Protein AF-A0A8J4CVU5-F1 (afdb_monomer)

Secondary structure (DSSP, 8-state):
-GGGSS-----------PPP----------------------------SSHHHHHHHHHHHHHS-----PPP-------TT---S-------------------------PPPP----------------------------SSS---EEEEEEE-SSTTEEEEEEEEEEEETTTTEEEEEEEEEEEE--TT----HHHHHHHHHHHHHHHHHHHHHHHHHH-SS-HHHHHHHHHHHHHHHHPEEEEEEEEE-TT--EEEEEEEE-TTT--EEEEEEEE--GGGGGGTT-THHHHHHHHHHHHTT---SPPEEEE-SEEETTEEETT-EEEEE--TT-EEGGGS-GGG-SS-HHHHHHHHHHHHHHTT-TT--GGGEEEEEEEEEEEEEEPP--TT-----EEEEEEEEEEE---TTTT-SS----TTSPPTT---S---EEHHHHHHHHH--HHHHHHHHBTTB-HHHHHHHHHHHHHHHHHHHHHHHHH-HHHHEEP-

Structure (mmCIF, N/CA/C/O backbone):
data_AF-A0A8J4CVU5-F1
#
_entry.id   AF-A0A8J4CVU5-F1
#
loop_
_atom_site.group_PDB
_atom_site.id
_atom_site.type_symbol
_atom_site.label_atom_id
_atom_site.label_alt_id
_atom_site.label_comp_id
_atom_site.label_asym_id
_atom_site.label_entity_id
_atom_site.label_seq_id
_atom_site.pdbx_PDB_ins_code
_atom_site.Cartn_x
_atom_site.Cartn_y
_atom_site.Cartn_z
_atom_site.occupancy
_atom_site.B_iso_or_equiv
_atom_site.auth_seq_id
_atom_site.auth_comp_id
_atom_site.auth_asym_id
_atom_site.auth_atom_id
_atom_site.pdbx_PDB_model_num
ATOM 1 N N . MET A 1 1 ? 15.134 6.607 -35.613 1.00 31.20 1 MET A N 1
ATOM 2 C CA . MET A 1 1 ? 14.284 7.370 -34.670 1.00 31.20 1 MET A CA 1
ATOM 3 C C . MET A 1 1 ? 13.427 6.469 -33.778 1.00 31.20 1 MET A C 1
ATOM 5 O O . MET A 1 1 ? 13.229 6.852 -32.638 1.00 31.20 1 MET A O 1
ATOM 9 N N . LEU A 1 2 ? 13.034 5.258 -34.202 1.00 26.48 2 LEU A N 1
ATOM 10 C CA . LEU A 1 2 ? 12.314 4.294 -33.347 1.00 26.48 2 LEU A CA 1
ATOM 11 C C . LEU A 1 2 ? 13.163 3.685 -32.201 1.00 26.48 2 LEU A C 1
ATOM 13 O O . LEU A 1 2 ? 12.667 3.496 -31.099 1.00 26.48 2 LEU A O 1
ATOM 17 N N . ALA A 1 3 ? 14.472 3.487 -32.397 1.00 28.47 3 ALA A N 1
ATOM 18 C CA . ALA A 1 3 ? 15.357 2.897 -31.378 1.00 28.47 3 ALA A CA 1
ATOM 19 C C . ALA A 1 3 ? 15.624 3.784 -30.137 1.00 28.47 3 ALA A C 1
ATOM 21 O O . ALA A 1 3 ? 16.087 3.288 -29.116 1.00 28.47 3 ALA A O 1
ATOM 22 N N . LYS A 1 4 ? 15.319 5.092 -30.187 1.00 28.70 4 LYS A N 1
ATOM 23 C CA . LYS A 1 4 ? 15.451 5.998 -29.026 1.00 28.70 4 LYS A CA 1
ATOM 24 C C . LYS A 1 4 ? 14.226 5.986 -28.101 1.00 28.70 4 LYS A C 1
ATOM 26 O O . LYS A 1 4 ? 14.330 6.488 -26.990 1.00 28.70 4 LYS A O 1
ATOM 31 N N . ALA A 1 5 ? 13.103 5.407 -28.532 1.00 32.38 5 ALA A N 1
ATOM 32 C CA . ALA A 1 5 ? 11.868 5.353 -27.747 1.00 32.38 5 ALA A CA 1
ATOM 33 C C . ALA A 1 5 ? 11.759 4.103 -26.848 1.00 32.38 5 ALA A C 1
ATOM 35 O O . ALA A 1 5 ? 10.860 4.039 -26.020 1.00 32.38 5 ALA A O 1
ATOM 36 N N . LEU A 1 6 ? 12.666 3.125 -26.988 1.00 32.75 6 LEU A N 1
ATOM 37 C CA . LEU A 1 6 ? 12.570 1.818 -26.316 1.00 32.75 6 LEU A CA 1
ATOM 38 C C . LEU A 1 6 ? 13.665 1.542 -25.271 1.00 32.75 6 LEU A C 1
ATOM 40 O O . LEU A 1 6 ? 13.790 0.417 -24.810 1.00 32.75 6 LEU A O 1
ATOM 44 N N . GLY A 1 7 ? 14.458 2.538 -24.867 1.00 30.98 7 GLY A N 1
ATOM 45 C CA . GLY A 1 7 ? 15.295 2.425 -23.660 1.00 30.98 7 GLY A CA 1
ATOM 46 C C . GLY A 1 7 ? 16.423 1.377 -23.668 1.00 30.98 7 GLY A C 1
ATOM 47 O O . GLY A 1 7 ? 17.031 1.151 -22.626 1.00 30.98 7 GLY A O 1
ATOM 48 N N . PHE A 1 8 ? 16.771 0.768 -24.803 1.00 33.44 8 PHE A N 1
ATOM 49 C CA . PHE A 1 8 ? 17.897 -0.168 -24.878 1.00 33.44 8 PHE A CA 1
ATOM 50 C C . PHE A 1 8 ? 19.240 0.571 -25.004 1.00 33.44 8 PHE A C 1
ATOM 52 O O . PHE A 1 8 ? 19.511 1.234 -26.007 1.00 33.44 8 PHE A O 1
ATOM 59 N N . ARG A 1 9 ? 20.124 0.428 -24.006 1.00 32.56 9 ARG A N 1
ATOM 60 C CA . ARG A 1 9 ? 21.562 0.709 -24.159 1.00 32.56 9 ARG A CA 1
ATOM 61 C C . ARG A 1 9 ? 22.265 -0.567 -24.620 1.00 32.56 9 ARG A C 1
ATOM 63 O O . ARG A 1 9 ? 22.541 -1.434 -23.802 1.00 32.56 9 ARG A O 1
ATOM 70 N N . HIS A 1 10 ? 22.614 -0.653 -25.901 1.00 30.38 10 HIS A N 1
ATOM 71 C CA . HIS A 1 10 ? 23.639 -1.593 -26.357 1.00 30.38 10 HIS A CA 1
ATOM 72 C C . HIS A 1 10 ? 24.972 -0.866 -26.547 1.00 30.38 10 HIS A C 1
ATOM 74 O O . HIS A 1 10 ? 25.065 0.107 -27.296 1.00 30.38 10 HIS A O 1
ATOM 80 N N . TYR A 1 11 ? 26.009 -1.372 -25.878 1.00 32.06 11 TYR A N 1
ATOM 81 C CA . TYR A 1 11 ? 27.397 -1.152 -26.266 1.00 32.06 11 TYR A CA 1
ATOM 82 C C . TYR A 1 11 ? 27.660 -1.951 -27.545 1.00 32.06 11 TYR A C 1
ATOM 84 O O . TYR A 1 11 ? 27.683 -3.178 -27.520 1.00 32.06 11 TYR A O 1
ATOM 92 N N . LEU A 1 12 ? 27.861 -1.253 -28.658 1.00 27.09 12 LEU A N 1
ATOM 93 C CA . LEU A 1 12 ? 28.465 -1.813 -29.862 1.00 27.09 12 LEU A CA 1
ATOM 94 C C . LEU A 1 12 ? 29.728 -1.009 -30.157 1.00 27.09 12 LEU A C 1
ATOM 96 O O . LEU A 1 12 ? 29.670 0.152 -30.558 1.00 27.09 12 LEU A O 1
ATOM 100 N N . THR A 1 13 ? 30.878 -1.630 -29.922 1.00 31.72 13 THR A N 1
ATOM 101 C CA . THR A 1 13 ? 32.170 -1.184 -30.436 1.00 31.72 13 THR A CA 1
ATOM 102 C C . THR A 1 13 ? 32.238 -1.518 -31.923 1.00 31.72 13 THR A C 1
ATOM 104 O O . THR A 1 13 ? 32.060 -2.670 -32.309 1.00 31.72 13 THR A O 1
ATOM 107 N N . TRP A 1 14 ? 32.505 -0.521 -32.766 1.00 26.59 14 TRP A N 1
ATOM 108 C CA . TRP A 1 14 ? 32.884 -0.734 -34.164 1.00 26.59 14 TRP A CA 1
ATOM 109 C C . TRP A 1 14 ? 34.157 0.038 -34.485 1.00 26.59 14 TRP A C 1
ATOM 111 O O . TRP A 1 14 ? 34.308 1.214 -34.151 1.00 26.59 14 TRP A O 1
ATOM 121 N N . SER A 1 15 ? 35.082 -0.677 -35.114 1.00 29.05 15 SER A N 1
ATOM 122 C CA . SER A 1 15 ? 36.390 -0.227 -35.551 1.00 29.05 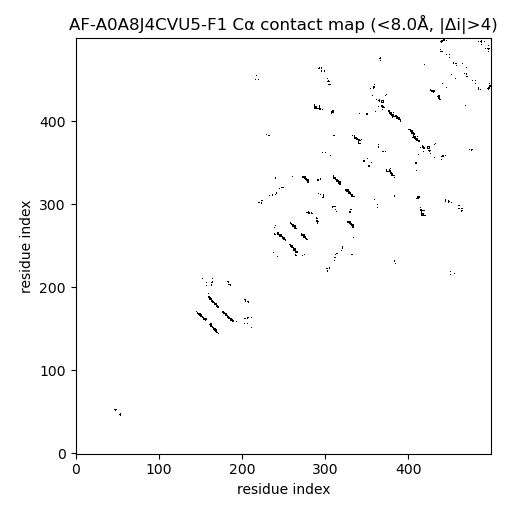15 SER A CA 1
ATOM 123 C C . SER A 1 15 ? 36.359 0.332 -36.982 1.00 29.05 15 SER A C 1
ATOM 125 O O . SER A 1 15 ? 35.700 -0.196 -37.868 1.00 29.05 15 SER A O 1
ATOM 127 N N . ASN A 1 16 ? 37.159 1.388 -37.153 1.00 31.47 16 ASN A N 1
ATOM 128 C CA . ASN A 1 16 ? 37.948 1.832 -38.308 1.00 31.47 16 ASN A CA 1
ATOM 129 C C . ASN A 1 16 ? 37.347 2.197 -39.690 1.00 31.47 16 ASN A C 1
ATOM 131 O O . ASN A 1 16 ? 36.760 1.397 -40.406 1.00 31.47 16 ASN A O 1
ATOM 135 N N . HIS A 1 17 ? 37.809 3.392 -40.103 1.00 30.73 17 HIS A N 1
ATOM 136 C CA . HIS A 1 17 ? 38.037 3.966 -41.441 1.00 30.73 17 HIS A CA 1
ATOM 137 C C . HIS A 1 17 ? 36.858 4.490 -42.285 1.00 30.73 17 HIS A C 1
ATOM 139 O O . HIS A 1 17 ? 35.937 3.748 -42.607 1.00 30.73 17 HIS A O 1
ATOM 145 N N . PRO A 1 18 ? 36.962 5.736 -42.806 1.00 34.53 18 PRO A N 1
ATOM 146 C CA . PRO A 1 18 ? 36.185 6.183 -43.957 1.00 34.53 18 PRO A CA 1
ATOM 147 C C . PRO A 1 18 ? 37.009 6.141 -45.262 1.00 34.53 18 PRO A C 1
ATOM 149 O O . PRO A 1 18 ? 38.184 6.530 -45.261 1.00 34.53 18 PRO A O 1
ATOM 152 N N . PRO A 1 19 ? 36.406 5.785 -46.412 1.00 43.16 19 PRO A N 1
ATOM 153 C CA . PRO A 1 19 ? 36.922 6.168 -47.712 1.00 43.16 19 PRO A CA 1
ATOM 154 C C . PRO A 1 19 ? 36.348 7.520 -48.168 1.00 43.16 19 PRO A C 1
ATOM 156 O O . PRO A 1 19 ? 35.259 7.953 -47.794 1.00 43.16 19 PRO A O 1
ATOM 159 N N . LYS A 1 20 ? 37.142 8.185 -49.007 1.00 39.69 20 LYS A N 1
ATOM 160 C CA . LYS A 1 20 ? 36.861 9.444 -49.703 1.00 39.69 20 LYS A CA 1
ATOM 161 C C . LYS A 1 20 ? 35.759 9.268 -50.756 1.00 39.69 20 LYS A C 1
ATOM 163 O O . LYS A 1 20 ? 35.758 8.274 -51.471 1.00 39.69 20 LYS A O 1
ATOM 168 N N . GLY A 1 21 ? 34.949 10.307 -50.972 1.00 34.09 21 GLY A N 1
ATOM 169 C CA . GLY A 1 21 ? 34.128 10.419 -52.183 1.00 34.09 21 GLY A CA 1
ATOM 170 C C . GLY A 1 21 ? 33.164 11.603 -52.178 1.00 34.09 21 GLY A C 1
ATOM 171 O O . GLY A 1 21 ? 32.121 11.553 -51.543 1.00 34.09 21 GLY A O 1
ATOM 172 N N . ARG A 1 22 ? 33.520 12.670 -52.905 1.00 36.81 22 ARG A N 1
ATOM 173 C CA . ARG A 1 22 ? 32.645 13.802 -53.262 1.00 36.81 22 ARG A CA 1
ATOM 174 C C . ARG A 1 22 ? 31.490 13.335 -54.153 1.00 36.81 22 ARG A C 1
ATOM 176 O O . ARG A 1 22 ? 31.756 12.613 -55.105 1.00 36.81 22 ARG A O 1
ATOM 183 N N . GLN A 1 23 ? 30.311 13.940 -53.993 1.00 33.25 23 GLN A N 1
ATOM 184 C CA . GLN A 1 23 ? 29.549 14.493 -55.121 1.00 33.25 23 GLN A CA 1
ATOM 185 C C . GLN A 1 23 ? 28.542 15.555 -54.652 1.00 33.25 23 GLN A C 1
ATOM 187 O O . GLN A 1 23 ? 27.802 15.380 -53.691 1.00 33.25 23 GLN A O 1
ATOM 192 N N . SER A 1 24 ? 28.582 16.692 -55.341 1.00 35.00 24 SER A N 1
ATOM 193 C CA . SER A 1 24 ? 27.628 17.799 -55.293 1.00 35.00 24 SER A CA 1
ATOM 194 C C . SER A 1 24 ? 26.355 17.450 -56.062 1.00 35.00 24 SER A C 1
ATOM 196 O O . SER A 1 24 ? 26.494 16.827 -57.111 1.00 35.00 24 SER A O 1
ATOM 198 N N . LEU A 1 25 ? 25.187 17.982 -55.670 1.00 31.86 25 LEU A N 1
ATOM 199 C CA . LEU A 1 25 ? 24.275 18.682 -56.593 1.00 31.86 25 LEU A CA 1
ATOM 200 C C . LEU A 1 25 ? 23.029 19.290 -55.913 1.00 31.86 25 LEU A C 1
ATOM 202 O O . LEU A 1 25 ? 22.355 18.677 -55.097 1.00 31.86 25 LEU A O 1
ATOM 206 N N . SER A 1 26 ? 22.764 20.521 -56.360 1.00 31.69 26 SER A N 1
ATOM 207 C CA . SER A 1 26 ? 21.493 21.233 -56.560 1.00 31.69 26 SER A CA 1
ATOM 208 C C . SER A 1 26 ? 20.478 21.418 -55.423 1.00 31.69 26 SER A C 1
ATOM 210 O O . SER A 1 26 ? 19.672 20.550 -55.101 1.00 31.69 26 SER A O 1
ATOM 212 N N . ARG A 1 27 ? 20.393 22.689 -55.008 1.00 36.81 27 ARG A N 1
ATOM 213 C CA . ARG A 1 27 ? 19.189 23.381 -54.531 1.00 36.81 27 ARG A CA 1
ATOM 214 C C . ARG A 1 27 ? 18.014 23.219 -55.507 1.00 36.81 27 ARG A C 1
ATOM 216 O O . ARG A 1 27 ? 18.147 23.591 -56.672 1.00 36.81 27 ARG A O 1
ATOM 223 N N . ARG A 1 28 ? 16.840 22.853 -54.990 1.00 33.72 28 ARG A N 1
ATOM 224 C CA . ARG A 1 28 ? 15.538 23.375 -55.442 1.00 33.72 28 ARG A CA 1
ATOM 225 C C . ARG A 1 28 ? 14.633 23.551 -54.230 1.00 33.72 28 ARG A C 1
ATOM 227 O O . ARG A 1 28 ? 14.482 22.635 -53.431 1.00 33.72 28 ARG A O 1
ATOM 234 N N . GLY A 1 29 ? 14.102 24.761 -54.091 1.00 33.28 29 GLY A N 1
ATOM 235 C CA . GLY A 1 29 ? 13.125 25.111 -53.074 1.00 33.28 29 GLY A CA 1
ATOM 236 C C . GLY A 1 29 ? 11.721 24.690 -53.486 1.00 33.28 29 GLY A C 1
ATOM 237 O O . GLY A 1 29 ? 11.390 24.705 -54.669 1.00 33.28 29 GLY A O 1
ATOM 238 N N . LEU A 1 30 ? 10.907 24.373 -52.485 1.00 33.03 30 LEU A N 1
ATOM 239 C CA . LEU A 1 30 ? 9.457 24.420 -52.567 1.00 33.03 30 LEU A CA 1
ATOM 240 C C . LEU A 1 30 ? 8.942 25.056 -51.276 1.00 33.03 30 LEU A C 1
ATOM 242 O O . LEU A 1 30 ? 9.238 24.617 -50.168 1.00 33.03 30 LEU A O 1
ATOM 246 N N . SER A 1 31 ? 8.236 26.159 -51.476 1.00 33.47 31 SER A N 1
ATOM 247 C CA . SER A 1 31 ? 7.502 26.954 -50.505 1.00 33.47 31 SER A CA 1
ATOM 248 C C . SER A 1 31 ? 6.211 26.247 -50.096 1.00 33.47 31 SER A C 1
ATOM 250 O O . SER A 1 31 ? 5.419 25.889 -50.968 1.00 33.47 31 SER A O 1
ATOM 252 N N . HIS A 1 32 ? 5.957 26.143 -48.792 1.00 34.47 32 HIS A N 1
ATOM 253 C CA . HIS A 1 32 ? 4.624 25.894 -48.240 1.00 34.47 32 HIS A CA 1
ATOM 254 C C . HIS A 1 32 ? 4.193 27.055 -47.325 1.00 34.47 32 HIS A C 1
ATOM 256 O O . HIS A 1 32 ? 5.060 27.745 -46.782 1.00 34.47 32 HIS A O 1
ATOM 262 N N . PRO A 1 33 ? 2.876 27.316 -47.196 1.00 36.81 33 PRO A N 1
ATOM 263 C CA . PRO A 1 33 ? 2.347 28.506 -46.543 1.00 36.81 33 PRO A CA 1
ATOM 264 C C . PRO A 1 33 ? 2.340 28.397 -45.014 1.00 36.81 33 PRO A C 1
ATOM 266 O O . PRO A 1 33 ? 2.272 27.311 -44.442 1.00 36.81 33 PRO A O 1
ATOM 269 N N . ALA A 1 34 ? 2.379 29.565 -44.373 1.00 30.06 34 ALA A N 1
ATOM 270 C CA . ALA A 1 34 ? 2.343 29.747 -42.931 1.00 30.06 34 ALA A CA 1
ATOM 271 C C . ALA A 1 34 ? 0.967 29.401 -42.336 1.00 30.06 34 ALA A C 1
ATOM 273 O O . ALA A 1 34 ? -0.051 29.951 -42.753 1.00 30.06 34 ALA A O 1
ATOM 274 N N . LEU A 1 35 ? 0.960 28.556 -41.304 1.00 28.75 35 LEU A N 1
ATOM 275 C CA . LEU A 1 35 ? -0.117 28.476 -40.319 1.00 28.75 35 LEU A CA 1
ATOM 276 C C . LEU A 1 35 ? 0.404 29.095 -39.022 1.00 28.75 35 LEU A C 1
ATOM 278 O O . LEU A 1 35 ? 1.221 28.512 -38.314 1.00 28.75 35 LEU A O 1
ATOM 282 N N . VAL A 1 36 ? -0.044 30.321 -38.759 1.00 29.95 36 VAL A N 1
ATOM 283 C CA . VAL A 1 36 ? 0.172 31.034 -37.501 1.00 29.95 36 VAL A CA 1
ATOM 284 C C . VAL A 1 36 ? -0.897 30.564 -36.517 1.00 29.95 36 VAL A C 1
ATOM 286 O O . VAL A 1 36 ? -2.073 30.878 -36.672 1.00 29.95 36 VAL A O 1
ATOM 289 N N . SER A 1 37 ? -0.482 29.827 -35.493 1.00 29.52 37 SER A N 1
ATOM 290 C CA . SER A 1 37 ? -1.182 29.749 -34.213 1.00 29.52 37 SER A CA 1
ATOM 291 C C . SER A 1 37 ? -0.113 29.897 -33.138 1.00 29.52 37 SER A C 1
ATOM 293 O O . SER A 1 37 ? 0.702 29.003 -32.918 1.00 29.52 37 SER A O 1
ATOM 295 N N . ALA A 1 38 ? -0.030 31.099 -32.572 1.00 28.98 38 ALA A N 1
ATOM 296 C CA . ALA A 1 38 ? 0.902 31.424 -31.509 1.00 28.98 38 ALA A CA 1
ATOM 297 C C . ALA A 1 38 ? 0.349 30.886 -30.183 1.00 28.98 38 ALA A C 1
ATOM 299 O O . ALA A 1 38 ? -0.630 31.412 -29.657 1.00 28.98 38 ALA A O 1
ATOM 300 N N . ALA A 1 39 ? 0.986 29.848 -29.645 1.00 27.59 39 ALA A N 1
ATOM 301 C CA . ALA A 1 39 ? 0.987 29.607 -28.208 1.00 27.59 39 ALA A CA 1
ATOM 302 C C . ALA A 1 39 ? 1.980 30.592 -27.556 1.00 27.59 39 ALA A C 1
ATOM 304 O O . ALA A 1 39 ? 3.006 30.900 -28.172 1.00 27.59 39 ALA A O 1
ATOM 305 N N . PRO A 1 40 ? 1.708 31.114 -26.347 1.00 27.27 40 PRO A N 1
ATOM 306 C CA . PRO A 1 40 ? 2.633 32.015 -25.677 1.00 27.27 40 PRO A CA 1
ATOM 307 C C . PRO A 1 40 ? 3.945 31.281 -25.378 1.00 27.27 40 PRO A C 1
ATOM 309 O O . PRO A 1 40 ? 3.968 30.263 -24.688 1.00 27.27 40 PRO A O 1
ATOM 312 N N . VAL A 1 41 ? 5.043 31.816 -25.913 1.00 25.23 41 VAL A N 1
ATOM 313 C CA . VAL A 1 41 ? 6.399 31.475 -25.485 1.00 25.23 41 VAL A CA 1
ATOM 314 C C . VAL A 1 41 ? 6.539 31.994 -24.059 1.00 25.23 41 VAL A C 1
ATOM 316 O O . VAL A 1 41 ? 6.628 33.199 -23.838 1.00 25.23 41 VAL A O 1
ATOM 319 N N . VAL A 1 42 ? 6.496 31.086 -23.086 1.00 25.75 42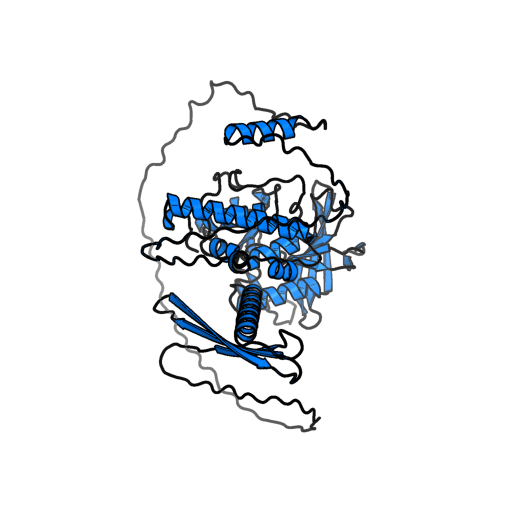 VAL A N 1
ATOM 320 C CA . VAL A 1 42 ? 6.951 31.379 -21.728 1.00 25.75 42 VAL A CA 1
ATOM 321 C C . VAL A 1 42 ? 8.466 31.485 -21.806 1.00 25.75 42 VAL A C 1
ATOM 323 O O . VAL A 1 42 ? 9.149 30.508 -22.111 1.00 25.75 42 VAL A O 1
ATOM 326 N N . ASP A 1 43 ? 8.970 32.694 -21.588 1.00 27.28 43 ASP A N 1
ATOM 327 C CA . ASP A 1 43 ? 10.389 32.973 -21.427 1.00 27.28 43 ASP A CA 1
ATOM 328 C C . ASP A 1 43 ? 10.874 32.237 -20.171 1.00 27.28 43 ASP A C 1
ATOM 330 O O . ASP A 1 43 ? 10.547 32.606 -19.039 1.00 27.28 43 ASP A O 1
ATOM 334 N N . ILE A 1 44 ? 11.577 31.119 -20.366 1.00 31.08 44 ILE A N 1
ATOM 335 C CA . ILE A 1 44 ? 12.226 30.393 -19.276 1.00 31.08 44 ILE A CA 1
ATOM 336 C C . ILE A 1 44 ? 13.495 31.176 -18.959 1.00 31.08 44 ILE A C 1
ATOM 338 O O . ILE A 1 44 ? 14.584 30.864 -19.446 1.00 31.08 44 ILE A O 1
ATOM 342 N N . GLY A 1 45 ? 13.324 32.226 -18.157 1.00 33.03 45 GLY A N 1
ATOM 343 C CA . GLY A 1 45 ? 14.424 32.931 -17.524 1.00 33.03 45 GLY A CA 1
ATOM 344 C C . GLY A 1 45 ? 15.361 31.928 -16.847 1.00 33.03 45 GLY A C 1
ATOM 345 O O . GLY A 1 45 ? 14.921 31.000 -16.170 1.00 33.03 45 GLY A O 1
ATOM 346 N N . SER A 1 46 ? 16.653 32.111 -17.105 1.00 44.41 46 SER A N 1
ATOM 347 C CA . SER A 1 46 ? 17.804 31.348 -16.617 1.00 44.41 46 SER A CA 1
ATOM 348 C C . SER A 1 46 ? 17.591 30.621 -15.282 1.00 44.41 46 SER A C 1
ATOM 350 O O . SER A 1 46 ? 17.570 31.245 -14.221 1.00 44.41 46 SER A O 1
ATOM 352 N N . VAL A 1 47 ? 17.519 29.288 -15.338 1.00 40.62 47 VAL A N 1
ATOM 353 C CA . VAL A 1 47 ? 17.618 28.421 -14.157 1.00 40.62 47 VAL A CA 1
ATOM 354 C C . VAL A 1 47 ? 19.064 28.468 -13.642 1.00 40.62 47 VAL A C 1
ATOM 356 O O . VAL A 1 47 ? 19.984 28.246 -14.438 1.00 40.62 47 VAL A O 1
ATOM 359 N N . PRO A 1 48 ? 19.306 28.746 -12.348 1.00 53.06 48 PRO A N 1
ATOM 360 C CA . PRO A 1 48 ? 20.654 28.728 -11.792 1.00 53.06 48 PRO A CA 1
ATOM 361 C C . PRO A 1 48 ? 21.252 27.320 -11.874 1.00 53.06 48 PRO A C 1
ATOM 363 O O . PRO A 1 48 ? 20.621 26.342 -11.483 1.00 53.06 48 PRO A O 1
ATOM 366 N N . THR A 1 49 ? 22.481 27.210 -12.376 1.00 50.25 49 THR A N 1
ATOM 367 C CA . THR A 1 49 ? 23.192 25.929 -12.539 1.00 50.25 49 THR A CA 1
ATOM 368 C C . THR A 1 49 ? 23.939 25.480 -11.282 1.00 50.25 49 THR A C 1
ATOM 370 O O . THR A 1 49 ? 24.573 24.427 -11.289 1.00 50.25 49 THR A O 1
ATOM 373 N N . THR A 1 50 ? 23.881 26.261 -10.202 1.00 63.25 50 THR A N 1
ATOM 374 C CA . THR A 1 50 ? 24.524 25.951 -8.923 1.00 63.25 50 THR A CA 1
ATOM 375 C C . THR A 1 50 ? 23.480 25.596 -7.867 1.00 63.25 50 THR A C 1
ATOM 377 O O . THR A 1 50 ? 22.383 26.157 -7.849 1.00 63.25 50 THR A O 1
ATOM 380 N N . ALA A 1 51 ? 23.830 24.668 -6.971 1.00 49.75 51 ALA A N 1
ATOM 381 C CA . ALA A 1 51 ? 22.956 24.227 -5.882 1.00 49.75 51 ALA A CA 1
ATOM 382 C C . ALA A 1 51 ? 22.512 25.401 -4.988 1.00 49.75 51 ALA A C 1
ATOM 384 O O . ALA A 1 51 ? 21.338 25.498 -4.638 1.00 49.75 51 ALA A O 1
ATOM 385 N N . ASP A 1 52 ? 23.416 26.347 -4.724 1.00 58.31 52 ASP A N 1
ATOM 386 C CA . ASP A 1 52 ? 23.117 27.553 -3.945 1.00 58.31 52 ASP A CA 1
ATOM 387 C C . ASP A 1 52 ? 22.118 28.472 -4.666 1.00 58.31 52 ASP A C 1
ATOM 389 O O . ASP A 1 52 ? 21.204 29.013 -4.046 1.00 58.31 52 ASP A O 1
ATOM 393 N N . GLY A 1 53 ? 22.230 28.591 -5.994 1.00 65.81 53 GLY A N 1
ATOM 394 C CA . GLY A 1 53 ? 21.301 29.380 -6.802 1.00 65.81 53 GLY A CA 1
ATOM 395 C C . GLY A 1 53 ? 19.903 28.763 -6.863 1.00 65.81 53 GLY A C 1
ATOM 396 O O . GLY A 1 53 ? 18.910 29.488 -6.829 1.00 65.81 53 GLY A O 1
ATOM 397 N N . LEU A 1 54 ? 19.807 27.430 -6.892 1.00 53.78 54 LEU A N 1
ATOM 398 C CA . LEU A 1 54 ? 18.527 26.724 -6.831 1.00 53.78 54 LEU A CA 1
ATOM 399 C C . LEU A 1 54 ? 17.854 26.905 -5.462 1.00 53.78 54 LEU A C 1
ATOM 401 O O . LEU A 1 54 ? 16.658 27.187 -5.401 1.00 53.78 54 LEU A O 1
ATOM 405 N N . MET A 1 55 ? 18.621 26.807 -4.373 1.00 56.81 55 MET A N 1
ATOM 406 C CA . MET A 1 55 ? 18.113 27.015 -3.013 1.00 56.81 55 MET A CA 1
ATOM 407 C C . MET A 1 55 ? 17.648 28.455 -2.785 1.00 56.81 55 MET A C 1
ATOM 409 O O . MET A 1 55 ? 16.592 28.672 -2.190 1.00 56.81 55 MET A O 1
ATOM 413 N N . GLN A 1 56 ? 18.377 29.439 -3.315 1.00 57.84 56 GLN A N 1
ATOM 414 C CA . GLN A 1 56 ? 17.984 30.843 -3.239 1.00 57.84 56 GLN A CA 1
ATOM 415 C C . GLN A 1 56 ? 16.732 31.140 -4.083 1.00 57.84 56 GLN A C 1
ATOM 417 O O . GLN A 1 56 ? 15.816 31.803 -3.600 1.00 57.84 56 GLN A O 1
ATOM 422 N N . HIS A 1 57 ? 16.623 30.567 -5.287 1.00 56.72 57 HIS A N 1
ATOM 423 C CA . HIS A 1 57 ? 15.435 30.706 -6.137 1.00 56.72 57 HIS A CA 1
ATOM 424 C C . HIS A 1 57 ? 14.173 30.095 -5.501 1.00 56.72 57 HIS A C 1
ATOM 426 O O . HIS A 1 57 ? 13.077 30.650 -5.612 1.00 56.72 57 HIS A O 1
ATOM 432 N N . LEU A 1 58 ? 14.316 28.962 -4.805 1.00 53.78 58 LEU A N 1
ATOM 433 C CA . LEU A 1 58 ? 13.224 28.339 -4.053 1.00 53.78 58 LEU A CA 1
ATOM 434 C C . LEU A 1 58 ? 12.840 29.171 -2.821 1.00 53.78 58 LEU A C 1
ATOM 436 O O . LEU A 1 58 ? 11.653 29.352 -2.555 1.00 53.78 58 LEU A O 1
ATOM 440 N N . HIS A 1 59 ? 13.819 29.738 -2.112 1.00 58.22 59 HIS A N 1
ATOM 441 C CA . HIS A 1 59 ? 13.576 30.614 -0.966 1.00 58.22 59 HIS A CA 1
ATOM 442 C C . HIS A 1 59 ? 12.828 31.903 -1.356 1.00 58.22 59 HIS A C 1
ATOM 444 O O . HIS A 1 59 ? 11.866 32.288 -0.690 1.00 58.22 59 HIS A O 1
ATOM 450 N N . GLU A 1 60 ? 13.206 32.538 -2.468 1.00 55.25 60 GLU A N 1
ATOM 451 C CA . GLU A 1 60 ? 12.548 33.741 -3.006 1.00 55.25 60 GLU A CA 1
ATOM 452 C C . GLU A 1 60 ? 11.108 33.467 -3.483 1.00 55.25 60 GLU A C 1
ATOM 454 O O . GLU A 1 60 ? 10.216 34.305 -3.327 1.00 55.25 60 GLU A O 1
ATOM 459 N N . ARG A 1 61 ? 10.827 32.264 -4.002 1.00 50.91 61 ARG A N 1
ATOM 460 C CA . ARG A 1 61 ? 9.456 31.848 -4.352 1.00 50.91 61 ARG A CA 1
ATOM 461 C C . ARG A 1 61 ? 8.584 31.538 -3.137 1.00 50.91 61 ARG A C 1
ATOM 463 O O . ARG A 1 61 ? 7.393 31.822 -3.171 1.00 50.91 61 ARG A O 1
ATOM 470 N N . CYS A 1 62 ? 9.162 31.008 -2.062 1.00 40.72 62 CYS A N 1
ATOM 471 C CA . CYS A 1 62 ? 8.432 30.755 -0.817 1.00 40.72 62 CYS A CA 1
ATOM 472 C C . CYS A 1 62 ? 8.133 32.037 -0.023 1.00 40.72 62 CYS A C 1
ATOM 474 O O . CYS A 1 62 ? 7.195 32.056 0.766 1.00 40.72 62 CYS A O 1
ATOM 476 N N . THR A 1 63 ? 8.911 33.105 -0.220 1.00 48.22 63 THR A N 1
ATOM 477 C CA . THR A 1 63 ? 8.773 34.373 0.523 1.00 48.22 63 THR A CA 1
ATOM 478 C C . THR A 1 63 ? 7.965 35.445 -0.210 1.00 48.22 63 THR A C 1
ATOM 480 O O . THR A 1 63 ? 7.548 36.414 0.415 1.00 48.22 63 THR A O 1
ATOM 483 N N . SER A 1 64 ? 7.700 35.274 -1.509 1.00 39.72 64 SER A N 1
ATOM 484 C CA . SER A 1 64 ? 6.921 36.216 -2.333 1.00 39.72 64 SER A CA 1
ATOM 485 C C . SER A 1 64 ? 5.411 35.938 -2.362 1.00 39.72 64 SER A C 1
ATOM 487 O O . SER A 1 64 ? 4.659 36.696 -2.975 1.00 39.72 64 SER A O 1
ATOM 489 N N . ALA A 1 65 ? 4.944 34.883 -1.689 1.00 36.25 65 ALA A N 1
ATOM 490 C CA . ALA A 1 65 ? 3.522 34.612 -1.520 1.00 36.25 65 ALA A CA 1
ATOM 491 C C . ALA A 1 65 ? 2.978 35.359 -0.287 1.00 36.25 65 ALA A C 1
ATOM 493 O O . ALA A 1 65 ? 3.124 34.904 0.845 1.00 36.25 65 ALA A O 1
ATOM 494 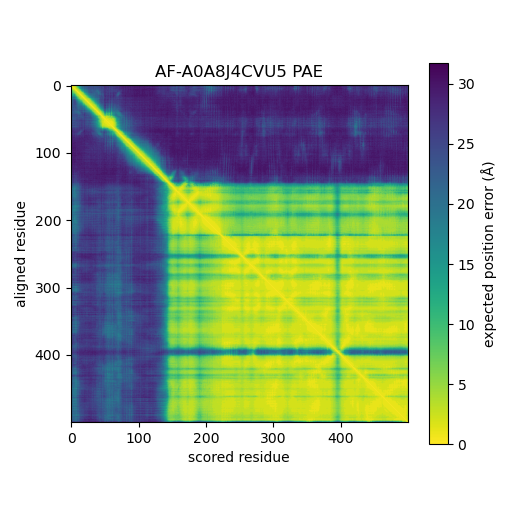N N . ASP A 1 66 ? 2.332 36.505 -0.515 1.00 34.81 66 ASP A N 1
ATOM 495 C CA . ASP A 1 66 ? 1.547 37.230 0.492 1.00 34.81 66 ASP A CA 1
ATOM 496 C C . ASP A 1 66 ? 0.348 36.378 0.971 1.00 34.81 66 ASP A C 1
ATOM 498 O O . ASP A 1 66 ? -0.753 36.440 0.417 1.00 34.81 66 ASP A O 1
ATOM 502 N N . GLN A 1 67 ? 0.552 35.577 2.021 1.00 34.03 67 GLN A N 1
ATOM 503 C CA . GLN A 1 67 ? -0.496 35.010 2.881 1.00 34.03 67 GLN A CA 1
ATOM 504 C C . GLN A 1 67 ? -0.013 35.031 4.347 1.00 34.03 67 GLN A C 1
ATOM 506 O O . GLN A 1 67 ? 1.095 34.574 4.641 1.00 34.03 67 GLN A O 1
ATOM 511 N N . PRO A 1 68 ? -0.801 35.564 5.300 1.00 34.19 68 PRO A N 1
ATOM 512 C CA . PRO A 1 68 ? -0.300 35.898 6.624 1.00 34.19 68 PRO A CA 1
ATOM 513 C C . PRO A 1 68 ? -0.551 34.763 7.619 1.00 34.19 68 PRO A C 1
ATOM 515 O O . PRO A 1 68 ? -1.506 34.841 8.369 1.00 34.19 68 PRO A O 1
ATOM 518 N N . PHE A 1 69 ? 0.302 33.741 7.692 1.00 30.77 69 PHE A N 1
ATOM 519 C CA . PHE A 1 69 ? 0.417 32.900 8.897 1.00 30.77 69 PHE A CA 1
ATOM 520 C C . PHE A 1 69 ? 1.794 32.228 8.941 1.00 30.77 69 PHE A C 1
ATOM 522 O O . PHE A 1 69 ? 1.983 31.089 8.528 1.00 30.77 69 PHE A O 1
ATOM 529 N N . CYS A 1 70 ? 2.777 32.966 9.457 1.00 26.23 70 CYS A N 1
ATOM 530 C CA . CYS A 1 70 ? 4.096 32.435 9.779 1.00 26.23 70 CYS A CA 1
ATOM 531 C C . CYS A 1 70 ? 4.153 32.164 11.287 1.00 26.23 70 CYS A C 1
ATOM 533 O O . CYS A 1 70 ? 3.952 33.071 12.101 1.00 26.23 70 CYS A O 1
ATOM 535 N N . TRP A 1 71 ? 4.401 30.911 11.667 1.00 28.00 71 TRP A N 1
ATOM 536 C CA . TRP A 1 71 ? 4.581 30.519 13.060 1.00 28.00 71 TRP A CA 1
ATOM 537 C C . TRP A 1 71 ? 5.818 31.202 13.655 1.00 28.00 71 TRP A C 1
ATOM 539 O O . TRP A 1 71 ? 6.933 31.055 13.156 1.00 28.00 71 TRP A O 1
ATOM 549 N N . ARG A 1 72 ? 5.625 31.923 14.768 1.00 25.41 72 ARG A N 1
ATOM 550 C CA . ARG A 1 72 ? 6.707 32.284 15.691 1.00 25.41 72 ARG A CA 1
ATOM 551 C C . ARG A 1 72 ? 7.209 31.009 16.360 1.00 25.41 72 ARG A C 1
ATOM 553 O O . ARG A 1 72 ? 6.473 30.382 17.116 1.00 25.41 72 ARG A O 1
ATOM 560 N N . THR A 1 73 ? 8.480 30.689 16.174 1.00 28.72 73 THR A N 1
ATOM 561 C CA . THR A 1 73 ? 9.209 29.805 17.083 1.00 28.72 73 THR A CA 1
ATOM 562 C C . THR A 1 73 ? 9.348 30.506 18.435 1.00 28.72 73 THR A C 1
ATOM 564 O O . THR A 1 73 ? 10.127 31.450 18.580 1.00 28.72 73 THR A O 1
ATOM 567 N N . THR A 1 74 ? 8.590 30.078 19.442 1.00 29.84 74 THR A N 1
ATOM 568 C CA . THR A 1 74 ? 8.899 30.397 20.840 1.00 29.84 74 THR A CA 1
ATOM 569 C C . THR A 1 74 ? 10.126 29.586 21.246 1.00 29.84 74 THR A C 1
ATOM 571 O O . THR A 1 74 ? 10.013 28.410 21.583 1.00 29.84 74 THR A O 1
ATOM 574 N N . GLY A 1 75 ? 11.307 30.197 21.172 1.00 28.48 75 GLY A N 1
ATOM 575 C CA . GLY A 1 75 ? 12.500 29.657 21.820 1.00 28.48 75 GLY A CA 1
ATOM 576 C C . GLY A 1 75 ? 12.371 29.782 23.344 1.00 28.48 75 GLY A C 1
ATOM 577 O O . GLY A 1 75 ? 11.864 30.803 23.818 1.00 28.48 75 GLY A O 1
ATOM 578 N N . PRO A 1 76 ? 12.812 28.791 24.136 1.00 33.50 76 PRO A N 1
ATOM 579 C CA . PRO A 1 76 ? 12.952 28.975 25.567 1.00 33.50 76 PRO A CA 1
ATOM 580 C C . PRO A 1 76 ? 14.245 29.751 25.831 1.00 33.50 76 PRO A C 1
ATOM 582 O O . PRO A 1 76 ? 15.349 29.281 25.563 1.00 33.50 76 PRO A O 1
ATOM 585 N N . GLY A 1 77 ? 14.101 30.968 26.351 1.00 35.41 77 GLY A N 1
ATOM 586 C CA . GLY A 1 77 ? 15.196 31.664 27.007 1.00 35.41 77 GLY A CA 1
ATOM 587 C C . GLY A 1 77 ? 15.447 31.025 28.368 1.00 35.41 77 GLY A C 1
ATOM 588 O O . GLY A 1 77 ? 14.652 31.211 29.283 1.00 35.41 77 GLY A O 1
ATOM 589 N N . THR A 1 78 ? 16.556 30.308 28.504 1.00 32.34 78 THR A N 1
ATOM 590 C CA . THR A 1 78 ? 17.165 29.984 29.799 1.00 32.34 78 THR A CA 1
ATOM 591 C C . THR A 1 78 ? 18.674 30.145 29.678 1.00 32.34 78 THR A C 1
ATOM 593 O O . THR A 1 78 ? 19.301 29.612 28.765 1.00 32.34 78 THR A O 1
ATOM 596 N N . SER A 1 79 ? 19.215 30.967 30.572 1.00 33.91 79 SER A N 1
ATOM 597 C CA . SER A 1 79 ? 20.600 31.422 30.663 1.00 33.91 79 SER A CA 1
ATOM 598 C C . SER A 1 79 ? 21.599 30.295 30.933 1.00 33.91 79 SER A C 1
ATOM 600 O O . SER A 1 79 ? 21.292 29.310 31.597 1.00 33.91 79 SER A O 1
ATOM 602 N N . ALA A 1 80 ? 22.820 30.499 30.446 1.00 34.28 80 ALA A N 1
ATOM 603 C CA . ALA A 1 80 ? 23.919 29.542 30.352 1.00 34.28 80 ALA A CA 1
ATOM 604 C C . ALA A 1 80 ? 24.649 29.183 31.672 1.00 34.28 80 ALA A C 1
ATOM 606 O O . ALA A 1 80 ? 25.817 28.821 31.610 1.00 34.28 80 ALA A O 1
ATOM 607 N N . ASP A 1 81 ? 23.991 29.219 32.836 1.00 36.66 81 ASP A N 1
ATOM 608 C CA . ASP A 1 81 ? 24.658 29.001 34.141 1.00 36.66 81 ASP A CA 1
ATOM 609 C C . ASP A 1 81 ? 24.166 27.780 34.951 1.00 36.66 81 ASP A C 1
ATOM 611 O O . ASP A 1 81 ? 24.572 27.596 36.095 1.00 36.66 81 ASP A O 1
ATOM 615 N N . GLU A 1 82 ? 23.358 26.879 34.380 1.00 34.97 82 GLU A N 1
ATOM 616 C CA . GLU A 1 82 ? 22.788 25.738 35.132 1.00 34.97 82 GLU A CA 1
ATOM 617 C C . GLU A 1 82 ? 22.970 24.357 34.468 1.00 34.97 82 GLU A C 1
ATOM 619 O O . GLU A 1 82 ? 22.094 23.496 34.492 1.00 34.97 82 GLU A O 1
ATOM 624 N N . LEU A 1 83 ? 24.153 24.093 33.903 1.00 30.92 83 LEU A N 1
ATOM 625 C CA . LEU A 1 83 ? 24.544 22.751 33.442 1.00 30.92 83 LEU A CA 1
ATOM 626 C C . LEU A 1 83 ? 25.949 22.377 33.930 1.00 30.92 83 LEU A C 1
ATOM 628 O O . LEU A 1 83 ? 26.881 22.141 33.168 1.00 30.92 83 LEU A O 1
ATOM 632 N N . GLN A 1 84 ? 26.081 22.290 35.254 1.00 33.41 84 GLN A N 1
ATOM 633 C CA . GLN A 1 84 ? 27.224 21.670 35.927 1.00 33.41 84 GLN A CA 1
ATOM 634 C C . GLN A 1 84 ? 26.767 20.797 37.105 1.00 33.41 84 GLN A C 1
ATOM 636 O O . GLN A 1 84 ? 27.210 20.958 38.232 1.00 33.41 84 GLN A O 1
ATOM 641 N N . ALA A 1 85 ? 25.860 19.850 36.858 1.00 37.06 85 ALA A N 1
ATOM 642 C CA . ALA A 1 85 ? 25.647 18.704 37.746 1.00 37.06 85 ALA A CA 1
ATOM 643 C C . ALA A 1 85 ? 24.734 17.671 37.077 1.00 37.06 85 ALA A C 1
ATOM 645 O O . ALA A 1 85 ? 23.520 17.737 37.241 1.00 37.06 85 ALA A O 1
ATOM 646 N N . ARG A 1 86 ? 25.320 16.720 36.334 1.00 32.88 86 ARG A N 1
ATOM 647 C CA . ARG A 1 86 ? 24.895 15.304 36.221 1.00 32.88 86 ARG A CA 1
ATOM 648 C C . ARG A 1 86 ? 25.591 14.643 35.033 1.00 32.88 86 ARG A C 1
ATOM 650 O O . ARG A 1 86 ? 24.997 14.388 33.994 1.00 32.88 86 ARG A O 1
ATOM 657 N N . THR A 1 87 ? 26.854 14.303 35.248 1.00 30.16 87 THR A N 1
ATOM 658 C CA . THR A 1 87 ? 27.544 13.277 34.466 1.00 30.16 87 THR A CA 1
ATOM 659 C C . THR A 1 87 ? 27.875 12.164 35.448 1.00 30.16 87 THR A C 1
ATOM 661 O O . THR A 1 87 ? 28.829 12.277 36.213 1.00 30.16 87 THR A O 1
ATOM 664 N N . VAL A 1 88 ? 27.044 11.121 35.498 1.00 31.31 88 VAL A N 1
ATOM 665 C CA . VAL A 1 88 ? 27.393 9.875 36.189 1.00 31.31 88 VAL A CA 1
ATOM 666 C C . VAL A 1 88 ? 27.573 8.799 35.131 1.00 31.31 88 VAL A C 1
ATOM 668 O O . VAL A 1 88 ? 26.650 8.437 34.409 1.00 31.31 88 VAL A O 1
ATOM 671 N N . SER A 1 89 ? 28.828 8.373 35.066 1.00 29.22 89 SER A N 1
ATOM 672 C CA . SER A 1 89 ? 29.403 7.241 34.357 1.00 29.22 89 SER A CA 1
ATOM 673 C C . SER A 1 89 ? 28.572 5.959 34.488 1.00 29.22 89 SER A C 1
ATOM 675 O O . SER A 1 89 ? 28.248 5.538 35.598 1.00 29.22 89 SER A O 1
ATOM 677 N N . LEU A 1 90 ? 28.293 5.312 33.356 1.00 28.09 90 LEU A N 1
ATOM 678 C CA . LEU A 1 90 ? 27.951 3.894 33.281 1.00 28.09 90 LEU A CA 1
ATOM 679 C C . LEU A 1 90 ? 29.165 3.174 32.687 1.00 28.09 90 LEU A C 1
ATOM 681 O O . LEU A 1 90 ? 29.322 3.124 31.473 1.00 28.09 90 LEU A O 1
ATOM 685 N N . ASN A 1 91 ? 30.017 2.643 33.565 1.00 29.31 91 ASN A N 1
ATOM 686 C CA . ASN A 1 91 ? 30.996 1.619 33.222 1.00 29.31 91 ASN A CA 1
ATOM 687 C C . ASN A 1 91 ? 30.642 0.326 33.964 1.00 29.31 91 ASN A C 1
ATOM 689 O O . ASN A 1 91 ? 30.489 0.310 35.185 1.00 29.31 91 ASN A O 1
ATOM 693 N N . GLU A 1 92 ? 30.493 -0.716 33.152 1.00 35.62 92 GLU A N 1
ATOM 694 C CA . GLU A 1 92 ? 30.667 -2.150 33.379 1.00 35.62 92 GLU A CA 1
ATOM 695 C C . GLU A 1 92 ? 30.914 -2.630 34.819 1.00 35.62 92 GLU A C 1
ATOM 697 O O . GLU A 1 92 ? 31.978 -2.422 35.402 1.00 35.62 92 GLU A O 1
ATOM 702 N N . ARG A 1 93 ? 29.972 -3.435 35.327 1.00 27.91 93 ARG A N 1
ATOM 703 C CA . ARG A 1 93 ? 30.277 -4.562 36.216 1.00 27.91 93 ARG A CA 1
ATOM 704 C C . ARG A 1 93 ? 29.422 -5.767 35.847 1.00 27.91 93 ARG A C 1
ATOM 706 O O . ARG A 1 93 ? 28.219 -5.805 36.084 1.00 27.91 93 ARG A O 1
ATOM 713 N N . THR A 1 94 ? 30.099 -6.742 35.257 1.00 35.75 94 THR A N 1
ATOM 714 C CA . THR A 1 94 ? 29.772 -8.163 35.302 1.00 35.75 94 THR A CA 1
ATOM 715 C C . THR A 1 94 ? 29.704 -8.624 36.751 1.00 35.75 94 THR A C 1
ATOM 717 O O . THR A 1 94 ? 30.685 -8.442 37.460 1.00 35.75 94 THR A O 1
ATOM 720 N N . ASP A 1 95 ? 28.597 -9.241 37.156 1.00 29.42 95 ASP A N 1
ATOM 721 C CA . ASP A 1 95 ? 28.577 -10.299 38.170 1.00 29.42 95 ASP A CA 1
ATOM 722 C C . ASP A 1 95 ? 27.261 -11.080 38.048 1.00 29.42 95 ASP A C 1
ATOM 724 O O . ASP A 1 95 ? 26.163 -10.541 38.182 1.00 29.42 95 ASP A O 1
ATOM 728 N N . SER A 1 96 ? 27.389 -12.371 37.742 1.00 33.81 96 SER A N 1
ATOM 729 C CA . SER A 1 96 ? 26.305 -13.354 37.808 1.00 33.81 96 SER A CA 1
ATOM 730 C C . SER A 1 96 ? 26.179 -13.887 39.234 1.00 33.81 96 SER A C 1
ATOM 732 O O . SER A 1 96 ? 27.192 -14.038 39.918 1.00 33.81 96 SER A O 1
ATOM 734 N N . PRO A 1 97 ? 24.984 -14.350 39.625 1.00 37.47 97 PRO A N 1
ATOM 735 C CA . PRO A 1 97 ? 24.947 -15.613 40.343 1.00 37.47 97 PRO A CA 1
ATOM 736 C C . PRO A 1 97 ? 23.961 -16.603 39.726 1.00 37.47 97 PRO A C 1
ATOM 738 O O . PRO A 1 97 ? 22.838 -16.283 39.338 1.00 37.47 97 PRO A O 1
ATOM 741 N N . ALA A 1 98 ? 24.444 -17.839 39.670 1.00 31.36 98 ALA A N 1
ATOM 742 C CA . ALA A 1 98 ? 23.722 -19.039 39.312 1.00 31.36 98 ALA A CA 1
ATOM 743 C C . ALA A 1 98 ? 22.511 -19.269 40.224 1.00 31.36 98 ALA A C 1
ATOM 745 O O . ALA A 1 98 ? 22.626 -19.188 41.445 1.00 31.36 98 ALA A O 1
ATOM 746 N N . LEU A 1 99 ? 21.388 -19.667 39.625 1.00 31.92 99 LEU A N 1
ATOM 747 C CA . LEU A 1 99 ? 20.324 -20.385 40.314 1.00 31.92 99 LEU A CA 1
ATOM 748 C C . LEU A 1 99 ? 19.822 -21.515 39.418 1.00 31.92 99 LEU A C 1
ATOM 750 O O . LEU A 1 99 ? 19.200 -21.310 38.378 1.00 31.92 99 LEU A O 1
ATOM 754 N N . SER A 1 100 ? 20.158 -22.720 39.863 1.00 28.75 100 SER A N 1
ATOM 755 C CA . SER A 1 100 ? 19.626 -24.000 39.430 1.00 28.75 100 SER A CA 1
ATOM 756 C C . SER A 1 100 ? 18.137 -24.088 39.744 1.00 28.75 100 SER A C 1
ATOM 758 O O . SER A 1 100 ? 17.744 -23.799 40.872 1.00 28.75 100 SER A O 1
ATOM 760 N N . THR A 1 101 ? 17.331 -24.595 38.816 1.00 31.34 101 THR A N 1
ATOM 761 C CA . THR A 1 101 ? 16.154 -25.392 39.182 1.00 31.34 101 THR A CA 1
ATOM 762 C C . THR A 1 101 ? 15.967 -26.528 38.188 1.00 31.34 101 THR A C 1
ATOM 764 O O . THR A 1 101 ? 16.032 -26.350 36.973 1.00 31.34 101 THR A O 1
ATOM 767 N N . ASP A 1 102 ? 15.800 -27.706 38.772 1.00 29.92 102 ASP A N 1
ATOM 768 C CA . ASP A 1 102 ? 15.628 -29.003 38.148 1.00 29.92 102 ASP A CA 1
ATOM 769 C C . ASP A 1 102 ? 14.380 -29.074 37.261 1.00 29.92 102 ASP A C 1
ATOM 771 O O . ASP A 1 102 ? 13.286 -28.676 37.661 1.00 29.92 102 ASP A O 1
ATOM 775 N N . PHE A 1 103 ? 14.529 -29.686 36.087 1.00 28.61 103 PHE A N 1
ATOM 776 C CA . PHE A 1 103 ? 13.417 -30.193 35.288 1.00 28.61 103 PHE A CA 1
ATOM 777 C C . PHE A 1 103 ? 13.630 -31.690 35.057 1.00 28.61 103 PHE A C 1
ATOM 779 O O . PHE A 1 103 ? 14.538 -32.095 34.332 1.00 28.61 103 PHE A O 1
ATOM 786 N N . GLN A 1 104 ? 12.781 -32.517 35.672 1.00 32.88 104 GLN A N 1
ATOM 787 C CA . GLN A 1 104 ? 12.598 -33.916 35.286 1.00 32.88 104 GLN A CA 1
ATOM 788 C C . GLN A 1 104 ? 11.336 -34.088 34.422 1.00 32.88 104 GLN A C 1
ATOM 790 O O . GLN A 1 104 ? 10.385 -33.314 34.558 1.00 32.88 104 GLN A O 1
ATOM 795 N N . PRO A 1 105 ? 11.314 -35.094 33.525 1.00 33.94 105 PRO A N 1
ATOM 796 C CA . PRO A 1 105 ? 10.348 -35.188 32.441 1.00 33.94 105 PRO A CA 1
ATOM 797 C C . PRO A 1 105 ? 9.152 -36.076 32.810 1.00 33.94 105 PRO A C 1
ATOM 799 O O . PRO A 1 105 ? 9.311 -37.146 33.394 1.00 33.94 105 PRO A O 1
ATOM 802 N N . ALA A 1 106 ? 7.951 -35.679 32.391 1.00 31.38 106 ALA A N 1
ATOM 803 C CA . ALA A 1 106 ? 6.777 -36.545 32.411 1.00 31.38 106 ALA A CA 1
ATOM 804 C C . ALA A 1 106 ? 6.398 -36.940 30.980 1.00 31.38 106 ALA A C 1
ATOM 806 O O . ALA A 1 106 ? 5.813 -36.171 30.219 1.00 31.38 106 ALA A O 1
ATOM 807 N N . SER A 1 107 ? 6.745 -38.174 30.637 1.00 31.94 107 SER A N 1
ATOM 808 C CA . SER A 1 107 ? 6.233 -38.933 29.507 1.00 31.94 107 SER A CA 1
ATOM 809 C C . SER A 1 107 ? 4.781 -39.344 29.763 1.00 31.94 107 SER A C 1
ATOM 811 O O . SER A 1 107 ? 4.500 -39.965 30.783 1.00 31.94 107 SER A O 1
ATOM 813 N N . LYS A 1 108 ? 3.865 -39.084 28.821 1.00 32.50 108 LYS A N 1
ATOM 814 C CA . LYS A 1 108 ? 2.696 -39.950 28.583 1.00 32.50 108 LYS A CA 1
ATOM 815 C C . LYS A 1 108 ? 2.327 -39.959 27.105 1.00 32.50 108 LYS A C 1
ATOM 817 O O . LYS A 1 108 ? 1.851 -38.983 26.539 1.00 32.50 108 LYS A O 1
ATOM 822 N N . THR A 1 109 ? 2.576 -41.119 26.523 1.00 33.69 109 THR A N 1
ATOM 823 C CA . THR A 1 109 ? 2.077 -41.622 25.253 1.00 33.69 109 THR A CA 1
ATOM 824 C C . THR A 1 109 ? 0.556 -41.794 25.314 1.00 33.69 109 THR A C 1
ATOM 826 O O . THR A 1 109 ? 0.020 -42.353 26.270 1.00 33.69 109 THR A O 1
ATOM 829 N N . GLY A 1 110 ? -0.145 -41.320 24.285 1.00 31.12 110 GLY A N 1
ATOM 830 C CA . GLY A 1 110 ? -1.581 -41.523 24.103 1.00 31.12 110 GLY A CA 1
ATOM 831 C C . GLY A 1 110 ? -1.886 -41.749 22.628 1.00 31.12 110 GLY A C 1
ATOM 832 O O . GLY A 1 110 ? -1.870 -40.815 21.835 1.00 31.12 110 GLY A O 1
ATOM 833 N N . SER A 1 111 ? -2.105 -43.010 22.267 1.00 33.34 111 SER A N 1
ATOM 834 C CA . SER A 1 111 ? -2.502 -43.477 20.937 1.00 33.34 111 SER A CA 1
ATOM 835 C C . SER A 1 111 ? -3.908 -42.981 20.561 1.00 33.34 111 SER A C 1
ATOM 837 O O . SER A 1 111 ? -4.798 -43.045 21.410 1.00 33.34 111 SER A O 1
ATOM 839 N N . PRO A 1 112 ? -4.178 -42.583 19.304 1.00 36.41 112 PRO A N 1
ATOM 840 C CA . PRO A 1 112 ? -5.543 -42.405 18.833 1.00 36.41 112 PRO A CA 1
ATOM 841 C C . PRO A 1 112 ? -6.108 -43.725 18.293 1.00 36.41 112 PRO A C 1
ATOM 843 O O . PRO A 1 112 ? -5.548 -44.352 17.393 1.00 36.41 112 PRO A O 1
ATOM 846 N N . GLN A 1 113 ? -7.241 -44.136 18.863 1.00 33.47 113 GLN A N 1
ATOM 847 C CA . GLN A 1 113 ? -8.064 -45.234 18.370 1.00 33.47 113 GLN A CA 1
ATOM 848 C C . GLN A 1 113 ? -8.748 -44.847 17.054 1.00 33.47 113 GLN A C 1
ATOM 850 O O . GLN A 1 113 ? -9.446 -43.838 16.962 1.00 33.47 113 GLN A O 1
ATOM 855 N N . TYR A 1 114 ? -8.566 -45.715 16.063 1.00 30.45 114 TYR A N 1
ATOM 856 C CA . TYR A 1 114 ? -9.345 -45.815 14.836 1.00 30.45 114 TYR A CA 1
ATOM 857 C C . TYR A 1 114 ? -10.836 -46.032 15.154 1.00 30.45 114 TYR A C 1
ATOM 859 O O . TYR A 1 114 ? -11.184 -46.952 15.898 1.00 30.45 114 TYR A O 1
ATOM 867 N N . ARG A 1 115 ? -11.723 -45.246 14.534 1.00 31.42 115 ARG A N 1
ATOM 868 C CA . ARG A 1 115 ? -13.134 -45.612 14.345 1.00 31.42 115 ARG A CA 1
ATOM 869 C C . ARG A 1 115 ? -13.521 -45.444 12.882 1.00 31.42 115 ARG A C 1
ATOM 871 O O . ARG A 1 115 ? -13.533 -44.340 12.350 1.00 31.42 115 ARG A O 1
ATOM 878 N N . SER A 1 116 ? -13.813 -46.584 12.275 1.00 32.25 116 SER A N 1
ATOM 879 C CA . SER A 1 116 ? -14.485 -46.794 10.999 1.00 32.25 116 SER A CA 1
ATOM 880 C C . SER A 1 116 ? -16.013 -46.719 11.157 1.00 32.25 116 SER A C 1
ATOM 882 O O . SER A 1 116 ? -16.544 -47.003 12.231 1.00 32.25 116 SER A O 1
ATOM 884 N N . GLY A 1 117 ? -16.701 -46.367 10.067 1.00 31.27 117 GLY A N 1
ATOM 885 C CA . GLY A 1 117 ? -18.162 -46.411 9.885 1.00 31.27 117 GLY A CA 1
ATOM 886 C C . GLY A 1 117 ? -18.567 -45.461 8.748 1.00 31.27 117 GLY A C 1
ATOM 887 O O . GLY A 1 117 ? -18.534 -44.252 8.941 1.00 31.27 117 GLY A O 1
ATOM 888 N N . GLU A 1 118 ? -18.597 -45.928 7.493 1.00 32.44 118 GLU A N 1
ATOM 889 C CA . GLU A 1 118 ? -19.803 -46.377 6.746 1.00 32.44 118 GLU A CA 1
ATOM 890 C C . GLU A 1 118 ? -20.831 -45.240 6.535 1.00 32.44 118 GLU A C 1
ATOM 892 O O . GLU A 1 118 ? -21.406 -44.735 7.489 1.00 32.44 118 GLU A O 1
ATOM 897 N N . ALA A 1 119 ? -20.941 -44.622 5.350 1.00 32.53 119 ALA A N 1
ATOM 898 C CA . ALA A 1 119 ? -21.481 -45.092 4.058 1.00 32.53 119 ALA A CA 1
ATOM 899 C C . ALA A 1 119 ? -23.023 -45.134 3.988 1.00 32.53 119 ALA A C 1
ATOM 901 O O . ALA A 1 119 ? -23.618 -46.103 4.422 1.00 32.53 119 ALA A O 1
ATOM 902 N N . PHE A 1 120 ? -23.627 -44.106 3.373 1.00 32.62 120 PHE A N 1
ATOM 903 C CA . PHE A 1 120 ? -24.902 -44.057 2.615 1.00 32.62 120 PHE A CA 1
ATOM 904 C C . PHE A 1 120 ? -24.885 -42.675 1.911 1.00 32.62 120 PHE A C 1
ATOM 906 O O . PHE A 1 120 ? -24.587 -41.683 2.563 1.00 32.62 120 PHE A O 1
ATOM 913 N N . GLY A 1 121 ? -25.064 -42.460 0.606 1.00 29.59 121 GLY A N 1
ATOM 914 C CA . GLY A 1 121 ? -25.804 -43.183 -0.420 1.00 29.59 121 GLY A CA 1
ATOM 915 C C . GLY A 1 121 ? -27.000 -42.322 -0.851 1.00 29.59 121 GLY A C 1
ATOM 916 O O . GLY A 1 121 ? -28.041 -42.431 -0.223 1.00 29.59 121 GLY A O 1
ATOM 917 N N . SER A 1 122 ? -26.858 -41.461 -1.871 1.00 31.70 122 SER A N 1
ATOM 918 C CA . SER A 1 122 ? -27.987 -40.960 -2.682 1.00 31.70 122 SER A CA 1
ATOM 919 C C . SER A 1 122 ? -27.506 -40.164 -3.900 1.00 31.70 122 SER A C 1
ATOM 921 O O . SER A 1 122 ? -26.872 -39.119 -3.781 1.00 31.70 122 SER A O 1
ATOM 923 N N . SER A 1 123 ? -27.852 -40.697 -5.062 1.00 31.77 123 SER A N 1
ATOM 924 C CA . SER A 1 123 ? -27.766 -40.187 -6.432 1.00 31.77 123 SER A CA 1
ATOM 925 C C . SER A 1 123 ? -28.724 -39.025 -6.721 1.00 31.77 123 SER A C 1
ATOM 927 O O . SER A 1 123 ? -29.818 -39.040 -6.165 1.00 31.77 123 SER A O 1
ATOM 929 N N . ASP A 1 124 ? -28.346 -38.092 -7.615 1.00 32.12 124 ASP A N 1
ATOM 930 C CA . ASP A 1 124 ? -29.163 -37.626 -8.767 1.00 32.12 124 ASP A CA 1
ATOM 931 C C . ASP A 1 124 ? -28.480 -36.509 -9.612 1.00 32.12 124 ASP A C 1
ATOM 933 O O . ASP A 1 124 ? -27.451 -35.979 -9.191 1.00 32.12 124 ASP A O 1
ATOM 937 N N . PRO A 1 125 ? -28.927 -36.224 -10.862 1.00 38.59 125 PRO A N 1
ATOM 938 C CA . PRO A 1 125 ? -28.050 -36.373 -12.026 1.00 38.59 125 PRO A CA 1
ATOM 939 C C . PRO A 1 125 ? -27.596 -35.085 -12.743 1.00 38.59 125 PRO A C 1
ATOM 941 O O . PRO A 1 125 ? -28.246 -34.043 -12.743 1.00 38.59 125 PRO A O 1
ATOM 944 N N . LEU A 1 126 ? -26.463 -35.259 -13.435 1.00 27.98 126 LEU A N 1
ATOM 945 C CA . LEU A 1 126 ? -26.032 -34.708 -14.731 1.00 27.98 126 LEU A CA 1
ATOM 946 C C . LEU A 1 126 ? -26.816 -33.520 -15.323 1.00 27.98 126 LEU A C 1
ATOM 948 O O . LEU A 1 126 ? -27.883 -33.676 -15.918 1.00 27.98 126 LEU A O 1
ATOM 952 N N . ARG A 1 127 ? -26.150 -32.357 -15.349 1.00 28.56 127 ARG A N 1
ATOM 953 C CA . ARG A 1 127 ? -26.409 -31.271 -16.303 1.00 28.56 127 ARG A CA 1
ATOM 954 C C . ARG A 1 127 ? -25.165 -31.074 -17.173 1.00 28.56 127 ARG A C 1
ATOM 956 O O . ARG A 1 127 ? -24.145 -30.573 -16.713 1.00 28.56 127 ARG A O 1
ATOM 963 N N . LEU A 1 128 ? -25.259 -31.519 -18.425 1.00 28.12 128 LEU A N 1
ATOM 964 C CA . LEU A 1 128 ? -24.262 -31.324 -19.477 1.00 28.12 128 LEU A CA 1
ATOM 965 C C . LEU A 1 128 ? -24.127 -29.829 -19.806 1.00 28.12 128 LEU A C 1
ATOM 967 O O . LEU A 1 128 ? -25.058 -29.221 -20.331 1.00 28.12 128 LEU A O 1
ATOM 971 N N . GLN A 1 129 ? -22.955 -29.254 -19.539 1.00 28.97 129 GLN A N 1
ATOM 972 C CA . GLN A 1 129 ? -22.463 -28.062 -20.228 1.00 28.97 129 GLN A CA 1
ATOM 973 C C . GLN A 1 129 ? -21.081 -28.374 -20.797 1.00 28.97 129 GLN A C 1
ATOM 975 O O . GLN A 1 129 ? -20.121 -28.628 -20.078 1.00 28.97 129 GLN A O 1
ATOM 980 N N . THR A 1 130 ? -21.020 -28.387 -22.122 1.00 28.00 130 THR A N 1
ATOM 981 C CA . THR A 1 130 ? -19.819 -28.519 -22.939 1.00 28.00 130 THR A CA 1
ATOM 982 C C . THR A 1 130 ? -18.952 -27.270 -22.800 1.00 28.00 130 THR A C 1
ATOM 984 O O . THR A 1 130 ? -19.319 -26.212 -23.310 1.00 28.00 130 THR A O 1
ATOM 987 N N . SER A 1 131 ? -17.790 -27.394 -22.156 1.00 30.28 131 SER A N 1
ATOM 988 C CA . SER A 1 131 ? -16.666 -26.476 -22.351 1.00 30.28 131 SER A CA 1
ATOM 989 C C . SER A 1 131 ? -15.477 -27.264 -22.901 1.00 30.28 131 SER A C 1
ATOM 991 O O . SER A 1 131 ? -15.048 -28.274 -22.345 1.00 30.28 131 SER A O 1
ATOM 993 N N . LEU A 1 132 ? -14.995 -26.826 -24.062 1.00 30.91 132 LEU A N 1
ATOM 994 C CA . LEU A 1 132 ? -13.760 -27.294 -24.677 1.00 30.91 132 LEU A CA 1
ATOM 995 C C . LEU A 1 132 ? -12.590 -26.813 -23.810 1.00 30.91 132 LEU A C 1
ATOM 997 O O . LEU A 1 132 ? -12.139 -25.679 -23.936 1.00 30.91 132 LEU A O 1
ATOM 1001 N N . ARG A 1 133 ? -12.128 -27.676 -22.904 1.00 32.88 133 ARG A N 1
ATOM 1002 C CA . ARG A 1 133 ? -10.789 -27.616 -22.313 1.00 32.88 133 ARG A CA 1
ATOM 1003 C C . ARG A 1 133 ? -9.963 -28.731 -22.943 1.00 32.88 133 ARG A C 1
ATOM 1005 O O . ARG A 1 133 ? -10.259 -29.904 -22.739 1.00 32.88 133 ARG A O 1
ATOM 1012 N N . SER A 1 134 ? -8.942 -28.361 -23.704 1.00 33.38 134 SER A N 1
ATOM 1013 C CA . SER A 1 134 ? -7.889 -29.271 -24.152 1.00 33.38 134 SER A CA 1
ATOM 1014 C C . SER A 1 134 ? -6.543 -28.635 -23.841 1.00 33.38 134 SER A C 1
ATOM 1016 O O . SER A 1 134 ? -6.245 -27.556 -24.345 1.00 33.38 134 SER A O 1
ATOM 1018 N N . GLY A 1 135 ? -5.768 -29.316 -23.008 1.00 30.89 135 GLY A N 1
ATOM 1019 C CA . GLY A 1 135 ? -4.430 -28.931 -22.581 1.00 30.89 135 GLY A CA 1
ATOM 1020 C C . GLY A 1 135 ? -4.111 -29.686 -21.302 1.00 30.89 135 GLY A C 1
ATOM 1021 O O . GLY A 1 135 ? -4.365 -29.186 -20.214 1.00 30.89 135 GLY A O 1
ATOM 1022 N N . ALA A 1 136 ? -3.699 -30.944 -21.449 1.00 33.25 136 ALA A N 1
ATOM 1023 C CA . ALA A 1 136 ? -3.252 -31.774 -20.345 1.00 33.25 136 ALA A CA 1
ATOM 1024 C C . ALA A 1 136 ? -1.930 -31.207 -19.807 1.00 33.25 136 ALA A C 1
ATOM 1026 O O . ALA A 1 136 ? -0.959 -31.105 -20.552 1.00 33.25 136 ALA A O 1
ATOM 1027 N N . GLU A 1 137 ? -1.913 -30.829 -18.530 1.00 38.91 137 GLU A N 1
ATOM 1028 C CA . GLU A 1 137 ? -0.686 -30.582 -17.776 1.00 38.91 137 GLU A CA 1
ATOM 1029 C C . GLU A 1 137 ? 0.038 -31.921 -17.595 1.00 38.91 137 GLU A C 1
ATOM 1031 O O . GLU A 1 137 ? -0.332 -32.744 -16.757 1.00 38.91 137 GLU A O 1
ATOM 1036 N N . GLU A 1 138 ? 1.056 -32.168 -18.412 1.00 36.50 138 GLU A N 1
ATOM 1037 C CA . GLU A 1 138 ? 1.989 -33.269 -18.202 1.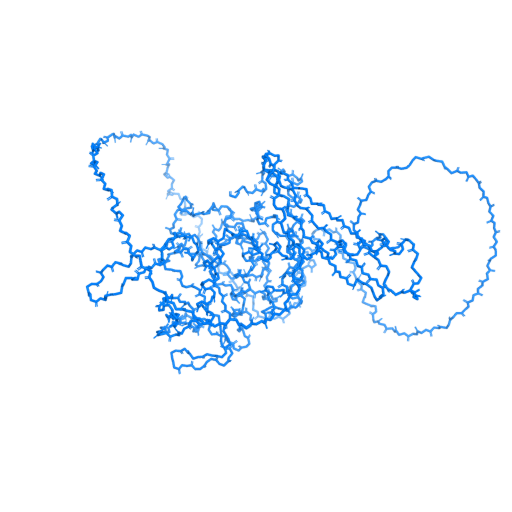00 36.50 138 GLU A CA 1
ATOM 1038 C C . GLU A 1 138 ? 3.107 -32.767 -17.275 1.00 36.50 138 GLU A C 1
ATOM 1040 O O . GLU A 1 138 ? 4.090 -32.168 -17.707 1.00 36.50 138 GLU A O 1
ATOM 1045 N N . GLN A 1 139 ? 2.920 -32.953 -15.965 1.00 39.34 139 GLN A N 1
ATOM 1046 C CA . GLN A 1 139 ? 3.951 -32.695 -14.957 1.00 39.34 139 GLN A CA 1
ATOM 1047 C C . GLN A 1 139 ? 5.036 -33.778 -15.047 1.00 39.34 139 GLN A C 1
ATOM 1049 O O . GLN A 1 139 ? 4.922 -34.856 -14.464 1.00 39.34 139 GLN A O 1
ATOM 1054 N N . LEU A 1 140 ? 6.103 -33.486 -15.789 1.00 38.09 140 LEU A N 1
ATOM 1055 C CA . LEU A 1 140 ? 7.329 -34.282 -15.809 1.00 38.09 140 LEU A CA 1
ATOM 1056 C C . LEU A 1 140 ? 8.147 -34.003 -14.539 1.00 38.09 140 LEU A C 1
ATOM 1058 O O . LEU A 1 140 ? 8.826 -32.986 -14.422 1.00 38.09 140 LEU A O 1
ATOM 1062 N N . LEU A 1 141 ? 8.080 -34.932 -13.583 1.00 38.50 141 LEU A N 1
ATOM 1063 C CA . LEU A 1 141 ? 8.979 -34.997 -12.431 1.00 38.50 141 LEU A CA 1
ATOM 1064 C C . LEU A 1 141 ? 10.349 -35.515 -12.895 1.00 38.50 141 LEU A C 1
ATOM 1066 O O . LEU A 1 141 ? 10.548 -36.722 -13.022 1.00 38.50 141 LEU A O 1
ATOM 1070 N N . LEU A 1 142 ? 11.279 -34.598 -13.160 1.00 41.66 142 LEU A N 1
ATOM 1071 C CA . LEU A 1 142 ? 12.708 -34.892 -13.276 1.00 41.66 142 LEU A CA 1
ATOM 1072 C C . LEU A 1 142 ? 13.429 -34.433 -12.004 1.00 41.66 142 LEU A C 1
ATOM 1074 O O . LEU A 1 142 ? 13.115 -33.392 -11.427 1.00 41.66 142 LEU A O 1
ATOM 1078 N N . ASP A 1 143 ? 14.372 -35.262 -11.566 1.00 42.72 143 ASP A N 1
ATOM 1079 C CA . ASP A 1 143 ? 15.125 -35.133 -10.323 1.00 42.72 143 ASP A CA 1
ATOM 1080 C C . ASP A 1 143 ? 15.782 -33.747 -10.156 1.00 42.72 143 ASP A C 1
ATOM 1082 O O . ASP A 1 143 ? 16.620 -33.339 -10.957 1.00 42.72 143 ASP A O 1
ATOM 1086 N N . GLY A 1 144 ? 15.449 -33.055 -9.058 1.00 47.28 144 GLY A N 1
ATOM 1087 C CA . GLY A 1 144 ? 16.238 -31.942 -8.512 1.00 47.28 144 GLY A CA 1
ATOM 1088 C C . GLY A 1 144 ? 15.875 -30.522 -8.973 1.00 47.28 144 GLY A C 1
ATOM 1089 O O . GLY A 1 144 ? 16.665 -29.864 -9.635 1.00 47.28 144 GLY A O 1
ATOM 1090 N N . ASN A 1 145 ? 14.740 -30.006 -8.485 1.00 51.41 145 ASN A N 1
ATOM 1091 C CA . ASN A 1 145 ? 14.433 -28.577 -8.267 1.00 51.41 145 ASN A CA 1
ATOM 1092 C C . ASN A 1 145 ? 14.273 -27.604 -9.458 1.00 51.41 145 ASN A C 1
ATOM 1094 O O . ASN A 1 145 ? 14.258 -26.397 -9.227 1.00 51.41 145 ASN A O 1
ATOM 1098 N N . LEU A 1 146 ? 14.027 -28.062 -10.686 1.00 54.75 146 LEU A N 1
ATOM 1099 C CA . LEU A 1 146 ? 13.573 -27.181 -11.777 1.00 54.75 146 LEU A CA 1
ATOM 1100 C C . LEU A 1 146 ? 12.061 -27.332 -11.998 1.00 54.75 146 LEU A C 1
ATOM 1102 O O . LEU A 1 146 ? 11.606 -28.190 -12.748 1.00 54.75 146 LEU A O 1
ATOM 1106 N N . LEU A 1 147 ? 11.265 -26.500 -11.318 1.00 60.34 147 LEU A N 1
ATOM 1107 C CA . LEU A 1 147 ? 9.846 -26.328 -11.648 1.00 60.34 147 LEU A CA 1
ATOM 1108 C C . LEU A 1 147 ? 9.746 -25.421 -12.876 1.00 60.34 147 LEU A C 1
ATOM 1110 O O . LEU A 1 147 ? 9.976 -24.219 -12.765 1.00 60.34 147 LEU A O 1
ATOM 1114 N N . LEU A 1 148 ? 9.423 -26.009 -14.027 1.00 70.06 148 LEU A N 1
ATOM 1115 C CA . LEU A 1 148 ? 9.135 -25.286 -15.261 1.00 70.06 148 LEU A CA 1
ATOM 1116 C C . LEU A 1 148 ? 7.628 -25.011 -15.333 1.00 70.06 148 LEU A C 1
ATOM 1118 O O . LEU A 1 148 ? 6.839 -25.910 -15.617 1.00 70.06 148 LEU A O 1
ATOM 1122 N N . GLU A 1 149 ? 7.218 -23.774 -15.078 1.00 74.94 149 GLU A N 1
ATOM 1123 C CA . GLU A 1 149 ? 5.845 -23.337 -15.354 1.00 74.94 149 GLU A CA 1
ATOM 1124 C C . GLU A 1 149 ? 5.779 -22.838 -16.796 1.00 74.94 149 GLU A C 1
ATOM 1126 O O . GLU A 1 149 ? 6.453 -21.863 -17.126 1.00 74.94 149 GLU A O 1
ATOM 1131 N N . VAL A 1 150 ? 5.004 -23.516 -17.650 1.00 80.38 150 VAL A N 1
ATOM 1132 C CA . VAL A 1 150 ? 4.780 -23.109 -19.044 1.00 80.38 150 VAL A CA 1
ATOM 1133 C C . VAL A 1 150 ? 3.347 -22.621 -19.202 1.00 80.38 150 VAL A C 1
ATOM 1135 O O . VAL A 1 150 ? 2.415 -23.409 -19.072 1.00 80.38 150 VAL A O 1
ATOM 1138 N N . ASP A 1 151 ? 3.179 -21.340 -19.517 1.00 86.12 151 ASP A N 1
ATOM 1139 C CA . ASP A 1 151 ? 1.882 -20.742 -19.856 1.00 86.12 151 ASP A CA 1
ATOM 1140 C C . ASP A 1 151 ? 1.931 -20.193 -21.287 1.00 86.12 151 ASP A C 1
ATOM 1142 O O . ASP A 1 151 ? 2.902 -19.528 -21.655 1.00 86.12 151 ASP A O 1
ATOM 1146 N N . GLU A 1 152 ? 0.919 -20.485 -22.107 1.00 91.12 152 GLU A N 1
ATOM 1147 C CA . GLU A 1 152 ? 0.818 -20.013 -23.494 1.00 91.12 152 GLU A CA 1
ATOM 1148 C C . GLU A 1 152 ? -0.374 -19.067 -23.650 1.00 91.12 152 GLU A C 1
ATOM 1150 O O . GLU A 1 152 ? -1.534 -19.444 -23.482 1.00 91.12 152 GLU A O 1
ATOM 1155 N N . HIS A 1 153 ? -0.084 -17.828 -24.044 1.00 92.25 153 HIS A N 1
ATOM 1156 C CA . HIS A 1 153 ? -1.084 -16.797 -24.266 1.00 92.25 153 HIS A CA 1
ATOM 1157 C C . HIS A 1 153 ? -1.107 -16.363 -25.732 1.00 92.25 153 HIS A C 1
ATOM 1159 O O . HIS A 1 153 ? -0.123 -15.832 -26.249 1.00 92.25 153 HIS A O 1
ATOM 1165 N N . CYS A 1 154 ? -2.247 -16.552 -26.400 1.00 94.62 154 CYS A N 1
ATOM 1166 C CA . CYS A 1 154 ? -2.481 -16.056 -27.753 1.00 94.62 154 CYS A CA 1
ATOM 1167 C C . CYS A 1 154 ? -3.377 -14.816 -27.732 1.00 94.62 154 CYS A C 1
ATOM 1169 O O . CYS A 1 154 ? -4.501 -14.867 -27.233 1.00 94.62 154 CYS A O 1
ATOM 1171 N N . ALA A 1 155 ? -2.915 -13.730 -28.346 1.00 93.56 155 ALA A N 1
ATOM 1172 C CA . ALA A 1 155 ? -3.659 -12.486 -28.476 1.00 93.56 155 ALA A CA 1
ATOM 1173 C C . ALA A 1 155 ? -3.569 -11.926 -29.899 1.00 93.56 155 ALA A C 1
ATOM 1175 O O . ALA A 1 155 ? -2.588 -12.107 -30.622 1.00 93.56 155 ALA A O 1
ATOM 1176 N N . GLN A 1 156 ? -4.611 -11.208 -30.303 1.00 93.19 156 GLN A N 1
ATOM 1177 C CA . GLN A 1 156 ? -4.613 -10.444 -31.543 1.00 93.19 156 GLN A CA 1
ATOM 1178 C C . GLN A 1 156 ? -3.963 -9.078 -31.291 1.00 93.19 156 GLN A C 1
ATOM 1180 O O . GLN A 1 156 ? -4.639 -8.121 -30.920 1.00 93.19 156 GLN A O 1
ATOM 1185 N N . THR A 1 157 ? -2.645 -8.988 -31.478 1.00 87.44 157 THR A N 1
ATOM 1186 C CA . THR A 1 157 ? -1.885 -7.738 -31.280 1.00 87.44 157 THR A CA 1
ATOM 1187 C C . THR A 1 157 ? -2.146 -6.716 -32.395 1.00 87.44 157 THR A C 1
ATOM 1189 O O . THR A 1 157 ? -2.071 -5.512 -32.164 1.00 87.44 157 THR A O 1
ATOM 1192 N N . HIS A 1 158 ? -2.498 -7.176 -33.602 1.00 91.38 158 HIS A N 1
ATOM 1193 C CA . HIS A 1 158 ? -2.897 -6.331 -34.729 1.00 91.38 158 HIS A CA 1
ATOM 1194 C C . HIS A 1 158 ? -4.065 -6.977 -35.501 1.00 91.38 158 HIS A C 1
ATOM 1196 O O . HIS A 1 158 ? -4.133 -8.203 -35.606 1.00 91.38 158 HIS A O 1
ATOM 1202 N N . PRO A 1 159 ? -5.004 -6.196 -36.071 1.00 93.31 159 PRO A N 1
ATOM 1203 C CA . PRO A 1 159 ? -6.020 -6.716 -36.986 1.00 93.31 159 PRO A CA 1
ATOM 1204 C C . PRO A 1 159 ? -5.447 -7.623 -38.086 1.00 93.31 159 PRO A C 1
ATOM 1206 O O . PRO A 1 159 ? -4.624 -7.196 -38.888 1.00 93.31 159 PRO A O 1
ATOM 1209 N N . GLY A 1 160 ? -5.880 -8.886 -38.129 1.00 93.75 160 GLY A N 1
ATOM 1210 C CA . GLY A 1 160 ? -5.406 -9.854 -39.125 1.00 93.75 160 GLY A CA 1
ATOM 1211 C C . GLY A 1 160 ? -4.095 -10.569 -38.778 1.00 93.75 160 GLY A C 1
ATOM 1212 O O . GLY A 1 160 ? -3.542 -11.247 -39.644 1.00 93.75 160 GLY A O 1
ATOM 1213 N N . SER A 1 161 ? -3.603 -10.468 -37.539 1.00 94.62 161 SER A N 1
ATOM 1214 C CA . SER A 1 161 ? -2.528 -11.318 -37.016 1.00 94.62 161 SER A CA 1
ATOM 1215 C C . SER A 1 161 ? -2.853 -11.859 -35.622 1.00 94.62 161 SER A C 1
ATOM 1217 O O . SER A 1 161 ? -3.645 -11.289 -34.878 1.00 94.62 161 SER A O 1
ATOM 1219 N N . VAL A 1 162 ? -2.251 -12.988 -35.264 1.00 96.75 162 VAL A N 1
ATOM 1220 C CA . VAL A 1 162 ? -2.306 -13.568 -33.920 1.00 96.75 162 VAL A CA 1
ATOM 1221 C C . VAL A 1 162 ? -0.881 -13.814 -33.453 1.00 96.75 162 VAL A C 1
ATOM 1223 O O . VAL A 1 162 ? -0.094 -14.443 -34.165 1.00 96.75 162 VAL A O 1
ATOM 1226 N N . CYS A 1 163 ? -0.568 -13.324 -32.260 1.00 96.94 163 CYS A N 1
ATOM 1227 C CA . CYS A 1 163 ? 0.694 -13.551 -31.576 1.00 96.94 163 CYS A CA 1
ATOM 1228 C C . CYS A 1 163 ? 0.451 -14.526 -30.422 1.00 96.94 163 CYS A C 1
ATOM 1230 O O . CYS A 1 163 ? -0.405 -14.262 -29.584 1.00 96.94 163 CYS A O 1
ATOM 1232 N N . CYS A 1 164 ? 1.188 -15.633 -30.373 1.00 97.19 164 CYS A N 1
ATOM 1233 C CA . CYS A 1 164 ? 1.151 -16.592 -29.268 1.00 97.19 164 CYS A CA 1
ATOM 1234 C C . CYS A 1 164 ? 2.494 -16.577 -28.547 1.00 97.19 164 CYS A C 1
ATOM 1236 O O . CYS A 1 164 ? 3.509 -16.905 -29.166 1.00 97.19 164 CYS A O 1
ATOM 1238 N N . THR A 1 165 ? 2.499 -16.181 -27.275 1.00 97.00 165 THR A N 1
ATOM 1239 C CA . THR A 1 165 ? 3.686 -16.130 -26.418 1.00 97.00 165 THR A CA 1
ATOM 1240 C C . THR A 1 165 ? 3.602 -17.219 -25.360 1.00 97.00 165 THR A C 1
ATOM 1242 O O . THR A 1 165 ? 2.680 -17.216 -24.550 1.00 97.00 165 THR A O 1
ATOM 1245 N N . SER A 1 166 ? 4.580 -18.122 -25.342 1.00 95.94 166 SER A N 1
ATOM 1246 C CA . SER A 1 166 ? 4.795 -19.053 -24.238 1.00 95.94 166 SER A CA 1
ATOM 1247 C C . SER A 1 166 ? 5.832 -18.491 -23.268 1.00 95.94 166 SER A C 1
ATOM 1249 O O . SER A 1 166 ? 6.917 -18.087 -23.700 1.00 95.94 166 SER A O 1
ATOM 1251 N N . THR A 1 167 ? 5.519 -18.507 -21.978 1.00 95.12 167 THR A N 1
ATOM 1252 C CA . THR A 1 167 ? 6.419 -18.102 -20.893 1.00 95.12 167 THR A CA 1
ATOM 1253 C C . THR A 1 167 ? 6.890 -19.339 -20.153 1.00 95.12 167 THR A C 1
ATOM 1255 O O . THR A 1 167 ? 6.058 -20.151 -19.771 1.00 95.12 167 THR A O 1
ATOM 1258 N N . ALA A 1 168 ? 8.197 -19.465 -19.941 1.00 94.81 168 ALA A N 1
ATOM 1259 C CA . ALA A 1 168 ? 8.791 -20.471 -19.074 1.00 94.81 168 ALA A CA 1
ATOM 1260 C C . ALA A 1 168 ? 9.665 -19.795 -18.016 1.00 94.81 168 ALA A C 1
ATOM 1262 O O . ALA A 1 168 ? 10.490 -18.941 -18.350 1.00 94.81 168 ALA A O 1
ATOM 1263 N N . VAL A 1 169 ? 9.477 -20.158 -16.748 1.00 93.69 169 VAL A N 1
ATOM 1264 C CA . VAL A 1 169 ? 10.267 -19.630 -15.628 1.00 93.69 169 VAL A CA 1
ATOM 1265 C C . VAL A 1 169 ? 11.001 -20.775 -14.950 1.00 93.69 169 VAL A C 1
ATOM 1267 O O . VAL A 1 169 ? 10.373 -21.702 -14.453 1.00 93.69 169 VAL A O 1
ATOM 1270 N N . GLU A 1 170 ? 12.323 -20.676 -14.898 1.00 94.00 170 GLU A N 1
A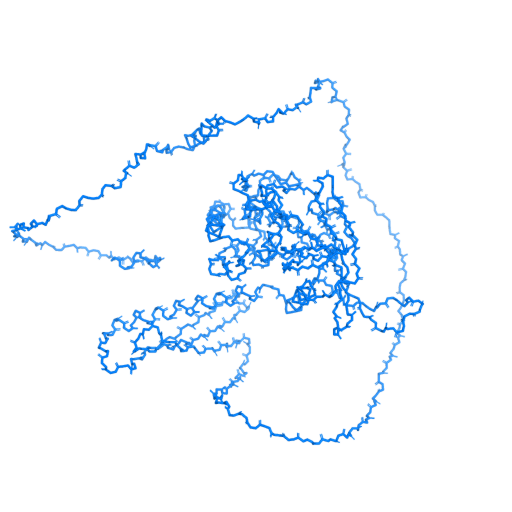TOM 1271 C CA . GLU A 1 170 ? 13.209 -21.617 -14.221 1.00 94.00 170 GLU A CA 1
ATOM 1272 C C . GLU A 1 170 ? 13.856 -20.911 -13.029 1.00 94.00 170 GLU A C 1
ATOM 1274 O O . GLU A 1 170 ? 14.450 -19.840 -13.170 1.00 94.00 170 GLU A O 1
ATOM 1279 N N . LYS A 1 171 ? 13.726 -21.489 -11.834 1.00 92.75 171 LYS A N 1
ATOM 1280 C CA . LYS A 1 171 ? 14.275 -20.922 -10.596 1.00 92.75 171 LYS A CA 1
ATOM 1281 C C . LYS A 1 171 ? 15.330 -21.862 -10.040 1.00 92.75 171 LYS A C 1
ATOM 1283 O O . LYS A 1 171 ? 15.038 -23.024 -9.784 1.00 92.75 171 LYS A O 1
ATOM 1288 N N . ASP A 1 172 ? 16.521 -21.334 -9.794 1.00 92.00 172 ASP A N 1
ATOM 1289 C CA . ASP A 1 172 ? 17.626 -22.064 -9.188 1.00 92.00 172 ASP A CA 1
ATOM 1290 C C . ASP A 1 172 ? 17.961 -21.438 -7.832 1.00 92.00 172 ASP A C 1
ATOM 1292 O O . ASP A 1 172 ? 18.629 -20.403 -7.734 1.00 92.00 172 ASP A O 1
ATOM 1296 N N . ALA A 1 173 ? 17.476 -22.080 -6.769 1.00 89.75 173 ALA A N 1
ATOM 1297 C CA . ALA A 1 173 ? 17.723 -21.650 -5.398 1.00 89.75 173 ALA A CA 1
ATOM 1298 C C . ALA A 1 173 ? 19.187 -21.840 -4.965 1.00 89.75 173 ALA A C 1
ATOM 1300 O O . ALA A 1 173 ? 19.642 -21.146 -4.060 1.00 89.75 173 ALA A O 1
ATOM 1301 N N . THR A 1 17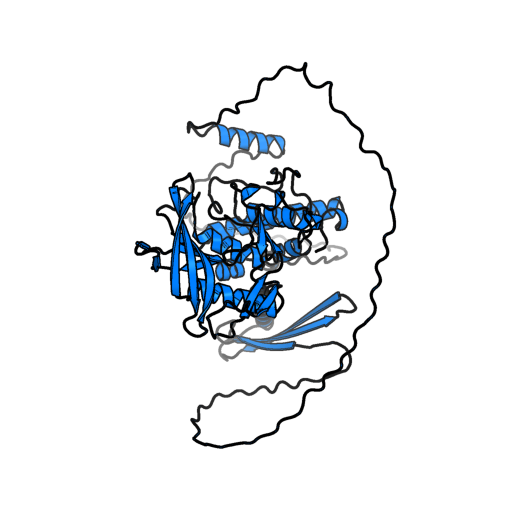4 ? 19.931 -22.751 -5.598 1.00 91.62 174 THR A N 1
ATOM 1302 C CA . THR A 1 174 ? 21.338 -23.017 -5.276 1.00 91.62 174 THR A CA 1
ATOM 1303 C C . THR A 1 174 ? 22.226 -21.866 -5.729 1.00 91.62 174 THR A C 1
ATOM 1305 O O . THR A 1 174 ? 23.115 -21.452 -4.988 1.00 91.62 174 THR A O 1
ATOM 1308 N N . HIS A 1 175 ? 21.951 -21.305 -6.907 1.00 92.50 175 HIS A N 1
ATOM 1309 C CA . HIS A 1 175 ? 22.684 -20.153 -7.442 1.00 92.50 175 HIS A CA 1
ATOM 1310 C C . HIS A 1 175 ? 21.970 -18.813 -7.217 1.00 92.50 175 HIS A C 1
ATOM 1312 O O . HIS A 1 175 ? 22.448 -17.784 -7.692 1.00 92.50 175 HIS A O 1
ATOM 1318 N N . ASN A 1 176 ? 20.833 -18.818 -6.510 1.00 89.50 176 ASN A N 1
ATOM 1319 C CA . ASN A 1 176 ? 19.958 -17.658 -6.324 1.00 89.50 176 ASN A CA 1
ATOM 1320 C C . ASN A 1 176 ? 19.662 -16.937 -7.655 1.00 89.50 176 ASN A C 1
ATOM 1322 O O . ASN A 1 176 ? 19.800 -15.719 -7.775 1.00 89.50 176 ASN A O 1
ATOM 1326 N N . SER A 1 177 ? 19.310 -17.715 -8.680 1.00 92.75 177 SER A N 1
ATOM 1327 C CA . SER A 1 177 ? 19.097 -17.219 -10.038 1.00 92.75 177 SER A CA 1
ATOM 1328 C C . SER A 1 177 ? 17.714 -17.590 -10.568 1.00 92.75 177 SER A C 1
ATOM 1330 O O . SER A 1 177 ? 17.059 -18.519 -10.092 1.00 92.75 177 SER A O 1
ATOM 1332 N N . CYS A 1 178 ? 17.244 -16.813 -11.538 1.00 93.44 178 CYS A N 1
ATOM 1333 C CA . CYS A 1 178 ? 15.960 -17.007 -12.195 1.00 93.44 178 CYS A CA 1
ATOM 1334 C C . CYS A 1 178 ? 16.149 -16.757 -13.691 1.00 93.44 178 CYS A C 1
ATOM 1336 O O . CYS A 1 178 ? 16.651 -15.699 -14.078 1.00 93.44 178 CYS A O 1
ATOM 1338 N N . VAL A 1 179 ? 15.754 -17.721 -14.518 1.00 94.38 179 VAL A N 1
ATOM 1339 C CA . VAL A 1 179 ? 15.757 -17.609 -15.977 1.00 94.38 179 VAL A CA 1
ATOM 1340 C C . VAL A 1 179 ? 14.312 -17.527 -16.445 1.00 94.38 179 VAL A C 1
ATOM 1342 O O . VAL A 1 179 ? 13.499 -18.401 -16.159 1.00 94.38 179 VAL A O 1
ATOM 1345 N N . VAL A 1 180 ? 13.990 -16.457 -17.169 1.00 94.50 180 VAL A N 1
ATOM 1346 C CA . VAL A 1 180 ? 12.676 -16.264 -17.785 1.00 94.50 180 VAL A CA 1
ATOM 1347 C C . VAL A 1 180 ? 12.845 -16.353 -19.294 1.00 94.50 180 VAL A C 1
ATOM 1349 O O . VAL A 1 180 ? 13.549 -15.539 -19.892 1.00 94.50 180 VAL A O 1
ATOM 1352 N N . THR A 1 181 ? 12.186 -17.331 -19.907 1.00 95.88 181 THR A N 1
ATOM 1353 C CA . THR A 1 181 ? 12.170 -17.528 -21.356 1.00 95.88 181 THR A CA 1
ATOM 1354 C C . THR A 1 181 ? 10.806 -17.137 -21.904 1.00 95.88 181 THR A C 1
ATOM 1356 O O . THR A 1 181 ? 9.787 -17.709 -21.526 1.00 95.88 181 THR A O 1
ATOM 1359 N N . LEU A 1 182 ? 10.789 -16.177 -22.828 1.00 94.81 182 LEU A N 1
ATOM 1360 C CA . LEU A 1 182 ? 9.602 -15.782 -23.584 1.00 94.81 182 LEU A CA 1
ATOM 1361 C C . LEU A 1 182 ? 9.799 -16.199 -25.037 1.00 94.81 182 LEU A C 1
ATOM 1363 O O . LEU A 1 182 ? 10.747 -15.765 -25.691 1.00 94.81 182 LEU A O 1
ATOM 1367 N N . LYS A 1 183 ? 8.906 -17.043 -25.548 1.00 96.56 183 LYS A N 1
ATOM 1368 C CA . LYS A 1 183 ? 8.920 -17.479 -26.944 1.00 96.56 183 LYS A CA 1
ATOM 1369 C C . LYS A 1 183 ? 7.620 -17.068 -27.606 1.00 96.56 183 LYS A C 1
ATOM 1371 O O . LYS A 1 183 ? 6.562 -17.573 -27.253 1.00 96.56 183 LYS A O 1
ATOM 1376 N N . THR A 1 184 ? 7.716 -16.199 -28.604 1.00 97.19 184 THR A N 1
ATOM 1377 C CA . THR A 1 184 ? 6.554 -15.685 -29.331 1.00 97.19 184 THR A CA 1
ATOM 1378 C C . THR A 1 184 ? 6.547 -16.173 -30.770 1.00 97.19 184 THR A C 1
ATOM 1380 O O . THR A 1 184 ? 7.574 -16.197 -31.444 1.00 97.19 184 THR A O 1
ATOM 1383 N N . THR A 1 185 ? 5.368 -16.549 -31.256 1.00 97.31 185 THR A N 1
ATOM 1384 C CA . THR A 1 185 ? 5.110 -16.828 -32.670 1.00 97.31 185 THR A CA 1
ATOM 1385 C C . THR A 1 185 ? 4.062 -15.859 -33.197 1.00 97.31 185 THR A C 1
ATOM 1387 O O . THR A 1 185 ? 3.091 -15.572 -32.504 1.00 97.31 185 THR A O 1
ATOM 1390 N N . VAL A 1 186 ? 4.249 -15.360 -34.419 1.00 97.44 186 VAL A N 1
ATOM 1391 C CA . VAL A 1 186 ? 3.297 -14.460 -35.085 1.00 97.44 186 VAL A CA 1
ATOM 1392 C C . VAL A 1 186 ? 2.757 -15.154 -36.325 1.00 97.44 186 VAL A C 1
ATOM 1394 O O . VAL A 1 186 ? 3.522 -15.644 -37.156 1.00 97.44 186 VAL A O 1
ATOM 1397 N N . LYS A 1 187 ? 1.432 -15.210 -36.450 1.00 95.81 187 LYS A N 1
ATOM 1398 C CA . LYS A 1 187 ? 0.735 -15.788 -37.601 1.00 95.81 187 LYS A CA 1
ATOM 1399 C C . LYS A 1 187 ? -0.200 -14.750 -38.200 1.00 95.81 187 LYS A C 1
ATOM 1401 O O . LYS A 1 187 ? -1.048 -14.205 -37.502 1.00 95.81 187 LYS A O 1
ATOM 1406 N N . VAL A 1 188 ? -0.072 -14.503 -39.500 1.00 96.12 188 VAL A N 1
ATOM 1407 C CA . VAL A 1 188 ? -1.047 -13.700 -40.248 1.00 96.12 188 VAL A CA 1
ATOM 1408 C C . VAL A 1 188 ? -2.307 -14.542 -40.440 1.00 96.12 188 VAL A C 1
ATOM 1410 O O . VAL A 1 188 ? -2.240 -15.654 -40.962 1.00 96.12 188 VAL A O 1
ATOM 1413 N N . THR A 1 189 ? -3.446 -14.032 -39.984 1.00 96.25 189 THR A N 1
ATOM 1414 C CA . THR A 1 189 ? -4.752 -14.700 -40.076 1.00 96.25 189 THR A CA 1
ATOM 1415 C C . THR A 1 189 ? -5.625 -14.131 -41.189 1.00 96.25 189 THR A C 1
ATOM 1417 O O . THR A 1 189 ? -6.511 -14.831 -41.676 1.00 96.25 189 THR A O 1
ATOM 1420 N N . ASP A 1 190 ? -5.363 -12.901 -41.642 1.00 94.50 190 ASP A N 1
ATOM 1421 C CA . ASP A 1 190 ? -6.029 -12.314 -42.805 1.00 94.50 190 ASP A CA 1
ATOM 1422 C C . ASP A 1 190 ? -5.125 -12.390 -44.038 1.00 94.50 190 ASP A C 1
ATOM 1424 O O . ASP A 1 190 ? -4.130 -11.682 -44.143 1.00 94.50 190 ASP A O 1
ATOM 1428 N N . SER A 1 191 ? -5.507 -13.219 -45.010 1.00 92.50 191 SER A N 1
ATOM 1429 C CA . SER A 1 191 ? -4.789 -13.368 -46.287 1.00 92.50 191 SER A CA 1
ATOM 1430 C C . SER A 1 191 ? -4.621 -12.069 -47.090 1.00 92.50 191 SER A C 1
ATOM 1432 O O . SER A 1 191 ? -3.769 -12.005 -47.975 1.00 92.50 191 SER A O 1
ATOM 1434 N N . ARG A 1 192 ? -5.422 -11.033 -46.806 1.00 94.00 192 ARG A N 1
ATOM 1435 C CA . ARG A 1 192 ? -5.311 -9.713 -47.447 1.00 94.00 192 ARG A CA 1
ATOM 1436 C C . ARG A 1 192 ? -4.185 -8.872 -46.849 1.00 94.00 192 ARG A C 1
ATOM 1438 O O . ARG A 1 192 ? -3.767 -7.897 -47.469 1.00 94.00 192 ARG A O 1
ATOM 1445 N N . LEU A 1 193 ? -3.719 -9.222 -45.652 1.00 92.06 193 LEU A N 1
ATOM 1446 C CA . LEU A 1 193 ? -2.666 -8.509 -44.954 1.00 92.06 193 LEU A CA 1
ATOM 1447 C C . LEU A 1 193 ? -1.306 -8.968 -45.496 1.00 92.06 193 LEU A C 1
ATOM 1449 O O . LEU A 1 193 ? -0.839 -10.069 -45.212 1.00 92.06 193 LEU A O 1
ATOM 1453 N N . GLN A 1 194 ? -0.670 -8.117 -46.296 1.00 92.75 194 GLN A N 1
ATOM 1454 C CA . GLN A 1 194 ? 0.705 -8.331 -46.739 1.00 92.75 194 GLN A CA 1
ATOM 1455 C C . GLN A 1 194 ? 1.648 -7.683 -45.729 1.00 92.75 194 GLN A C 1
ATOM 1457 O O . GLN A 1 194 ? 1.802 -6.467 -45.730 1.00 92.75 194 GLN A O 1
ATOM 1462 N N . VAL A 1 195 ? 2.237 -8.503 -44.860 1.00 93.69 195 VAL A N 1
ATOM 1463 C CA . VAL A 1 195 ? 3.166 -8.061 -43.812 1.00 93.69 195 VAL A CA 1
ATOM 1464 C C . VAL A 1 195 ? 4.573 -8.501 -44.184 1.00 93.69 195 VAL A C 1
ATOM 1466 O O . VAL A 1 195 ? 4.800 -9.679 -44.480 1.00 93.69 195 VAL A O 1
ATOM 1469 N N . ALA A 1 196 ? 5.525 -7.574 -44.179 1.00 96.12 196 ALA A N 1
ATOM 1470 C CA . ALA A 1 196 ? 6.925 -7.915 -44.382 1.00 96.12 196 ALA A CA 1
ATOM 1471 C C . ALA A 1 196 ? 7.468 -8.700 -43.168 1.00 96.12 196 ALA A C 1
ATOM 1473 O O . ALA A 1 196 ? 7.042 -8.459 -42.039 1.00 96.12 196 ALA A O 1
ATOM 1474 N N . PRO A 1 197 ? 8.463 -9.593 -43.339 1.00 95.31 197 PRO A N 1
ATOM 1475 C CA . PRO A 1 197 ? 9.052 -10.321 -42.211 1.00 95.31 197 PRO A CA 1
ATOM 1476 C C . PRO A 1 197 ? 9.550 -9.424 -41.063 1.00 95.31 197 PRO A C 1
ATOM 1478 O O . PRO A 1 197 ? 9.405 -9.794 -39.904 1.00 95.31 197 PRO A O 1
ATOM 1481 N N . ALA A 1 198 ? 10.073 -8.231 -41.372 1.00 96.00 198 ALA A N 1
ATOM 1482 C CA . ALA A 1 198 ? 10.509 -7.261 -40.363 1.00 96.00 198 ALA A CA 1
ATOM 1483 C C . ALA A 1 198 ? 9.345 -6.724 -39.508 1.00 96.00 198 ALA A C 1
ATOM 1485 O O . ALA A 1 198 ? 9.486 -6.552 -38.304 1.00 96.00 198 ALA A O 1
ATOM 1486 N N . GLU A 1 199 ? 8.169 -6.517 -40.100 1.00 96.12 199 GLU A N 1
ATOM 1487 C CA . GLU A 1 199 ? 6.976 -6.070 -39.369 1.00 96.12 199 GLU A CA 1
ATOM 1488 C C . GLU A 1 199 ? 6.407 -7.199 -38.489 1.00 96.12 199 GLU A C 1
ATOM 1490 O O . GLU A 1 199 ? 5.893 -6.946 -37.401 1.00 96.12 199 GLU A O 1
ATOM 1495 N N . LEU A 1 200 ? 6.544 -8.466 -38.911 1.00 96.00 200 LEU A N 1
ATOM 1496 C CA . LEU A 1 200 ? 6.215 -9.617 -38.059 1.00 96.00 200 LEU A CA 1
ATOM 1497 C C . LEU A 1 200 ? 7.139 -9.704 -36.838 1.00 96.00 200 LEU A C 1
ATOM 1499 O O . LEU A 1 200 ? 6.676 -10.053 -35.753 1.00 96.00 200 LEU A O 1
ATOM 1503 N N . GLU A 1 201 ? 8.423 -9.372 -36.994 1.00 96.69 201 GLU A N 1
ATOM 1504 C CA . GLU A 1 201 ? 9.367 -9.280 -35.876 1.00 96.69 201 GLU A CA 1
ATOM 1505 C C . GLU A 1 201 ? 8.978 -8.156 -34.902 1.00 96.69 201 GLU A C 1
ATOM 1507 O O . GLU A 1 201 ? 8.961 -8.372 -33.690 1.00 96.69 201 GLU A O 1
ATOM 1512 N N . GLU A 1 202 ? 8.592 -6.980 -35.405 1.00 96.44 202 GLU A N 1
ATOM 1513 C CA . GLU A 1 202 ? 8.098 -5.880 -34.564 1.00 96.44 202 GLU A CA 1
ATOM 1514 C C . GLU A 1 202 ? 6.851 -6.285 -33.760 1.00 96.44 202 GLU A C 1
ATOM 1516 O O . GLU A 1 202 ? 6.775 -6.023 -32.556 1.00 96.44 202 GLU A O 1
ATOM 1521 N N . LEU A 1 203 ? 5.901 -6.987 -34.390 1.00 95.69 203 LEU A N 1
ATOM 1522 C CA . LEU A 1 203 ? 4.728 -7.540 -33.704 1.00 95.69 203 LEU A CA 1
ATOM 1523 C C . LEU A 1 203 ? 5.104 -8.591 -32.651 1.00 95.69 203 LEU A C 1
ATOM 1525 O O . LEU A 1 203 ? 4.460 -8.654 -31.601 1.00 95.69 203 LEU A O 1
ATOM 1529 N N . ALA A 1 204 ? 6.143 -9.392 -32.901 1.00 96.25 204 ALA A N 1
ATOM 1530 C CA . ALA A 1 204 ? 6.642 -10.357 -31.930 1.00 96.25 204 ALA A CA 1
ATOM 1531 C C . ALA A 1 204 ? 7.203 -9.646 -30.691 1.00 96.25 204 ALA A C 1
ATOM 1533 O O . ALA A 1 204 ? 6.802 -9.968 -29.574 1.00 96.25 204 ALA A O 1
ATOM 1534 N N . TRP A 1 205 ? 8.058 -8.632 -30.869 1.00 96.81 205 TRP A N 1
ATOM 1535 C CA . TRP A 1 205 ? 8.597 -7.836 -29.758 1.00 96.81 205 TRP A CA 1
ATOM 1536 C C . TRP A 1 205 ? 7.510 -7.108 -28.969 1.00 96.81 205 TRP A C 1
ATOM 1538 O O . TRP A 1 205 ? 7.582 -7.033 -27.741 1.00 96.81 205 TRP A O 1
ATOM 1548 N N . LEU A 1 206 ? 6.487 -6.605 -29.660 1.00 95.19 206 LEU A N 1
ATOM 1549 C CA . LEU A 1 206 ? 5.327 -5.990 -29.029 1.00 95.19 206 LEU A CA 1
ATOM 1550 C C . LEU A 1 206 ? 4.582 -6.993 -28.134 1.00 95.19 206 LEU A C 1
ATOM 1552 O O . LEU A 1 206 ? 4.341 -6.709 -26.962 1.00 95.19 206 LEU A O 1
ATOM 1556 N N . ALA A 1 207 ? 4.301 -8.192 -28.646 1.00 94.69 207 ALA A N 1
ATOM 1557 C CA . ALA A 1 207 ? 3.651 -9.250 -27.878 1.00 94.69 207 ALA A CA 1
ATOM 1558 C C . ALA A 1 207 ? 4.512 -9.752 -26.702 1.00 94.69 207 ALA A C 1
ATOM 1560 O O . ALA A 1 207 ? 3.971 -10.006 -25.624 1.00 94.69 207 ALA A O 1
ATOM 1561 N N . VAL A 1 208 ? 5.840 -9.844 -26.861 1.00 95.81 208 VAL A N 1
ATOM 1562 C CA . VAL A 1 208 ? 6.778 -10.152 -25.762 1.00 95.81 208 VAL A CA 1
ATOM 1563 C C . VAL A 1 208 ? 6.687 -9.090 -24.666 1.00 95.81 208 VAL A C 1
ATOM 1565 O O . VAL A 1 208 ? 6.533 -9.435 -23.496 1.00 95.81 208 VAL A O 1
ATOM 1568 N N . ARG A 1 209 ? 6.747 -7.802 -25.028 1.00 94.00 209 ARG A N 1
ATOM 1569 C CA . ARG A 1 209 ? 6.655 -6.684 -24.076 1.00 94.00 209 ARG A CA 1
ATOM 1570 C C . ARG A 1 209 ? 5.344 -6.715 -23.296 1.00 94.00 209 ARG A C 1
ATOM 1572 O O . ARG A 1 209 ? 5.357 -6.546 -22.077 1.00 94.00 209 ARG A O 1
ATOM 1579 N N . ASP A 1 210 ? 4.229 -6.906 -23.992 1.00 91.19 210 ASP A N 1
ATOM 1580 C CA . ASP A 1 210 ? 2.902 -6.911 -23.378 1.00 91.19 210 ASP A CA 1
ATOM 1581 C C . ASP A 1 210 ? 2.740 -8.123 -22.445 1.00 91.19 210 ASP A C 1
ATOM 1583 O O . ASP A 1 210 ? 2.274 -7.967 -21.318 1.00 91.19 210 ASP A O 1
ATOM 1587 N N . THR A 1 211 ? 3.240 -9.298 -22.851 1.00 92.31 211 THR A N 1
ATOM 1588 C CA . THR A 1 211 ? 3.266 -10.504 -22.001 1.00 92.31 211 THR A CA 1
ATOM 1589 C C . THR A 1 211 ? 4.127 -10.290 -20.754 1.00 92.31 211 THR A C 1
ATOM 1591 O O . THR A 1 211 ? 3.696 -10.593 -19.644 1.00 92.31 211 THR A O 1
ATOM 1594 N N . ALA A 1 212 ? 5.326 -9.718 -20.907 1.00 91.44 212 ALA A N 1
ATOM 1595 C CA . ALA A 1 212 ? 6.209 -9.415 -19.782 1.00 91.44 212 ALA A CA 1
ATOM 1596 C C . ALA A 1 212 ? 5.580 -8.392 -18.824 1.00 91.44 212 ALA A C 1
ATOM 1598 O O . ALA A 1 212 ? 5.697 -8.527 -17.608 1.00 91.44 212 ALA A O 1
ATOM 1599 N N . THR A 1 213 ? 4.879 -7.393 -19.364 1.00 88.31 213 THR A N 1
ATOM 1600 C CA . THR A 1 213 ? 4.169 -6.389 -18.568 1.00 88.31 213 THR A CA 1
ATOM 1601 C C . THR A 1 213 ? 3.044 -7.040 -17.771 1.00 88.31 213 THR A C 1
ATOM 1603 O O . THR A 1 213 ? 2.995 -6.858 -16.558 1.00 88.31 213 THR A O 1
ATOM 1606 N N . GLU A 1 214 ? 2.192 -7.860 -18.392 1.00 88.19 214 GLU A N 1
ATOM 1607 C CA . GLU A 1 214 ? 1.132 -8.574 -17.666 1.00 88.19 214 GLU A CA 1
ATOM 1608 C C . GLU A 1 214 ? 1.708 -9.514 -16.596 1.00 88.19 214 GLU A C 1
ATOM 1610 O O . GLU A 1 214 ? 1.202 -9.542 -15.473 1.00 88.19 214 GLU A O 1
ATOM 1615 N N . ALA A 1 215 ? 2.809 -10.216 -16.883 1.00 88.62 215 ALA A N 1
ATOM 1616 C CA . ALA A 1 215 ? 3.493 -11.052 -15.897 1.00 88.62 215 ALA A CA 1
ATOM 1617 C C . ALA A 1 215 ? 3.962 -10.235 -14.679 1.00 88.62 215 ALA A C 1
ATOM 1619 O O . ALA A 1 215 ? 3.739 -10.639 -13.535 1.00 88.62 215 ALA A O 1
ATOM 1620 N N . VAL A 1 216 ? 4.541 -9.049 -14.897 1.00 86.50 216 VAL A N 1
ATOM 1621 C CA . VAL A 1 216 ? 4.913 -8.124 -13.813 1.00 86.50 216 VAL A CA 1
ATOM 1622 C C . VAL A 1 216 ? 3.680 -7.659 -13.031 1.00 86.50 216 VAL A C 1
ATOM 1624 O O . VAL A 1 216 ? 3.718 -7.649 -11.800 1.00 86.50 216 VAL A O 1
ATOM 1627 N N . LEU A 1 217 ? 2.564 -7.350 -13.700 1.00 84.62 217 LEU A N 1
ATOM 1628 C CA . LEU A 1 217 ? 1.309 -6.983 -13.031 1.00 84.62 217 LEU A CA 1
ATOM 1629 C C . LEU A 1 217 ? 0.756 -8.126 -12.174 1.00 84.62 217 LEU A C 1
ATOM 1631 O O . LEU A 1 217 ? 0.296 -7.895 -11.054 1.00 84.62 217 LEU A O 1
ATOM 1635 N N . VAL A 1 218 ? 0.810 -9.369 -12.657 1.00 84.81 218 VAL A N 1
ATOM 1636 C CA . VAL A 1 218 ? 0.422 -10.558 -11.881 1.00 84.81 218 VAL A CA 1
ATOM 1637 C C . VAL A 1 218 ? 1.306 -10.707 -10.644 1.00 84.81 218 VAL A C 1
ATOM 1639 O O . VAL A 1 218 ? 0.771 -10.822 -9.540 1.00 84.81 218 VAL A O 1
ATOM 1642 N N . LEU A 1 219 ? 2.630 -10.630 -10.795 1.00 84.56 219 LEU A N 1
ATOM 1643 C CA . LEU A 1 219 ? 3.570 -10.717 -9.672 1.00 84.56 219 LEU A CA 1
ATOM 1644 C C . LEU A 1 219 ? 3.342 -9.594 -8.652 1.00 84.56 219 LEU A C 1
ATOM 1646 O O . LEU A 1 219 ? 3.336 -9.828 -7.443 1.00 84.56 219 LEU A O 1
ATOM 1650 N N . ASN A 1 220 ? 3.068 -8.378 -9.124 1.00 81.94 220 ASN A N 1
ATOM 1651 C CA . ASN A 1 220 ? 2.730 -7.250 -8.263 1.00 81.94 220 ASN A CA 1
ATOM 1652 C C . ASN A 1 220 ? 1.418 -7.444 -7.500 1.00 81.94 220 ASN A C 1
ATOM 1654 O O . ASN A 1 220 ? 1.333 -7.018 -6.349 1.00 81.94 220 ASN A O 1
ATOM 1658 N N . ARG A 1 221 ? 0.420 -8.100 -8.106 1.00 78.75 221 ARG A N 1
ATOM 1659 C CA . ARG A 1 221 ? -0.861 -8.423 -7.457 1.00 78.75 221 ARG A CA 1
ATOM 1660 C C . ARG A 1 221 ? -0.744 -9.545 -6.431 1.00 78.75 221 ARG A C 1
ATOM 1662 O O . ARG A 1 221 ? -1.444 -9.505 -5.423 1.00 78.75 221 ARG A O 1
ATOM 1669 N N . GLN A 1 222 ? 0.100 -10.545 -6.682 1.00 77.75 222 GLN A N 1
ATOM 1670 C CA . GLN A 1 222 ? 0.310 -11.653 -5.745 1.00 77.75 222 GLN A CA 1
ATOM 1671 C C . GLN A 1 222 ? 0.998 -11.175 -4.456 1.00 77.75 222 GLN A C 1
ATOM 1673 O O . GLN A 1 222 ? 0.686 -11.669 -3.373 1.00 77.75 222 GLN A O 1
ATOM 1678 N N . GLY A 1 223 ? 1.862 -10.160 -4.554 1.00 75.56 223 GLY A N 1
ATOM 1679 C CA . GLY A 1 223 ? 2.598 -9.617 -3.415 1.00 75.56 223 GLY A CA 1
ATOM 1680 C C . GLY A 1 223 ? 3.609 -10.613 -2.834 1.00 75.56 223 GLY A C 1
ATOM 1681 O O . GLY A 1 223 ? 3.766 -11.733 -3.310 1.00 75.56 223 GLY A O 1
ATOM 1682 N N . ASN A 1 224 ? 4.305 -10.202 -1.773 1.00 83.25 224 ASN A N 1
ATOM 1683 C CA . ASN A 1 224 ? 5.389 -10.992 -1.163 1.00 83.25 224 ASN A CA 1
ATOM 1684 C C . ASN A 1 224 ? 4.962 -11.764 0.095 1.00 83.25 224 ASN A C 1
ATOM 1686 O O . ASN A 1 224 ? 5.802 -12.267 0.841 1.00 83.25 224 ASN A O 1
ATOM 1690 N N . LEU A 1 225 ? 3.664 -11.810 0.385 1.00 88.94 225 LEU A N 1
ATOM 1691 C CA . LEU A 1 225 ? 3.152 -12.464 1.584 1.00 88.94 225 LEU A CA 1
ATOM 1692 C C . LEU A 1 225 ? 3.061 -13.978 1.377 1.00 88.94 225 LEU A C 1
ATOM 1694 O O . LEU A 1 225 ? 2.720 -14.436 0.289 1.00 88.94 225 LEU A O 1
ATOM 1698 N N . SER A 1 226 ? 3.292 -14.758 2.436 1.00 91.56 226 SER A N 1
ATOM 1699 C CA . SER A 1 226 ? 3.017 -16.200 2.413 1.00 91.56 226 SER A CA 1
ATOM 1700 C C . SER A 1 226 ? 1.529 -16.468 2.165 1.00 91.56 226 SER A C 1
ATOM 1702 O O . SER A 1 226 ? 0.682 -15.644 2.513 1.00 91.56 226 SER A O 1
ATOM 1704 N N . ALA A 1 227 ? 1.185 -17.637 1.616 1.00 90.69 227 ALA A N 1
ATOM 1705 C CA . ALA A 1 227 ? -0.206 -17.988 1.308 1.00 90.69 227 ALA A CA 1
ATOM 1706 C C . ALA A 1 227 ? -1.148 -17.823 2.519 1.00 90.69 227 ALA A C 1
ATOM 1708 O O . ALA A 1 227 ? -2.225 -17.241 2.389 1.00 90.69 227 ALA A O 1
ATOM 1709 N N . GLY A 1 228 ? -0.710 -18.244 3.714 1.00 93.81 228 GLY A N 1
ATOM 1710 C CA . GLY A 1 228 ? -1.473 -18.073 4.955 1.00 93.81 228 GLY A CA 1
ATOM 1711 C C . GLY A 1 228 ? -1.672 -16.602 5.342 1.00 93.81 228 GLY A C 1
ATOM 1712 O O . GLY A 1 228 ? -2.784 -16.201 5.691 1.00 93.81 228 GLY A O 1
ATOM 1713 N N . ARG A 1 229 ? -0.634 -15.761 5.202 1.00 95.12 229 ARG A N 1
ATOM 1714 C CA . ARG A 1 229 ? -0.772 -14.310 5.409 1.00 95.12 229 ARG A CA 1
ATOM 1715 C C . ARG A 1 229 ? -1.737 -13.704 4.388 1.00 95.12 229 ARG A C 1
ATOM 1717 O O . ARG A 1 229 ? -2.663 -13.000 4.782 1.00 95.12 229 ARG A O 1
ATOM 1724 N N . GLN A 1 230 ? -1.599 -14.024 3.100 1.00 94.50 230 GLN A N 1
ATOM 1725 C CA . GLN A 1 230 ? -2.499 -13.534 2.044 1.00 94.50 230 GLN A CA 1
ATOM 1726 C C . GLN A 1 230 ? -3.964 -13.905 2.305 1.00 94.50 230 GLN A C 1
ATOM 1728 O O . GLN A 1 230 ? -4.857 -13.062 2.182 1.00 94.50 230 GLN A O 1
ATOM 1733 N N . GLU A 1 231 ? -4.228 -15.156 2.689 1.00 94.94 231 GLU A N 1
ATOM 1734 C CA . GLU A 1 231 ? -5.569 -15.609 3.057 1.00 94.94 231 GLU A CA 1
ATOM 1735 C C . GLU A 1 231 ? -6.121 -14.795 4.226 1.00 94.94 231 GLU A C 1
ATOM 1737 O O . GLU A 1 231 ? -7.281 -14.369 4.210 1.00 94.94 231 GLU A O 1
ATOM 1742 N N . ARG A 1 232 ? -5.275 -14.507 5.215 1.00 96.50 232 ARG A N 1
ATOM 1743 C CA . ARG A 1 232 ? -5.687 -13.739 6.376 1.00 96.50 232 ARG A CA 1
ATOM 1744 C C . ARG A 1 232 ? -5.987 -12.275 6.044 1.00 96.50 232 ARG A C 1
ATOM 1746 O O . ARG A 1 232 ? -7.018 -11.772 6.494 1.00 96.50 232 ARG A O 1
ATOM 1753 N N . HIS A 1 233 ? -5.189 -11.621 5.197 1.00 97.38 233 HIS A N 1
ATOM 1754 C CA . HIS A 1 233 ? -5.523 -10.301 4.643 1.00 97.38 233 HIS A CA 1
ATOM 1755 C C . HIS A 1 233 ? -6.867 -10.321 3.914 1.00 97.38 233 HIS A C 1
ATOM 1757 O O . HIS A 1 233 ? -7.725 -9.476 4.173 1.00 97.38 233 HIS A O 1
ATOM 1763 N N . ARG A 1 234 ? -7.089 -11.319 3.048 1.00 96.62 234 ARG A N 1
ATOM 1764 C CA . ARG A 1 234 ? -8.347 -11.476 2.306 1.00 96.62 234 ARG A CA 1
ATOM 1765 C C . ARG A 1 234 ? -9.537 -11.619 3.251 1.00 96.62 234 ARG A C 1
ATOM 1767 O O . ARG A 1 234 ? -10.541 -10.934 3.061 1.00 96.62 234 ARG A O 1
ATOM 1774 N N . PHE A 1 235 ? -9.413 -12.451 4.284 1.00 97.06 235 PHE A N 1
ATOM 1775 C CA . PHE A 1 235 ? -10.442 -12.610 5.309 1.00 97.06 235 PHE A CA 1
ATOM 1776 C C . PHE A 1 235 ? -10.738 -11.284 6.020 1.00 97.06 235 PHE A C 1
ATOM 1778 O O . PHE A 1 235 ? -11.901 -10.889 6.108 1.00 97.06 235 PHE A O 1
ATOM 1785 N N . VAL A 1 236 ? -9.709 -10.576 6.502 1.00 98.31 236 VAL A N 1
ATOM 1786 C CA . VAL A 1 236 ? -9.895 -9.314 7.233 1.00 98.31 236 VAL A CA 1
ATOM 1787 C C . VAL A 1 236 ? -10.507 -8.249 6.325 1.00 98.31 236 VAL A C 1
ATOM 1789 O O . VAL A 1 236 ? -11.509 -7.650 6.700 1.00 98.31 236 VAL A O 1
ATOM 1792 N N . CYS A 1 237 ? -10.002 -8.053 5.106 1.00 98.38 237 CYS A N 1
ATOM 1793 C CA . CYS A 1 237 ? -10.595 -7.114 4.153 1.00 98.38 237 CYS A CA 1
ATOM 1794 C C . CYS A 1 237 ? -12.043 -7.479 3.793 1.00 98.38 237 CYS A C 1
ATOM 1796 O O . CYS A 1 237 ? -12.877 -6.586 3.654 1.00 98.38 237 CYS A O 1
ATOM 1798 N N . ASN A 1 238 ? -12.372 -8.770 3.666 1.00 98.31 238 ASN A N 1
ATOM 1799 C CA . ASN A 1 238 ? -13.749 -9.210 3.443 1.00 98.31 238 ASN A CA 1
ATOM 1800 C C . ASN A 1 238 ? -14.649 -8.872 4.639 1.00 98.31 238 ASN A C 1
ATOM 1802 O O . ASN A 1 238 ? -15.727 -8.315 4.451 1.00 98.31 238 ASN A O 1
ATOM 1806 N N . MET A 1 239 ? -14.188 -9.126 5.866 1.00 98.38 239 MET A N 1
ATOM 1807 C CA . MET A 1 239 ? -14.890 -8.720 7.087 1.00 98.38 239 MET A CA 1
ATOM 1808 C C . MET A 1 239 ? -15.096 -7.206 7.146 1.00 98.38 239 MET A C 1
ATOM 1810 O O . MET A 1 239 ? -16.207 -6.737 7.391 1.00 98.38 239 MET A O 1
ATOM 1814 N N . LEU A 1 240 ? -14.048 -6.430 6.870 1.00 98.62 240 LEU A N 1
ATOM 1815 C CA . LEU A 1 240 ? -14.109 -4.974 6.859 1.00 98.62 240 LEU A CA 1
ATOM 1816 C C . LEU A 1 240 ? -15.030 -4.443 5.768 1.00 98.62 240 LEU A C 1
ATOM 1818 O O . LEU A 1 240 ? -15.620 -3.397 5.986 1.00 98.62 240 LEU A O 1
ATOM 1822 N N . ARG A 1 241 ? -15.221 -5.143 4.644 1.00 98.12 241 ARG A N 1
ATOM 1823 C CA . ARG A 1 241 ? -16.100 -4.708 3.544 1.00 98.12 241 ARG A CA 1
ATOM 1824 C C . ARG A 1 241 ? -17.554 -5.143 3.728 1.00 98.12 241 ARG A C 1
ATOM 1826 O O . ARG A 1 241 ? -18.458 -4.351 3.500 1.00 98.12 241 ARG A O 1
ATOM 1833 N N . ASN A 1 242 ? -17.762 -6.379 4.174 1.00 97.94 242 ASN A N 1
ATOM 1834 C CA . ASN A 1 242 ? -19.055 -7.067 4.105 1.00 97.94 242 ASN A CA 1
ATOM 1835 C C . ASN A 1 242 ? -19.624 -7.465 5.477 1.00 97.94 242 ASN A C 1
ATOM 1837 O O . ASN A 1 242 ? -20.784 -7.864 5.575 1.00 97.94 242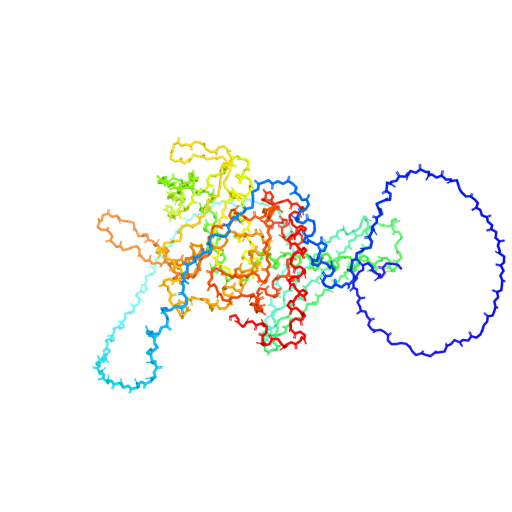 ASN A O 1
ATOM 1841 N N . GLY A 1 243 ? -18.833 -7.371 6.549 1.00 98.06 243 GLY A N 1
ATOM 1842 C CA . GLY A 1 243 ? -19.271 -7.714 7.900 1.00 98.06 243 GLY A CA 1
ATOM 1843 C C . GLY A 1 243 ? -20.410 -6.816 8.384 1.00 98.06 243 GLY A C 1
ATOM 1844 O O . GLY A 1 243 ? -20.406 -5.604 8.151 1.00 98.06 243 GLY A O 1
ATOM 1845 N N . THR A 1 244 ? -21.376 -7.408 9.082 1.00 98.06 244 THR A N 1
ATOM 1846 C CA . THR A 1 244 ? -22.511 -6.691 9.677 1.00 98.06 244 THR A CA 1
ATOM 1847 C C . THR A 1 244 ? -22.065 -6.000 10.955 1.00 98.06 244 THR A C 1
ATOM 1849 O O . THR A 1 244 ? -21.462 -6.642 11.813 1.00 98.06 244 THR A O 1
ATOM 1852 N N . ILE A 1 245 ? -22.369 -4.711 11.098 1.00 98.19 245 ILE A N 1
ATOM 1853 C CA . ILE A 1 245 ? -22.089 -3.967 12.328 1.00 98.19 245 ILE A CA 1
ATOM 1854 C C . ILE A 1 245 ? -23.044 -4.474 13.413 1.00 98.19 245 ILE A C 1
ATOM 1856 O O . ILE A 1 245 ? -24.261 -4.420 13.251 1.00 98.19 245 ILE A O 1
ATOM 1860 N N . ARG A 1 246 ? -22.487 -5.028 14.492 1.00 97.56 246 ARG A N 1
ATOM 1861 C CA . ARG A 1 246 ? -23.239 -5.538 15.651 1.00 97.56 246 ARG A CA 1
ATOM 1862 C C . ARG A 1 246 ? -23.236 -4.578 16.828 1.00 97.56 246 ARG A C 1
ATOM 1864 O O . ARG A 1 246 ? -24.184 -4.572 17.600 1.00 97.56 246 ARG A O 1
ATOM 1871 N N . ASP A 1 247 ? -22.158 -3.822 16.960 1.00 97.81 247 ASP A N 1
ATOM 1872 C CA . ASP A 1 247 ? -21.935 -2.860 18.030 1.00 97.81 247 ASP A CA 1
ATOM 1873 C C . ASP A 1 247 ? -21.075 -1.719 17.489 1.00 97.81 247 ASP A C 1
ATOM 1875 O O . ASP A 1 247 ? -20.248 -1.943 16.594 1.00 97.81 247 ASP A O 1
ATOM 1879 N N . ALA A 1 248 ? -21.275 -0.518 18.018 1.00 98.12 248 ALA A N 1
ATOM 1880 C CA . ALA A 1 248 ? -20.536 0.674 17.644 1.00 98.12 248 ALA A CA 1
ATOM 1881 C C . ALA A 1 248 ? -20.356 1.571 18.869 1.00 98.12 248 ALA A C 1
ATOM 1883 O O . ALA A 1 248 ? -21.308 1.887 19.573 1.00 98.12 248 ALA A O 1
ATOM 1884 N N . LYS A 1 249 ? -19.120 2.009 19.102 1.00 97.44 249 LYS A N 1
ATOM 1885 C CA . LYS A 1 249 ? -18.773 2.968 20.146 1.00 97.44 249 LYS A CA 1
ATOM 1886 C C . LYS A 1 249 ? -18.165 4.206 19.509 1.00 97.44 249 LYS A C 1
ATOM 1888 O O . LYS A 1 249 ? -17.051 4.130 18.986 1.00 97.44 249 LYS A O 1
ATOM 1893 N N . ARG A 1 250 ? -18.873 5.334 19.586 1.00 96.81 250 ARG A N 1
ATOM 1894 C CA . ARG A 1 250 ? -18.374 6.640 19.142 1.00 96.81 250 ARG A CA 1
ATOM 1895 C C . ARG A 1 250 ? -17.142 7.056 19.952 1.00 96.81 250 ARG A C 1
ATOM 1897 O O . ARG A 1 250 ? -17.084 6.881 21.170 1.00 96.81 250 ARG A O 1
ATOM 1904 N N . MET A 1 251 ? -16.163 7.606 19.255 1.00 94.75 251 MET A N 1
ATOM 1905 C CA . MET A 1 251 ? -14.955 8.226 19.776 1.00 94.75 251 MET A CA 1
ATOM 1906 C C . MET A 1 251 ? -14.798 9.587 19.109 1.00 94.75 251 MET A C 1
ATOM 1908 O O . MET A 1 251 ? -15.081 9.746 17.924 1.00 94.75 251 MET A O 1
ATOM 1912 N N . GLU A 1 252 ? -14.327 10.566 19.861 1.00 89.56 252 GLU A N 1
ATOM 1913 C CA . GLU A 1 252 ? -14.072 11.905 19.348 1.00 89.56 252 GLU A CA 1
ATOM 1914 C C . GLU A 1 252 ? -12.694 12.328 19.836 1.00 89.56 252 GLU A C 1
ATOM 1916 O O . GLU A 1 252 ? -12.366 12.136 21.011 1.00 89.56 252 GLU A O 1
ATOM 1921 N N . ASN A 1 253 ? -11.855 12.812 18.921 1.00 82.50 253 ASN A N 1
ATOM 1922 C CA . ASN A 1 253 ? -10.557 13.360 19.297 1.00 82.50 253 ASN A CA 1
ATOM 1923 C C . ASN A 1 253 ? -10.696 14.842 19.695 1.00 82.50 253 ASN A C 1
ATOM 1925 O O . ASN A 1 253 ? -11.740 15.462 19.502 1.00 82.50 253 ASN A O 1
ATOM 1929 N N . GLY A 1 254 ? -9.623 15.432 20.228 1.00 78.56 254 GLY A N 1
ATOM 1930 C CA . GLY A 1 254 ? -9.605 16.849 20.620 1.00 78.56 254 GLY A CA 1
ATOM 1931 C C . GLY A 1 254 ? -9.778 17.848 19.465 1.00 78.56 254 GLY A C 1
ATOM 1932 O O . GLY A 1 254 ? -9.906 19.039 19.723 1.00 78.56 254 GLY A O 1
ATOM 1933 N N . PHE A 1 255 ? -9.801 17.374 18.216 1.00 78.81 255 PHE A N 1
ATOM 1934 C CA . PHE A 1 255 ? -9.999 18.168 17.001 1.00 78.81 255 PHE A CA 1
ATOM 1935 C C . PHE A 1 255 ? -11.422 18.028 16.431 1.00 78.81 255 PHE A C 1
ATOM 1937 O O . PHE A 1 255 ? -11.700 18.513 15.339 1.00 78.81 255 PHE A O 1
ATOM 1944 N N . GLY A 1 256 ? -12.326 17.342 17.143 1.00 81.19 256 GLY A N 1
ATOM 1945 C CA . GLY A 1 256 ? -13.707 17.120 16.705 1.00 81.19 256 GLY A CA 1
ATOM 1946 C C . GLY A 1 256 ? -13.854 16.075 15.594 1.00 81.19 256 GLY A C 1
ATOM 1947 O O . GLY A 1 256 ? -14.948 15.893 15.059 1.00 81.19 256 GLY A O 1
ATOM 1948 N N . HIS A 1 257 ? -12.785 15.355 15.237 1.00 86.75 257 HIS A N 1
ATOM 1949 C CA . HIS A 1 257 ? -12.884 14.259 14.280 1.00 86.75 257 HIS A CA 1
ATOM 1950 C C . HIS A 1 257 ? -13.567 13.073 14.955 1.00 86.75 257 HIS A C 1
ATOM 1952 O O . HIS A 1 257 ? -13.065 12.481 15.920 1.00 86.75 257 HIS A O 1
ATOM 1958 N N . VAL A 1 258 ? -14.732 12.724 14.422 1.00 92.81 258 VAL A N 1
ATOM 1959 C CA . VAL A 1 258 ? -15.525 11.594 14.891 1.00 92.81 258 VAL A CA 1
ATOM 1960 C C . VAL A 1 258 ? -14.963 10.312 14.299 1.00 92.81 258 VAL A C 1
ATOM 1962 O O . VAL A 1 258 ? -14.714 10.218 13.103 1.00 92.81 258 VAL A O 1
ATOM 1965 N N . SER A 1 259 ? -14.806 9.293 15.130 1.00 96.25 259 SER A N 1
ATOM 1966 C CA . SER A 1 259 ? -14.519 7.927 14.703 1.00 96.25 259 SER A CA 1
ATOM 1967 C C . SER A 1 259 ? -15.330 6.948 15.542 1.00 96.25 259 SER A C 1
ATOM 1969 O O . SER A 1 259 ? -15.927 7.313 16.552 1.00 96.25 259 SER A O 1
ATOM 1971 N N . TYR A 1 260 ? -15.389 5.691 15.127 1.00 98.06 260 TYR A N 1
ATOM 1972 C CA . TYR A 1 260 ? -16.107 4.654 15.859 1.00 98.06 260 TYR A CA 1
ATOM 1973 C C . TYR A 1 260 ? -15.220 3.436 16.027 1.00 98.06 260 TYR A C 1
ATOM 1975 O O . TYR A 1 260 ? -14.483 3.084 15.113 1.00 98.06 260 TYR A O 1
ATOM 1983 N N . ILE A 1 261 ? -15.333 2.743 17.157 1.00 98.19 261 ILE A N 1
ATOM 1984 C CA . ILE A 1 261 ? -14.923 1.341 17.228 1.00 98.19 261 ILE A CA 1
ATOM 1985 C C . ILE A 1 261 ? -16.163 0.498 16.997 1.00 98.19 261 ILE A C 1
ATOM 1987 O O . ILE A 1 261 ? -17.102 0.556 17.785 1.00 98.19 261 ILE A O 1
ATOM 1991 N N . VAL A 1 262 ? -16.157 -0.296 15.937 1.00 98.44 262 VAL A N 1
ATOM 1992 C CA . VAL A 1 262 ? -17.262 -1.178 15.576 1.00 98.44 262 VAL A CA 1
ATOM 1993 C C . VAL A 1 262 ? -16.877 -2.639 15.766 1.00 98.44 262 VAL A C 1
ATOM 1995 O O . VAL A 1 262 ? -15.722 -3.027 15.567 1.00 98.44 262 VAL A O 1
ATOM 1998 N N . THR A 1 263 ? -17.856 -3.467 16.117 1.00 98.44 263 THR A N 1
ATOM 1999 C CA . THR A 1 263 ? -17.739 -4.927 16.048 1.00 98.44 263 THR A CA 1
ATOM 2000 C C . THR A 1 263 ? -18.440 -5.412 14.788 1.00 98.44 263 THR A C 1
ATOM 2002 O O . THR A 1 263 ? -19.646 -5.222 14.629 1.00 98.44 263 THR A O 1
ATOM 2005 N N . LEU A 1 264 ? -17.685 -6.045 13.895 1.00 98.38 264 LEU A N 1
ATOM 2006 C CA . LEU A 1 264 ? -18.174 -6.605 12.640 1.00 98.38 264 LEU A CA 1
ATOM 2007 C C . LEU A 1 264 ? -18.352 -8.112 12.783 1.00 98.38 264 LEU A C 1
ATOM 2009 O O . LEU A 1 264 ? -17.469 -8.783 13.312 1.00 98.38 264 LEU A O 1
ATOM 2013 N N . GLU A 1 265 ? -19.454 -8.645 12.268 1.00 97.62 265 GLU A N 1
ATOM 2014 C CA . GLU A 1 265 ? -19.747 -10.078 12.250 1.00 97.62 265 GLU A CA 1
ATOM 2015 C C . GLU A 1 265 ? -19.977 -10.582 10.822 1.00 97.62 265 GLU A C 1
ATOM 2017 O O . GLU A 1 265 ? -20.725 -9.981 10.045 1.00 97.62 265 GLU A O 1
ATOM 2022 N N . ASP A 1 266 ? -19.352 -11.706 10.486 1.00 96.25 266 ASP A N 1
ATOM 2023 C CA . ASP A 1 266 ? -19.685 -12.477 9.294 1.00 96.25 266 ASP A CA 1
ATOM 2024 C C . ASP A 1 266 ? -20.992 -13.231 9.534 1.00 96.25 266 ASP A C 1
ATOM 2026 O O . ASP A 1 266 ? -21.062 -14.093 10.410 1.00 96.25 266 ASP A O 1
ATOM 2030 N N . LYS A 1 267 ? -22.021 -12.951 8.730 1.00 93.62 267 LYS A N 1
ATOM 2031 C CA . LYS A 1 267 ? -23.320 -13.626 8.851 1.00 93.62 267 LYS A CA 1
ATOM 2032 C C . LYS A 1 267 ? -23.224 -15.138 8.637 1.00 93.62 267 LYS A C 1
ATOM 2034 O O . LYS A 1 267 ? -24.035 -15.867 9.195 1.00 93.62 267 LYS A O 1
ATOM 2039 N N . SER A 1 268 ? -22.281 -15.595 7.812 1.00 93.56 268 SER A N 1
ATOM 2040 C CA . SER A 1 268 ? -22.166 -17.005 7.431 1.00 93.56 268 SER A CA 1
ATOM 2041 C C . SER A 1 268 ? -21.432 -17.838 8.480 1.00 93.56 268 SER A C 1
ATOM 2043 O O . SER A 1 268 ? -21.852 -18.949 8.789 1.00 93.56 268 SER A O 1
ATOM 2045 N N . THR A 1 269 ? -20.360 -17.294 9.061 1.00 92.56 269 THR A N 1
ATOM 2046 C CA . THR A 1 269 ? -19.504 -18.026 10.007 1.00 92.56 269 THR A CA 1
ATOM 2047 C C . THR A 1 269 ? -19.714 -17.629 11.467 1.00 92.56 269 THR A C 1
ATOM 2049 O O . THR A 1 269 ? -19.194 -18.297 12.359 1.00 92.56 269 THR A O 1
ATOM 2052 N N . GLY A 1 270 ? -20.411 -16.522 11.738 1.00 92.81 270 GLY A N 1
ATOM 2053 C CA . GLY A 1 270 ? -20.543 -15.943 13.077 1.00 92.81 270 GLY A CA 1
ATOM 2054 C C . GLY A 1 270 ? -19.238 -15.365 13.640 1.00 92.81 270 GLY A C 1
ATOM 2055 O O . GLY A 1 270 ? -19.216 -14.887 14.776 1.00 92.81 270 GLY A O 1
ATOM 2056 N N . LYS A 1 271 ? -18.137 -15.393 12.875 1.00 93.31 271 LYS A N 1
ATOM 2057 C CA . LYS A 1 271 ? -16.850 -14.833 13.300 1.00 93.31 271 LYS A CA 1
ATOM 2058 C C . LYS A 1 271 ? -16.960 -13.323 13.446 1.00 93.31 271 LYS A C 1
ATOM 2060 O O . LYS A 1 271 ? -17.606 -12.653 12.641 1.00 93.31 271 LYS A O 1
ATOM 2065 N N . ARG A 1 272 ? -16.274 -12.785 14.456 1.00 95.69 272 ARG A N 1
ATOM 2066 C CA . ARG A 1 272 ? -16.267 -11.354 14.765 1.00 95.69 272 ARG A CA 1
ATOM 2067 C C . ARG A 1 272 ? -14.865 -10.770 14.701 1.00 95.69 272 ARG A C 1
ATOM 2069 O O . ARG A 1 272 ? -13.907 -11.421 15.110 1.00 95.69 272 ARG A O 1
ATOM 2076 N N . ILE A 1 273 ? -14.766 -9.529 14.236 1.00 97.44 273 ILE A N 1
ATOM 2077 C CA . ILE A 1 273 ? -13.568 -8.692 14.371 1.00 97.44 273 ILE A CA 1
ATOM 2078 C C . ILE A 1 273 ? -13.965 -7.305 14.875 1.00 97.44 273 ILE A C 1
ATOM 2080 O O . ILE A 1 273 ? -15.120 -6.899 14.747 1.00 97.44 273 ILE A O 1
ATOM 2084 N N . ARG A 1 274 ? -13.001 -6.564 15.420 1.00 98.19 274 ARG A N 1
ATOM 2085 C CA . ARG A 1 274 ? -13.166 -5.138 15.713 1.00 98.19 274 ARG A CA 1
ATOM 2086 C C . ARG A 1 274 ? -12.522 -4.309 14.607 1.00 98.19 274 ARG A C 1
ATOM 2088 O O . ARG A 1 274 ? -11.516 -4.721 14.030 1.00 98.19 274 ARG A O 1
ATOM 2095 N N . ALA A 1 275 ? -13.094 -3.147 14.334 1.00 98.62 275 ALA A N 1
ATOM 2096 C CA . ALA A 1 275 ? -12.561 -2.190 13.377 1.00 98.62 275 ALA A CA 1
ATOM 2097 C C . ALA A 1 275 ? -12.734 -0.760 13.896 1.00 98.62 275 ALA A C 1
ATOM 2099 O O . ALA A 1 275 ? -13.687 -0.478 14.621 1.00 98.62 275 ALA A O 1
ATOM 2100 N N . ALA A 1 276 ? -11.830 0.135 13.516 1.00 98.25 276 ALA A N 1
ATOM 2101 C CA . ALA A 1 276 ? -12.097 1.561 13.533 1.00 98.25 276 ALA A CA 1
ATOM 2102 C C . ALA A 1 276 ? -12.891 1.930 12.272 1.00 98.25 276 ALA A C 1
ATOM 2104 O O . ALA A 1 276 ? -12.556 1.481 11.179 1.00 98.25 276 ALA A O 1
ATOM 2105 N N . PHE A 1 277 ? -13.926 2.746 12.411 1.00 98.44 277 PHE A N 1
ATOM 2106 C CA . PHE A 1 277 ? -14.610 3.392 11.299 1.00 98.44 277 PHE A CA 1
ATOM 2107 C C . PHE A 1 277 ? -14.333 4.894 11.355 1.00 98.44 277 PHE A C 1
ATOM 2109 O O . PHE A 1 277 ? -14.671 5.551 12.343 1.00 98.44 277 PHE A O 1
ATOM 2116 N N . LYS A 1 278 ? -13.693 5.415 10.304 1.00 97.44 278 LYS A N 1
ATOM 2117 C CA . LYS A 1 278 ? -13.476 6.848 10.079 1.00 97.44 278 LYS A CA 1
ATOM 2118 C C . LYS A 1 278 ? -14.452 7.299 8.981 1.00 97.44 278 LYS A C 1
ATOM 2120 O O . LYS A 1 278 ? -14.265 6.891 7.831 1.00 97.44 278 LYS A O 1
ATOM 2125 N N . PRO A 1 279 ? -15.518 8.050 9.307 1.00 97.00 279 PRO A N 1
ATOM 2126 C CA . PRO A 1 279 ? -16.467 8.533 8.312 1.00 97.00 279 PRO A CA 1
ATOM 2127 C C . PRO A 1 279 ? -15.795 9.545 7.388 1.00 97.00 279 PRO A C 1
ATOM 2129 O O . PRO A 1 279 ? -14.956 10.327 7.829 1.00 97.00 279 PRO A O 1
ATOM 2132 N N . ARG A 1 280 ? -16.177 9.556 6.110 1.00 95.56 280 ARG A N 1
ATOM 2133 C CA . ARG A 1 280 ? -15.709 10.595 5.193 1.00 95.56 280 ARG A CA 1
ATOM 2134 C C . ARG A 1 280 ? -16.277 11.950 5.615 1.00 95.56 280 ARG A C 1
ATOM 2136 O O . ARG A 1 280 ? -17.463 12.053 5.927 1.00 95.56 280 ARG A O 1
ATOM 2143 N N . VAL A 1 281 ? -15.433 12.974 5.587 1.00 91.50 281 VAL A N 1
ATOM 2144 C CA . VAL A 1 281 ? -15.818 14.359 5.864 1.00 91.50 281 VAL A CA 1
ATOM 2145 C C . VAL A 1 281 ? -15.863 15.127 4.546 1.00 91.50 281 VAL A C 1
ATOM 2147 O O . VAL A 1 281 ? -15.043 14.903 3.656 1.00 91.50 281 VAL A O 1
ATOM 2150 N N . GLU A 1 282 ? -16.850 16.005 4.396 1.00 89.25 282 GLU A N 1
ATOM 2151 C CA . GLU A 1 282 ? -16.959 16.861 3.217 1.00 89.25 282 GLU A CA 1
ATOM 2152 C C . GLU A 1 282 ? -15.731 17.776 3.089 1.00 89.25 282 GLU A C 1
ATOM 2154 O O . GLU A 1 282 ? -15.224 18.299 4.080 1.00 89.25 282 GLU A O 1
ATOM 2159 N N . GLY A 1 283 ? -15.214 17.923 1.865 1.00 88.81 283 GLY A N 1
ATOM 2160 C CA . GLY A 1 283 ? -14.001 18.704 1.596 1.00 88.81 283 GLY A CA 1
ATOM 2161 C C . GLY A 1 283 ? -12.705 18.101 2.155 1.00 88.81 283 GLY A C 1
ATOM 2162 O O . GLY A 1 283 ? -11.671 18.763 2.107 1.00 88.81 283 GLY A O 1
ATOM 2163 N N . ASP A 1 284 ? -12.756 16.877 2.698 1.00 90.56 284 ASP A N 1
ATOM 2164 C CA . ASP A 1 284 ? -11.623 16.133 3.260 1.00 90.56 284 ASP A CA 1
ATOM 2165 C C . ASP A 1 284 ? -10.751 16.952 4.252 1.00 90.56 284 ASP A C 1
ATOM 2167 O O . ASP A 1 284 ? -9.541 16.730 4.374 1.00 90.56 284 ASP A O 1
ATOM 2171 N N . CYS A 1 285 ? -11.363 17.915 4.957 1.00 88.44 285 CYS A N 1
ATOM 2172 C CA . CYS A 1 285 ? -10.712 18.836 5.899 1.00 88.44 285 CYS A CA 1
ATOM 2173 C C . CYS A 1 285 ? -9.457 19.519 5.324 1.00 88.44 285 CYS A C 1
ATOM 2175 O O . CYS A 1 285 ? -8.389 19.448 5.929 1.00 88.44 285 CYS A O 1
ATOM 2177 N N . GLU A 1 286 ? -9.558 20.120 4.133 1.00 87.69 286 GLU A N 1
ATOM 2178 C CA . GLU A 1 286 ? -8.424 20.779 3.448 1.00 87.69 286 GLU A CA 1
ATOM 2179 C C . GLU A 1 286 ? -7.240 19.829 3.187 1.00 87.69 286 GLU A C 1
ATOM 2181 O O . GLU A 1 286 ? -6.086 20.233 3.067 1.00 87.69 286 GLU A O 1
ATOM 2186 N N . GLY A 1 287 ? -7.522 18.529 3.112 1.00 89.06 287 GLY A N 1
ATOM 2187 C CA . GLY A 1 287 ? -6.518 17.495 2.916 1.00 89.06 287 GLY A CA 1
ATOM 2188 C C . GLY A 1 287 ? -5.966 16.884 4.209 1.00 89.06 287 GLY A C 1
ATOM 2189 O O . GLY A 1 287 ? -5.293 15.861 4.134 1.00 89.06 287 GLY A O 1
ATOM 2190 N N . TRP A 1 288 ? -6.263 17.439 5.389 1.00 89.62 288 TRP A N 1
ATOM 2191 C CA . TRP A 1 288 ? -5.820 16.881 6.677 1.00 89.62 288 TRP A CA 1
ATOM 2192 C C . TRP A 1 288 ? -6.549 15.592 7.065 1.00 89.62 288 TRP A C 1
ATOM 2194 O O . TRP A 1 288 ? -6.072 14.838 7.913 1.00 89.62 288 TRP A O 1
ATOM 2204 N N . HIS A 1 289 ? -7.712 15.328 6.464 1.00 92.19 289 HIS A N 1
ATOM 2205 C CA . HIS A 1 289 ? -8.525 14.162 6.789 1.00 92.19 289 HIS A CA 1
ATOM 2206 C C . HIS A 1 289 ? -9.102 13.484 5.541 1.00 92.19 289 HIS A C 1
ATOM 2208 O O . HIS A 1 289 ? -10.301 13.208 5.445 1.00 92.19 289 HIS A O 1
ATOM 2214 N N . ARG A 1 290 ? -8.235 13.159 4.577 1.00 95.62 290 ARG A N 1
ATOM 2215 C CA . ARG A 1 290 ? -8.589 12.374 3.386 1.00 95.62 290 ARG A CA 1
ATOM 2216 C C . ARG A 1 290 ? -8.691 10.897 3.743 1.00 95.62 290 ARG A C 1
ATOM 2218 O O . ARG A 1 290 ? -7.792 10.102 3.487 1.00 95.62 290 ARG A O 1
ATOM 2225 N N . VAL A 1 291 ? -9.828 10.512 4.314 1.00 96.25 291 VAL A N 1
ATOM 2226 C CA . VAL A 1 291 ? -10.132 9.134 4.741 1.00 96.25 291 VAL A CA 1
ATOM 2227 C C . VAL A 1 291 ? -9.768 8.047 3.711 1.00 96.25 291 VAL A C 1
ATOM 2229 O O . VAL A 1 291 ? -9.212 7.027 4.126 1.00 96.25 291 VAL A O 1
ATOM 2232 N N . PRO A 1 292 ? -9.998 8.219 2.389 1.00 97.56 292 PRO A N 1
ATOM 2233 C CA . PRO A 1 292 ? -9.591 7.217 1.402 1.00 97.56 292 PRO A CA 1
ATOM 2234 C C . PRO A 1 292 ? -8.085 6.896 1.410 1.00 97.56 292 PRO A C 1
ATOM 2236 O O . PRO A 1 292 ? -7.699 5.777 1.072 1.00 97.56 292 PRO A O 1
ATOM 2239 N N . ILE A 1 293 ? -7.228 7.823 1.851 1.00 98.25 293 ILE A N 1
ATOM 2240 C CA . ILE A 1 293 ? -5.773 7.629 1.888 1.00 98.25 293 ILE A CA 1
ATOM 2241 C C . ILE A 1 293 ? -5.347 6.577 2.920 1.00 98.25 293 ILE A C 1
ATOM 2243 O O . ILE A 1 293 ? -4.325 5.926 2.722 1.00 98.25 293 ILE A O 1
ATOM 2247 N N . GLU A 1 294 ? -6.160 6.285 3.939 1.00 98.56 294 GLU A N 1
ATOM 2248 C CA . GLU A 1 294 ? -5.923 5.130 4.824 1.00 98.56 294 GLU A CA 1
ATOM 2249 C C . GLU A 1 294 ? -5.901 3.815 4.032 1.00 98.56 294 GLU A C 1
ATOM 2251 O O . GLU A 1 294 ? -5.076 2.931 4.270 1.00 98.56 294 GLU A O 1
ATOM 2256 N N . VAL A 1 295 ? -6.779 3.701 3.030 1.00 98.56 295 VAL A N 1
ATOM 2257 C CA . VAL A 1 295 ? -6.826 2.544 2.132 1.00 98.56 295 VAL A CA 1
ATOM 2258 C C . VAL A 1 295 ? -5.656 2.573 1.155 1.00 98.56 295 VAL A C 1
ATOM 2260 O O . VAL A 1 295 ? -5.057 1.526 0.917 1.00 98.56 295 VAL A O 1
ATOM 2263 N N . ALA A 1 296 ? -5.280 3.747 0.636 1.00 98.44 296 ALA A N 1
ATOM 2264 C CA . ALA A 1 296 ? -4.108 3.867 -0.232 1.00 98.44 296 ALA A CA 1
ATOM 2265 C C . ALA A 1 296 ? -2.814 3.454 0.479 1.00 98.44 296 ALA A C 1
ATOM 2267 O O . ALA A 1 296 ? -2.038 2.677 -0.074 1.00 98.44 296 ALA A O 1
ATOM 2268 N N . ALA A 1 297 ? -2.605 3.912 1.715 1.00 98.69 297 ALA A N 1
ATOM 2269 C CA . ALA A 1 297 ? -1.453 3.541 2.525 1.00 98.69 297 ALA A CA 1
ATOM 2270 C C . ALA A 1 297 ? -1.422 2.033 2.798 1.00 98.69 297 ALA A C 1
ATOM 2272 O O . ALA A 1 297 ? -0.378 1.402 2.636 1.00 98.69 297 ALA A O 1
ATOM 2273 N N . TYR A 1 298 ? -2.572 1.427 3.115 1.00 98.56 298 TYR A N 1
ATOM 2274 C CA . TYR A 1 298 ? -2.668 -0.024 3.241 1.00 98.56 298 TYR A CA 1
ATOM 2275 C C . TYR A 1 298 ? -2.314 -0.751 1.931 1.00 98.56 298 TYR A C 1
ATOM 2277 O O . TYR A 1 298 ? -1.557 -1.713 1.955 1.00 98.56 298 TYR A O 1
ATOM 2285 N N . GLN A 1 299 ? -2.774 -0.312 0.763 1.00 97.62 299 GLN A N 1
ATOM 2286 C CA . GLN A 1 299 ? -2.383 -0.987 -0.484 1.00 97.62 299 GLN A CA 1
ATOM 2287 C C . GLN A 1 299 ? -0.889 -0.797 -0.795 1.00 97.62 299 GLN A C 1
ATOM 2289 O O . GLN A 1 299 ? -0.184 -1.766 -1.082 1.00 97.62 299 GLN A O 1
ATOM 2294 N N . LEU A 1 300 ? -0.375 0.428 -0.662 1.00 97.69 300 LEU A N 1
ATOM 2295 C CA . LEU A 1 300 ? 1.027 0.751 -0.934 1.00 97.69 300 LEU A CA 1
ATOM 2296 C C . LEU A 1 300 ? 1.992 -0.009 -0.022 1.00 97.69 300 LEU A C 1
ATOM 2298 O O . LEU A 1 300 ? 2.989 -0.536 -0.513 1.00 97.69 300 LEU A O 1
ATOM 2302 N N . ASN A 1 301 ? 1.693 -0.139 1.275 1.00 98.00 301 ASN A N 1
ATOM 2303 C CA . ASN A 1 301 ? 2.567 -0.873 2.196 1.00 98.00 301 ASN A CA 1
ATOM 2304 C C . ASN A 1 301 ? 2.722 -2.354 1.800 1.00 98.00 301 ASN A C 1
ATOM 2306 O O . ASN A 1 301 ? 3.806 -2.920 1.940 1.00 98.00 301 ASN A O 1
ATOM 2310 N N . LEU A 1 302 ? 1.670 -2.971 1.245 1.00 96.62 302 LEU A N 1
ATOM 2311 C CA . LEU A 1 302 ? 1.727 -4.340 0.731 1.00 96.62 302 LEU A CA 1
ATOM 2312 C C . LEU A 1 302 ? 2.511 -4.421 -0.576 1.00 96.62 302 LEU A C 1
ATOM 2314 O O . LEU A 1 302 ? 3.348 -5.310 -0.734 1.00 96.62 302 LEU A O 1
ATOM 2318 N N . MET A 1 303 ? 2.291 -3.471 -1.488 1.00 95.75 303 MET A N 1
ATOM 2319 C CA . MET A 1 303 ? 3.042 -3.396 -2.744 1.00 95.75 303 MET A CA 1
ATOM 2320 C C . MET A 1 303 ? 4.544 -3.204 -2.498 1.00 95.75 303 MET A C 1
ATOM 2322 O O . MET A 1 303 ? 5.348 -3.743 -3.259 1.00 95.75 303 MET A O 1
ATOM 2326 N N . LEU A 1 304 ? 4.918 -2.497 -1.429 1.00 96.50 304 LEU A N 1
ATOM 2327 C CA . LEU A 1 304 ? 6.300 -2.283 -0.991 1.00 96.50 304 LEU A CA 1
ATOM 2328 C C . LEU A 1 304 ? 6.867 -3.441 -0.149 1.00 96.50 304 LEU A C 1
ATOM 2330 O O . LEU A 1 304 ? 8.075 -3.513 0.052 1.00 96.50 304 LEU A O 1
ATOM 2334 N N . GLY A 1 305 ? 6.027 -4.383 0.290 1.00 94.94 305 GLY A N 1
ATOM 2335 C CA . GLY A 1 305 ? 6.443 -5.558 1.058 1.00 94.94 305 GLY A CA 1
ATOM 2336 C C . GLY A 1 305 ? 6.721 -5.296 2.542 1.00 94.94 305 GLY A C 1
ATOM 2337 O O . GLY A 1 305 ? 7.478 -6.061 3.142 1.00 94.94 305 GLY A O 1
ATOM 2338 N N . MET A 1 306 ? 6.127 -4.241 3.108 1.00 96.25 306 MET A N 1
ATOM 2339 C CA . MET A 1 306 ? 6.333 -3.807 4.495 1.00 96.25 306 MET A CA 1
ATOM 2340 C C . MET A 1 306 ? 5.434 -4.573 5.479 1.00 96.25 306 MET A C 1
ATOM 2342 O O . MET A 1 306 ? 5.922 -5.059 6.491 1.00 96.25 306 MET A O 1
ATOM 2346 N N . ASP A 1 307 ? 4.141 -4.720 5.160 1.00 97.12 307 ASP A N 1
ATOM 2347 C CA . ASP A 1 307 ? 3.123 -5.389 5.998 1.00 97.12 307 ASP A CA 1
ATOM 2348 C C . ASP A 1 307 ? 3.063 -4.852 7.444 1.00 97.12 307 ASP A C 1
ATOM 2350 O O . ASP A 1 307 ? 3.101 -5.604 8.412 1.00 97.12 307 ASP A O 1
ATOM 2354 N N . VAL A 1 308 ? 3.009 -3.523 7.586 1.00 98.06 308 VAL A N 1
ATOM 2355 C CA . VAL A 1 308 ? 2.956 -2.812 8.884 1.00 98.06 308 VAL A CA 1
ATOM 2356 C C . VAL A 1 308 ? 1.811 -1.800 8.982 1.00 98.06 308 VAL A C 1
ATOM 2358 O O . VAL A 1 308 ? 1.590 -1.231 10.049 1.00 98.06 308 VAL A O 1
ATOM 2361 N N . VAL A 1 309 ? 1.037 -1.589 7.912 1.00 98.62 309 VAL A N 1
ATOM 2362 C CA . VAL A 1 309 ? -0.185 -0.760 7.932 1.00 98.62 309 VAL A CA 1
ATOM 2363 C C . VAL A 1 309 ? -1.410 -1.678 8.018 1.00 98.62 309 VAL A C 1
ATOM 2365 O O . VAL A 1 309 ? -1.530 -2.589 7.193 1.00 98.62 309 VAL A O 1
ATOM 2368 N N . PRO A 1 310 ? -2.338 -1.466 8.971 1.00 98.62 310 PRO A N 1
ATOM 2369 C CA . PRO A 1 310 ? -3.468 -2.361 9.170 1.00 98.62 310 PRO A CA 1
ATOM 2370 C C . PRO A 1 310 ? -4.407 -2.379 7.959 1.00 98.62 310 PRO A C 1
ATOM 2372 O O . PRO A 1 310 ? -4.584 -1.351 7.301 1.00 98.62 310 PRO A O 1
ATOM 2375 N N . PRO A 1 311 ? -5.079 -3.517 7.690 1.00 98.75 311 PRO A N 1
ATOM 2376 C CA . PRO A 1 311 ? -6.064 -3.618 6.634 1.00 98.75 311 PRO A CA 1
ATOM 2377 C C . PRO A 1 311 ? -7.112 -2.523 6.731 1.00 98.75 311 PRO A C 1
ATOM 2379 O O . PRO A 1 311 ? -7.769 -2.372 7.761 1.00 98.75 311 PRO A O 1
ATOM 2382 N N . ALA A 1 312 ? -7.285 -1.803 5.631 1.00 98.75 312 ALA A N 1
ATOM 2383 C CA . ALA A 1 312 ? -8.267 -0.746 5.490 1.00 98.75 312 ALA A CA 1
ATOM 2384 C C . ALA A 1 312 ? -9.067 -0.954 4.202 1.00 98.75 312 ALA A C 1
ATOM 2386 O O . ALA A 1 312 ? -8.520 -1.343 3.167 1.00 98.75 312 ALA A O 1
ATOM 2387 N N . VAL A 1 313 ? -10.376 -0.716 4.258 1.00 98.56 313 VAL A N 1
ATOM 2388 C CA . VAL A 1 313 ? -11.253 -0.729 3.079 1.00 98.56 313 VAL A CA 1
ATOM 2389 C C . VAL A 1 313 ? -12.236 0.429 3.142 1.00 98.56 313 VAL A C 1
ATOM 2391 O O . VAL A 1 313 ? -12.700 0.799 4.219 1.00 98.56 313 VAL A O 1
ATOM 2394 N N . MET A 1 314 ? -12.611 0.953 1.978 1.00 97.88 314 MET A N 1
ATOM 2395 C CA . MET A 1 314 ? -13.742 1.866 1.881 1.00 97.88 314 MET A CA 1
ATOM 2396 C C . MET A 1 314 ? -15.046 1.073 1.884 1.00 97.88 314 MET A C 1
ATOM 2398 O O . MET A 1 314 ? -15.186 0.084 1.157 1.00 97.88 314 MET A O 1
ATOM 2402 N N . ARG A 1 315 ? -16.015 1.540 2.668 1.00 97.44 315 ARG A N 1
ATOM 2403 C CA . ARG A 1 315 ? -17.432 1.276 2.416 1.00 97.44 315 ARG A CA 1
ATOM 2404 C C . ARG A 1 315 ? -18.067 2.554 1.891 1.00 97.44 315 ARG A C 1
ATOM 2406 O O . ARG A 1 315 ? -17.704 3.639 2.338 1.00 97.44 315 ARG A O 1
ATOM 2413 N N . GLY A 1 316 ? -18.999 2.400 0.955 1.00 95.88 316 GLY A N 1
ATOM 2414 C CA . GLY A 1 316 ? -19.920 3.471 0.591 1.00 95.88 316 GLY A CA 1
ATOM 2415 C C . GLY A 1 316 ? -20.978 3.663 1.675 1.00 95.88 316 GLY A C 1
ATOM 2416 O O . GLY A 1 316 ? -20.743 3.355 2.843 1.00 95.88 316 GLY A O 1
ATOM 2417 N N . ASP A 1 317 ? -22.144 4.134 1.255 1.00 96.38 317 ASP A N 1
ATOM 2418 C CA . ASP A 1 317 ? -23.292 4.428 2.107 1.00 96.38 317 ASP A CA 1
ATOM 2419 C C . ASP A 1 317 ? -23.542 3.381 3.218 1.00 96.38 317 ASP A C 1
ATOM 2421 O O . ASP A 1 317 ? -23.706 2.185 2.943 1.00 96.38 317 ASP A O 1
ATOM 2425 N N . CYS A 1 318 ? -23.530 3.819 4.481 1.00 96.50 318 CYS A N 1
ATOM 2426 C CA . CYS A 1 318 ? -23.663 2.939 5.641 1.00 96.50 318 CYS A CA 1
ATOM 2427 C C . CYS A 1 318 ? -24.301 3.622 6.862 1.00 96.50 318 CYS A C 1
ATOM 2429 O O . CYS A 1 318 ? -24.263 4.842 7.010 1.00 96.50 318 CYS A O 1
ATOM 2431 N N . ASP A 1 319 ? -24.859 2.805 7.761 1.00 97.06 319 ASP A N 1
ATOM 2432 C CA . ASP A 1 319 ? -25.347 3.235 9.074 1.00 97.06 319 ASP A CA 1
ATOM 2433 C C . ASP A 1 319 ? -24.375 2.781 10.160 1.00 97.06 319 ASP A C 1
ATOM 2435 O O . ASP A 1 319 ? -24.045 1.593 10.245 1.00 97.06 319 ASP A O 1
ATOM 2439 N N . VAL A 1 320 ? -23.945 3.706 11.015 1.00 97.31 320 VAL A N 1
ATOM 2440 C CA . VAL A 1 320 ? -23.124 3.402 12.192 1.00 97.31 320 VAL A CA 1
ATOM 2441 C C . VAL A 1 320 ? -23.693 4.152 13.382 1.00 97.31 320 VAL A C 1
ATOM 2443 O O . VAL A 1 320 ? -23.861 5.365 13.316 1.00 97.31 320 VAL A O 1
ATOM 2446 N N . ASP A 1 321 ? -24.005 3.426 14.459 1.00 95.94 321 ASP A N 1
ATOM 2447 C CA . ASP A 1 321 ? -24.581 4.004 15.682 1.00 95.94 321 ASP A CA 1
ATOM 2448 C C . ASP A 1 321 ? -25.801 4.900 15.392 1.00 95.94 321 ASP A C 1
ATOM 2450 O O . ASP A 1 321 ? -25.846 6.078 15.743 1.00 95.94 321 ASP A O 1
ATOM 2454 N N . TRP A 1 322 ? -26.760 4.351 14.632 1.00 95.31 322 TRP A N 1
ATOM 2455 C CA . TRP A 1 322 ? -27.998 5.027 14.209 1.00 95.31 322 TRP A CA 1
ATOM 2456 C C . TRP A 1 322 ? -27.798 6.315 13.392 1.00 95.31 322 TRP A C 1
ATOM 2458 O O . TRP A 1 322 ? -28.762 7.028 13.119 1.00 95.31 322 TRP A O 1
ATOM 2468 N N . THR A 1 323 ? -26.566 6.598 12.966 1.00 96.50 323 THR A N 1
ATOM 2469 C CA . THR A 1 323 ? -26.206 7.749 12.138 1.00 96.50 323 THR A CA 1
ATOM 2470 C C . THR A 1 323 ? -25.941 7.288 10.708 1.00 96.50 323 THR A C 1
ATOM 2472 O O . THR A 1 323 ? -25.167 6.353 10.485 1.00 96.50 323 THR A O 1
ATOM 2475 N N . ARG A 1 324 ? -26.579 7.950 9.733 1.00 96.44 324 ARG A N 1
ATOM 2476 C CA . ARG A 1 324 ? -26.395 7.678 8.301 1.00 96.44 324 ARG A CA 1
ATOM 2477 C C . ARG A 1 324 ? -25.161 8.401 7.768 1.00 96.44 324 ARG A C 1
ATOM 2479 O O . ARG A 1 324 ? -25.066 9.620 7.890 1.00 96.44 324 ARG A O 1
ATOM 2486 N N . TYR A 1 325 ? -24.278 7.670 7.096 1.00 96.88 325 TYR A N 1
ATOM 2487 C CA . TYR A 1 325 ? -23.105 8.197 6.400 1.00 96.88 325 TYR A CA 1
ATOM 2488 C C . TYR A 1 325 ? -23.229 7.942 4.892 1.00 96.88 325 TYR A C 1
ATOM 2490 O O . TYR A 1 325 ? -22.755 6.911 4.414 1.00 96.88 325 TYR A O 1
ATOM 2498 N N . PRO A 1 326 ? -23.823 8.868 4.113 1.00 95.75 326 PRO A N 1
ATOM 2499 C CA . PRO A 1 326 ? -24.117 8.644 2.692 1.00 95.75 326 PRO A CA 1
ATOM 2500 C C . PRO A 1 326 ? -22.863 8.472 1.826 1.00 95.75 326 PRO A C 1
ATOM 2502 O O . PRO A 1 326 ? -22.877 7.744 0.837 1.00 95.75 326 PRO A O 1
ATOM 2505 N N . GLN A 1 327 ? -21.756 9.112 2.211 1.00 95.31 327 GLN A N 1
ATOM 2506 C CA . GLN A 1 327 ? -20.457 8.951 1.549 1.00 95.31 327 GLN A CA 1
ATOM 2507 C C . GLN A 1 327 ? -19.631 7.791 2.127 1.00 95.31 327 GLN A C 1
ATOM 2509 O O . GLN A 1 327 ? -18.531 7.518 1.646 1.00 95.31 327 GLN A O 1
ATOM 2514 N N . GLY A 1 328 ? -20.144 7.120 3.162 1.00 96.81 328 GLY A N 1
ATOM 2515 C CA . GLY A 1 328 ? -19.455 6.052 3.867 1.00 96.81 328 GLY A CA 1
ATOM 2516 C C . GLY A 1 328 ? -18.178 6.509 4.569 1.00 96.81 328 GLY A C 1
ATOM 2517 O O . GLY A 1 328 ? -18.129 7.568 5.198 1.00 96.81 328 GLY A O 1
ATOM 2518 N N . GLY A 1 329 ? -17.138 5.682 4.489 1.00 97.62 329 GLY A N 1
ATOM 2519 C CA . GLY A 1 329 ? -15.853 5.932 5.140 1.00 97.62 329 GLY A CA 1
ATOM 2520 C C . GLY A 1 329 ? -14.930 4.716 5.137 1.00 97.62 329 GLY A C 1
ATOM 2521 O O . GLY A 1 329 ? -15.252 3.668 4.565 1.00 97.62 329 GLY A O 1
ATOM 2522 N N . ALA A 1 330 ? -13.775 4.853 5.786 1.00 98.31 330 ALA A N 1
ATOM 2523 C CA . ALA A 1 330 ? -12.796 3.780 5.900 1.00 98.31 330 ALA A CA 1
ATOM 2524 C C . ALA A 1 330 ? -13.086 2.911 7.126 1.00 98.31 330 ALA A C 1
ATOM 2526 O O . ALA A 1 330 ? -13.219 3.410 8.244 1.00 98.31 330 ALA A O 1
ATOM 2527 N N . PHE A 1 331 ? -13.129 1.599 6.913 1.00 98.75 331 PHE A N 1
ATOM 2528 C CA . PHE A 1 331 ? -13.102 0.589 7.964 1.00 98.75 331 PHE A CA 1
ATOM 2529 C C . PHE A 1 331 ? -11.686 0.028 8.044 1.00 98.75 331 PHE A C 1
ATOM 2531 O O . PHE A 1 331 ? -11.197 -0.551 7.075 1.00 98.75 331 PHE A O 1
ATOM 2538 N N . ILE A 1 332 ? -11.046 0.197 9.196 1.00 98.81 332 ILE A N 1
ATOM 2539 C CA . ILE A 1 332 ? -9.642 -0.128 9.453 1.00 98.81 332 ILE A CA 1
ATOM 2540 C C . ILE A 1 332 ? -9.598 -1.187 10.551 1.00 98.81 332 ILE A C 1
ATOM 2542 O O . ILE A 1 332 ? -10.283 -1.054 11.564 1.00 98.81 332 ILE A O 1
ATOM 2546 N N . TYR A 1 333 ? -8.822 -2.251 10.378 1.00 98.62 333 TYR A N 1
ATOM 2547 C CA . TYR A 1 333 ? -8.688 -3.297 11.390 1.00 98.62 333 TYR A CA 1
ATOM 2548 C C . TYR A 1 333 ? -8.250 -2.716 12.745 1.00 98.62 333 TYR A C 1
ATOM 2550 O O . TYR A 1 333 ? -7.307 -1.932 12.822 1.00 98.62 333 TYR A O 1
ATOM 2558 N N . TRP A 1 334 ? -8.934 -3.106 13.825 1.00 97.94 334 TRP A N 1
ATOM 2559 C CA . TRP A 1 334 ? -8.582 -2.666 15.173 1.00 97.94 334 TRP A CA 1
ATOM 2560 C C . TRP A 1 334 ? -7.492 -3.566 15.760 1.00 97.94 334 TRP A C 1
ATOM 2562 O O . TRP A 1 334 ? -7.773 -4.688 16.191 1.00 97.94 334 TRP A O 1
ATOM 2572 N N . CYS A 1 335 ? -6.259 -3.068 15.817 1.00 96.81 335 CYS A N 1
ATOM 2573 C CA . CYS A 1 335 ? -5.139 -3.801 16.402 1.00 96.81 335 CYS A CA 1
ATOM 2574 C C . CYS A 1 335 ? -5.286 -3.877 17.933 1.00 96.81 335 CYS A C 1
ATOM 2576 O O . CYS A 1 335 ? -5.181 -2.874 18.643 1.00 96.81 335 CYS A O 1
ATOM 2578 N N . ALA A 1 336 ? -5.576 -5.071 18.453 1.00 95.06 336 ALA A N 1
ATOM 2579 C CA . ALA A 1 336 ? -5.760 -5.299 19.882 1.00 95.06 336 ALA A CA 1
ATOM 2580 C C . ALA A 1 336 ? -4.430 -5.215 20.653 1.00 95.06 336 ALA A C 1
ATOM 2582 O O . ALA A 1 336 ? -3.351 -5.362 20.081 1.00 95.06 336 ALA A O 1
ATOM 2583 N N . GLY A 1 337 ? -4.513 -4.947 21.961 1.00 95.44 337 GLY A N 1
ATOM 2584 C CA . GLY A 1 337 ? -3.334 -4.871 22.835 1.00 95.44 337 GLY A CA 1
ATOM 2585 C C . GLY A 1 337 ? -2.391 -3.697 22.545 1.00 95.44 337 GLY A C 1
ATOM 2586 O O . GLY A 1 337 ? -1.261 -3.707 23.024 1.00 95.44 337 GLY A O 1
ATOM 2587 N N . ALA A 1 338 ? -2.835 -2.706 21.765 1.00 97.06 338 ALA A N 1
ATOM 2588 C CA . ALA A 1 338 ? -1.993 -1.607 21.320 1.00 97.06 338 ALA A CA 1
ATOM 2589 C C . ALA A 1 338 ? -1.449 -0.753 22.477 1.00 97.06 338 ALA A C 1
ATOM 2591 O O . ALA A 1 338 ? -2.192 -0.317 23.359 1.00 97.06 338 ALA A O 1
ATOM 2592 N N . ARG A 1 339 ? -0.153 -0.451 22.405 1.00 97.19 339 ARG A N 1
ATOM 2593 C CA . ARG A 1 339 ? 0.546 0.585 23.184 1.00 97.19 339 ARG A CA 1
ATOM 2594 C C . ARG A 1 339 ? 1.462 1.385 22.258 1.00 97.19 339 ARG A C 1
ATOM 2596 O O . ARG A 1 339 ? 1.775 0.905 21.172 1.00 97.19 339 ARG A O 1
ATOM 2603 N N . GLN A 1 340 ? 1.885 2.587 22.649 1.00 97.44 340 GLN A N 1
ATOM 2604 C CA . GLN A 1 340 ? 2.791 3.389 21.813 1.00 97.44 340 GLN A CA 1
ATOM 2605 C C . GLN A 1 340 ? 4.131 2.665 21.623 1.00 97.44 340 GLN A C 1
ATOM 2607 O O . GLN A 1 340 ? 4.690 2.129 22.582 1.00 97.44 340 GLN A O 1
ATOM 2612 N N . LEU A 1 341 ? 4.651 2.640 20.396 1.00 97.19 341 LEU A N 1
ATOM 2613 C CA . LEU A 1 341 ? 5.844 1.861 20.055 1.00 97.19 341 LEU A CA 1
ATOM 2614 C C . LEU A 1 341 ? 7.102 2.348 20.793 1.00 97.19 341 LEU A C 1
ATOM 2616 O O . LEU A 1 341 ? 7.931 1.535 21.182 1.00 97.19 341 LEU A O 1
ATOM 2620 N N . ASN A 1 342 ? 7.207 3.652 21.065 1.00 95.44 342 ASN A N 1
ATOM 2621 C CA . ASN A 1 342 ? 8.296 4.252 21.851 1.00 95.44 342 ASN A CA 1
ATOM 2622 C C . ASN A 1 342 ? 8.343 3.789 23.324 1.00 95.44 342 ASN A C 1
ATOM 2624 O O . ASN A 1 342 ? 9.321 4.059 24.013 1.00 95.44 342 ASN A O 1
ATOM 2628 N N . THR A 1 343 ? 7.314 3.085 23.810 1.00 96.69 343 THR A N 1
ATOM 2629 C CA . THR A 1 343 ? 7.299 2.455 25.145 1.00 96.69 343 THR A CA 1
ATOM 2630 C C . THR A 1 343 ? 7.828 1.017 25.135 1.00 96.69 343 THR A C 1
ATOM 2632 O O . THR A 1 343 ? 7.806 0.341 26.163 1.00 96.69 343 THR A O 1
ATOM 2635 N N . VAL A 1 344 ? 8.276 0.526 23.976 1.00 96.56 344 VAL A N 1
ATOM 2636 C CA . VAL A 1 344 ? 8.737 -0.848 23.756 1.00 96.56 344 VAL A CA 1
ATOM 2637 C C . VAL A 1 344 ? 10.164 -0.821 23.230 1.00 96.56 344 VAL A C 1
ATOM 2639 O O . VAL A 1 344 ? 10.466 -0.070 22.303 1.00 96.56 344 VAL A O 1
ATOM 2642 N N . SER A 1 345 ? 11.038 -1.657 23.796 1.00 95.25 345 SER A N 1
ATOM 2643 C CA . SER A 1 345 ? 12.416 -1.781 23.315 1.00 95.25 345 SER A CA 1
ATOM 2644 C C . SER A 1 345 ? 12.435 -2.195 21.843 1.00 95.25 345 SER A C 1
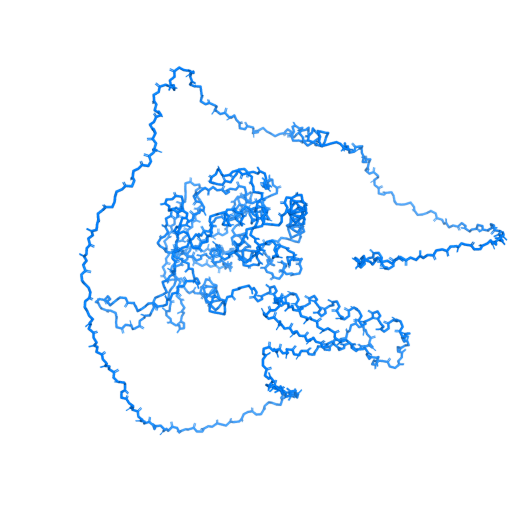ATOM 2646 O O . SER A 1 345 ? 11.694 -3.094 21.447 1.00 95.25 345 SER A O 1
ATOM 2648 N N . MET A 1 346 ? 13.314 -1.586 21.039 1.00 93.81 346 MET A N 1
ATOM 2649 C CA . MET A 1 346 ? 13.509 -1.967 19.631 1.00 93.81 346 MET A CA 1
ATOM 2650 C C . MET A 1 346 ? 13.902 -3.441 19.461 1.00 93.81 346 MET A C 1
ATOM 2652 O O . MET A 1 346 ? 13.605 -4.028 18.427 1.00 93.81 346 MET A O 1
ATOM 2656 N N . SER A 1 347 ? 14.531 -4.049 20.474 1.00 93.94 347 SER A N 1
ATOM 2657 C CA . SER A 1 347 ? 14.857 -5.484 20.491 1.00 93.94 347 SER A CA 1
ATOM 2658 C C . SER A 1 347 ? 13.629 -6.392 20.468 1.00 93.94 347 SER A C 1
ATOM 2660 O O . SER A 1 347 ? 13.735 -7.544 20.064 1.00 93.94 347 SER A O 1
ATOM 2662 N N . ASP A 1 348 ? 12.481 -5.886 20.921 1.00 95.12 348 ASP A N 1
ATOM 2663 C CA . ASP A 1 348 ? 11.241 -6.657 21.025 1.00 95.12 348 ASP A CA 1
ATOM 2664 C C . ASP A 1 348 ? 10.380 -6.505 19.764 1.00 95.12 348 ASP A C 1
ATOM 2666 O O . ASP A 1 348 ? 9.310 -7.105 19.655 1.00 95.12 348 ASP A O 1
ATOM 2670 N N . TRP A 1 349 ? 10.800 -5.663 18.817 1.00 95.12 349 TRP A N 1
ATOM 2671 C CA . TRP A 1 349 ? 10.068 -5.452 17.579 1.00 95.12 349 TRP A CA 1
ATOM 2672 C C . TRP A 1 349 ? 10.224 -6.681 16.682 1.00 95.12 349 TRP A C 1
ATOM 2674 O O . TRP A 1 349 ? 11.306 -7.245 16.544 1.00 95.12 349 TRP A O 1
ATOM 2684 N N . SER A 1 350 ? 9.143 -7.078 16.013 1.00 94.44 350 SER A N 1
ATOM 2685 C CA . SER A 1 350 ? 9.168 -8.173 15.033 1.00 94.44 350 SER A CA 1
ATOM 2686 C C . SER A 1 350 ? 9.873 -7.807 13.720 1.00 94.44 350 SER A C 1
ATOM 2688 O O . SER A 1 350 ? 10.048 -8.670 12.864 1.00 94.44 350 SER A O 1
ATOM 2690 N N . VAL A 1 351 ? 10.266 -6.540 13.566 1.00 94.88 351 VAL A N 1
ATOM 2691 C CA . VAL A 1 351 ? 10.994 -5.981 12.423 1.00 94.88 351 VAL A CA 1
ATOM 2692 C C . VAL A 1 351 ? 12.172 -5.169 12.970 1.00 94.88 351 VAL A C 1
ATOM 2694 O O . VAL A 1 351 ? 11.965 -4.412 13.926 1.00 94.88 351 VAL A O 1
ATOM 2697 N N . PRO A 1 352 ? 13.385 -5.262 12.387 1.00 96.44 352 PRO A N 1
ATOM 2698 C CA . PRO A 1 352 ? 14.517 -4.449 12.819 1.00 96.44 352 PRO A CA 1
ATOM 2699 C C . PRO A 1 352 ? 14.186 -2.952 12.811 1.00 96.44 352 PRO A C 1
ATOM 2701 O O . PRO A 1 352 ? 13.661 -2.425 11.830 1.00 96.44 352 PRO A O 1
ATOM 2704 N N . GLY A 1 353 ? 14.530 -2.241 13.888 1.00 95.69 353 GLY A N 1
ATOM 2705 C CA . GLY A 1 353 ? 14.205 -0.818 14.040 1.00 95.69 353 GLY A CA 1
ATOM 2706 C C . GLY A 1 353 ? 14.617 0.063 12.851 1.00 95.69 353 GLY A C 1
ATOM 2707 O O . GLY A 1 353 ? 13.765 0.774 12.317 1.00 95.69 353 GLY A O 1
ATOM 2708 N N . PRO A 1 354 ? 15.870 -0.019 12.360 1.00 96.00 354 PRO A N 1
ATOM 2709 C CA . PRO A 1 354 ? 16.301 0.734 11.181 1.00 96.00 354 PRO A CA 1
ATOM 2710 C C . PRO A 1 354 ? 15.483 0.441 9.915 1.00 96.00 354 PRO A C 1
ATOM 2712 O O . PRO A 1 354 ? 15.256 1.353 9.120 1.00 96.00 354 PRO A O 1
ATOM 2715 N N . VAL A 1 355 ? 15.019 -0.803 9.739 1.00 97.12 355 VAL A N 1
ATOM 2716 C CA . VAL A 1 355 ? 14.167 -1.205 8.608 1.00 97.12 355 VAL A CA 1
ATOM 2717 C C . VAL A 1 355 ? 12.806 -0.529 8.724 1.00 97.12 355 VAL A C 1
ATOM 2719 O O . VAL A 1 355 ? 12.405 0.167 7.797 1.00 97.12 355 VAL A O 1
ATOM 2722 N N . LEU A 1 356 ? 12.143 -0.633 9.883 1.00 97.38 356 LEU A N 1
ATOM 2723 C CA . LEU A 1 356 ? 10.835 -0.010 10.109 1.00 97.38 356 LEU A CA 1
ATOM 2724 C C . LEU A 1 356 ? 10.873 1.510 9.898 1.00 97.38 356 LEU A C 1
ATOM 2726 O O . LEU A 1 356 ? 9.984 2.070 9.256 1.00 97.38 356 LEU A O 1
ATOM 2730 N N . LEU A 1 357 ? 11.881 2.188 10.454 1.00 96.25 357 LEU A N 1
ATOM 2731 C CA . LEU A 1 357 ? 11.993 3.646 10.363 1.00 96.25 357 LEU A CA 1
ATOM 2732 C C . LEU A 1 357 ? 12.265 4.108 8.929 1.00 96.25 357 LEU A C 1
ATOM 2734 O O . LEU A 1 357 ? 11.666 5.088 8.484 1.00 96.25 357 LEU A O 1
ATOM 2738 N N . SER A 1 358 ? 13.119 3.383 8.201 1.00 97.31 358 SER A N 1
ATOM 2739 C CA . SER A 1 358 ? 13.352 3.639 6.782 1.00 97.31 358 SER A CA 1
ATOM 2740 C C . SER A 1 358 ? 12.079 3.428 5.964 1.00 97.31 358 SER A C 1
ATOM 2742 O O . SER A 1 358 ? 11.633 4.343 5.275 1.00 97.31 358 SER A O 1
ATOM 2744 N N . ASP A 1 359 ? 11.431 2.271 6.110 1.00 97.94 359 ASP A N 1
ATOM 2745 C CA . ASP A 1 359 ? 10.212 1.922 5.379 1.00 97.94 359 ASP A CA 1
ATOM 2746 C C . ASP A 1 359 ? 9.084 2.928 5.637 1.00 97.94 359 ASP A C 1
ATOM 2748 O O . ASP A 1 359 ? 8.415 3.371 4.701 1.00 97.94 359 ASP A O 1
ATOM 2752 N N . THR A 1 360 ? 8.929 3.368 6.889 1.00 97.75 360 THR A N 1
ATOM 2753 C CA . THR A 1 360 ? 7.955 4.406 7.246 1.00 97.75 360 THR A CA 1
ATOM 2754 C C . THR A 1 360 ? 8.250 5.712 6.518 1.00 97.75 360 THR A C 1
ATOM 2756 O O . THR A 1 360 ? 7.343 6.301 5.930 1.00 97.75 360 THR A O 1
ATOM 2759 N N . ARG A 1 361 ? 9.517 6.154 6.495 1.00 97.88 361 ARG A N 1
ATOM 2760 C CA . ARG A 1 361 ? 9.889 7.375 5.774 1.00 97.88 361 ARG A CA 1
ATOM 2761 C C . ARG A 1 361 ? 9.627 7.241 4.277 1.00 97.88 361 ARG A C 1
ATOM 2763 O O . ARG A 1 361 ? 9.109 8.185 3.687 1.00 97.88 361 ARG A O 1
ATOM 2770 N N . ILE A 1 362 ? 9.965 6.105 3.665 1.00 98.56 362 ILE A N 1
ATOM 2771 C CA . ILE A 1 362 ? 9.697 5.856 2.241 1.00 98.56 362 ILE A CA 1
ATOM 2772 C C . ILE A 1 362 ? 8.201 5.976 1.952 1.00 98.56 362 ILE A C 1
ATOM 2774 O O . ILE A 1 362 ? 7.816 6.682 1.018 1.00 98.56 362 ILE A O 1
ATOM 2778 N N . LEU A 1 363 ? 7.355 5.340 2.767 1.00 98.62 363 LEU A N 1
ATOM 2779 C CA . LEU A 1 363 ? 5.906 5.439 2.621 1.00 98.62 363 LEU A CA 1
ATOM 2780 C C . LEU A 1 363 ? 5.431 6.892 2.757 1.00 98.62 363 LEU A C 1
ATOM 2782 O O . LEU A 1 363 ? 4.708 7.372 1.887 1.00 98.62 363 LEU A O 1
ATOM 2786 N N . ASP A 1 364 ? 5.879 7.608 3.791 1.00 98.38 364 ASP A N 1
ATOM 2787 C CA . ASP A 1 364 ? 5.471 8.992 4.044 1.00 98.38 364 ASP A CA 1
ATOM 2788 C C . ASP A 1 364 ? 5.928 9.954 2.934 1.00 98.38 364 ASP A C 1
ATOM 2790 O O . ASP A 1 364 ? 5.173 10.854 2.578 1.00 98.38 364 ASP A O 1
ATOM 2794 N N . VAL A 1 365 ? 7.103 9.750 2.323 1.00 98.44 365 VAL A N 1
ATOM 2795 C CA . VAL A 1 365 ? 7.543 10.513 1.137 1.00 98.44 365 VAL A CA 1
ATOM 2796 C C . VAL A 1 365 ? 6.640 10.216 -0.064 1.00 98.44 365 VAL A C 1
ATOM 2798 O O . VAL A 1 365 ? 6.165 11.144 -0.726 1.00 98.44 365 VAL A O 1
ATOM 2801 N N . LEU A 1 366 ? 6.345 8.938 -0.335 1.00 98.62 366 LEU A N 1
ATOM 2802 C CA . LEU A 1 366 ? 5.478 8.528 -1.452 1.00 98.62 366 LEU A CA 1
ATOM 2803 C C . LEU A 1 366 ? 4.066 9.089 -1.349 1.00 98.62 366 LEU A C 1
ATOM 2805 O O . LEU A 1 366 ? 3.448 9.363 -2.377 1.00 98.62 366 LEU A O 1
ATOM 2809 N N . ILE A 1 367 ? 3.559 9.278 -0.133 1.00 98.31 367 ILE A N 1
ATOM 2810 C CA . ILE A 1 367 ? 2.222 9.824 0.092 1.00 98.31 367 ILE A CA 1
ATOM 2811 C C . ILE A 1 367 ? 2.245 11.259 0.626 1.00 98.31 367 ILE A C 1
ATOM 2813 O O . ILE A 1 367 ? 1.186 11.751 0.945 1.00 98.31 367 ILE A O 1
ATOM 2817 N N . GLN A 1 368 ? 3.379 11.963 0.722 1.00 97.94 368 GLN A N 1
ATOM 2818 C CA . GLN A 1 368 ? 3.478 13.277 1.398 1.00 97.94 368 GLN A CA 1
ATOM 2819 C C . GLN A 1 368 ? 2.755 13.341 2.766 1.00 97.94 368 GLN A C 1
ATOM 2821 O O . GLN A 1 368 ? 2.041 14.301 3.051 1.00 97.94 368 GLN A O 1
ATOM 2826 N N . ASN A 1 369 ? 2.894 12.327 3.625 1.00 97.38 369 ASN A N 1
ATOM 2827 C CA . ASN A 1 369 ? 2.298 12.390 4.964 1.00 97.38 369 ASN A CA 1
ATOM 2828 C C . ASN A 1 369 ? 3.188 13.204 5.912 1.00 97.38 369 ASN A C 1
ATOM 2830 O O . ASN A 1 369 ? 4.111 12.673 6.533 1.00 97.38 369 ASN A O 1
ATOM 2834 N N . SER A 1 370 ? 2.922 14.505 6.012 1.00 94.88 370 SER A N 1
ATOM 2835 C CA . SER A 1 370 ? 3.678 15.420 6.875 1.00 94.88 370 SER A CA 1
ATOM 2836 C C . SER A 1 370 ? 3.310 15.325 8.358 1.00 94.88 370 SER A C 1
ATOM 2838 O O . SER A 1 370 ? 4.007 15.904 9.184 1.00 94.88 370 SER A O 1
ATOM 2840 N N . ASP A 1 371 ? 2.240 14.609 8.708 1.00 95.25 371 ASP A N 1
ATOM 2841 C CA . ASP A 1 371 ? 1.718 14.512 10.079 1.00 95.25 371 ASP A CA 1
ATOM 2842 C C . ASP A 1 371 ? 2.320 13.331 10.869 1.00 95.25 371 ASP A C 1
ATOM 2844 O O . ASP A 1 371 ? 1.849 12.933 11.934 1.00 95.25 371 ASP A O 1
ATOM 2848 N N . ARG A 1 372 ? 3.383 12.700 10.354 1.00 96.62 372 ARG A N 1
ATOM 2849 C CA . ARG A 1 372 ? 4.006 11.555 11.024 1.00 96.62 372 ARG A CA 1
ATOM 2850 C C . ARG A 1 372 ? 4.699 11.970 12.327 1.00 96.62 372 ARG A C 1
ATOM 2852 O O . ARG A 1 372 ? 5.766 12.576 12.308 1.00 96.62 372 ARG A O 1
ATOM 2859 N N . HIS A 1 373 ? 4.175 11.500 13.459 1.00 95.25 373 HIS A N 1
ATOM 2860 C CA . HIS A 1 373 ? 4.797 11.636 14.781 1.00 95.25 373 HIS A CA 1
ATOM 2861 C C . HIS A 1 373 ? 4.763 10.323 15.586 1.00 95.25 373 HIS A C 1
ATOM 2863 O O . HIS A 1 373 ? 4.063 9.379 15.218 1.00 95.25 373 HIS A O 1
ATOM 2869 N N . ALA A 1 374 ? 5.472 10.249 16.722 1.00 95.00 374 ALA A N 1
ATOM 2870 C CA . ALA A 1 374 ? 5.635 9.014 17.509 1.00 95.00 374 ALA A CA 1
ATOM 2871 C C . ALA A 1 374 ? 4.307 8.360 17.946 1.00 95.00 374 ALA A C 1
ATOM 2873 O O . ALA A 1 374 ? 4.216 7.136 18.020 1.00 95.00 374 ALA A O 1
ATOM 2874 N N . GLY A 1 375 ? 3.250 9.156 18.159 1.00 95.56 375 GLY A N 1
ATOM 2875 C CA . GLY A 1 375 ? 1.904 8.658 18.474 1.00 95.56 375 GLY A CA 1
ATOM 2876 C C . GLY A 1 375 ? 1.245 7.816 17.369 1.00 95.56 375 GLY A C 1
ATOM 2877 O O . GLY A 1 375 ? 0.288 7.101 17.652 1.00 95.56 375 GLY A O 1
ATOM 2878 N N . HIS A 1 376 ? 1.766 7.855 16.137 1.00 97.38 376 HIS A N 1
ATOM 2879 C CA . HIS A 1 376 ? 1.274 7.065 15.002 1.00 97.38 376 HIS A CA 1
ATOM 2880 C C . HIS A 1 376 ? 1.955 5.697 14.865 1.00 97.38 376 HIS A C 1
ATOM 2882 O O . HIS A 1 376 ? 1.657 4.949 13.933 1.00 97.38 376 HIS A O 1
ATOM 2888 N N . PHE A 1 377 ? 2.855 5.365 15.792 1.00 98.19 377 PHE A N 1
ATOM 2889 C CA . PHE A 1 377 ? 3.519 4.073 15.868 1.00 98.19 377 PHE A CA 1
ATOM 2890 C C . PHE A 1 377 ? 2.978 3.309 17.068 1.00 98.19 377 PHE A C 1
ATOM 2892 O O . PHE A 1 377 ? 3.112 3.736 18.219 1.00 98.19 377 PHE A O 1
ATOM 2899 N N . LEU A 1 378 ? 2.391 2.150 16.804 1.00 98.38 378 LEU A N 1
ATOM 2900 C CA . LEU A 1 378 ? 1.853 1.268 17.827 1.00 98.38 378 LEU A CA 1
ATOM 2901 C C . LEU A 1 378 ? 2.659 -0.029 17.889 1.00 98.38 378 LEU A C 1
ATOM 2903 O O . LEU A 1 378 ? 3.235 -0.465 16.901 1.00 98.38 378 LEU A O 1
ATOM 2907 N N . TYR A 1 379 ? 2.658 -0.667 19.051 1.00 98.44 379 TYR A N 1
ATOM 2908 C CA . TYR A 1 379 ? 3.026 -2.064 19.234 1.00 98.44 379 TYR A CA 1
ATOM 2909 C C . TYR A 1 379 ? 1.755 -2.834 19.585 1.00 98.44 379 TYR A C 1
ATOM 2911 O O . TYR A 1 379 ? 1.188 -2.616 20.659 1.00 98.44 379 TYR A O 1
ATOM 2919 N N . ALA A 1 380 ? 1.266 -3.667 18.668 1.00 98.19 380 ALA A N 1
ATOM 2920 C CA . ALA A 1 380 ? -0.067 -4.266 18.744 1.00 98.19 380 ALA A CA 1
ATOM 2921 C C . ALA A 1 380 ? -0.126 -5.651 18.078 1.00 98.19 380 ALA A C 1
ATOM 2923 O O . ALA A 1 380 ? 0.803 -6.046 17.378 1.00 98.19 380 ALA A O 1
ATOM 2924 N N . GLU A 1 381 ? -1.219 -6.388 18.282 1.00 97.75 381 GLU A N 1
ATOM 2925 C CA . GLU A 1 381 ? -1.435 -7.680 17.620 1.00 97.75 381 GLU A CA 1
ATOM 2926 C C . GLU A 1 381 ? -1.522 -7.523 16.092 1.00 97.75 381 GLU A C 1
ATOM 2928 O O . GLU A 1 381 ? -2.377 -6.793 15.578 1.00 97.75 381 GLU A O 1
ATOM 2933 N N . HIS A 1 382 ? -0.683 -8.263 15.365 1.00 98.12 382 HIS A N 1
ATOM 2934 C CA . HIS A 1 382 ? -0.696 -8.301 13.908 1.00 98.12 382 HIS A CA 1
ATOM 2935 C C . HIS A 1 382 ? -1.937 -9.037 13.373 1.00 98.12 382 HIS A C 1
ATOM 2937 O O . HIS A 1 382 ? -2.381 -10.067 13.892 1.00 98.12 382 HIS A O 1
ATOM 2943 N N . TRP A 1 383 ? -2.525 -8.529 12.293 1.00 97.69 383 TRP A N 1
ATOM 2944 C CA . TRP A 1 383 ? -3.760 -9.081 11.717 1.00 97.69 383 TRP A CA 1
ATOM 2945 C C . TRP A 1 383 ? -3.543 -10.392 10.957 1.00 97.69 383 TRP A C 1
ATOM 2947 O O . TRP A 1 383 ? -4.501 -11.160 10.833 1.00 97.69 383 TRP A O 1
ATOM 2957 N N . ALA A 1 384 ? -2.326 -10.626 10.450 1.00 96.81 384 ALA A N 1
ATOM 2958 C CA . ALA A 1 384 ? -1.977 -11.760 9.589 1.00 96.81 384 ALA A CA 1
ATOM 2959 C C . ALA A 1 384 ? -0.850 -12.666 10.101 1.00 96.81 384 ALA A C 1
ATOM 2961 O O . ALA A 1 384 ? -0.633 -13.733 9.539 1.00 96.81 384 ALA A O 1
ATOM 2962 N N . ASP A 1 385 ? -0.166 -12.276 11.173 1.00 96.44 385 ASP A N 1
ATOM 2963 C CA . ASP A 1 385 ? 0.896 -13.072 11.788 1.00 96.44 385 ASP A CA 1
ATOM 2964 C C . ASP A 1 385 ? 0.424 -13.492 13.167 1.00 96.44 385 ASP A C 1
ATOM 2966 O O . ASP A 1 385 ? 0.170 -12.630 14.004 1.00 96.44 385 ASP A O 1
ATOM 2970 N N . GLY A 1 386 ? 0.218 -14.784 13.373 1.00 95.19 386 GLY A N 1
ATOM 2971 C CA . GLY A 1 386 ? -0.421 -15.313 14.565 1.00 95.19 386 GLY A CA 1
ATOM 2972 C C . GLY A 1 386 ? -1.190 -16.590 14.270 1.00 95.19 386 GLY A C 1
ATOM 2973 O O . GLY A 1 386 ? -1.120 -17.132 13.169 1.00 95.19 386 GLY A O 1
ATOM 2974 N N . ASP A 1 387 ? -1.952 -17.033 15.263 1.00 94.56 387 ASP A N 1
ATOM 2975 C CA . ASP A 1 387 ? -2.652 -18.312 15.229 1.00 94.56 387 ASP A CA 1
ATOM 2976 C C . ASP A 1 387 ? -4.069 -18.191 15.795 1.00 94.56 387 ASP A C 1
ATOM 2978 O O . ASP A 1 387 ? -4.407 -17.285 16.565 1.00 94.56 387 ASP A O 1
ATOM 2982 N N . TYR A 1 388 ? -4.924 -19.146 15.430 1.00 90.38 388 TYR A N 1
ATOM 2983 C CA . TYR A 1 388 ? -6.218 -19.311 16.079 1.00 90.38 388 TYR A CA 1
ATOM 2984 C C . TYR A 1 388 ? -6.050 -20.081 17.388 1.00 90.38 388 TYR A C 1
ATOM 2986 O O . TYR A 1 388 ? -5.705 -21.259 17.391 1.00 90.38 388 TYR A O 1
ATOM 2994 N N . ALA A 1 389 ? -6.363 -19.427 18.502 1.00 88.50 389 ALA A N 1
ATOM 2995 C CA . ALA A 1 389 ? -6.424 -20.064 19.808 1.00 88.50 389 ALA A CA 1
ATOM 2996 C C . ALA A 1 389 ? -7.868 -20.483 20.136 1.00 88.50 389 ALA A C 1
ATOM 2998 O O . ALA A 1 389 ? -8.812 -19.790 19.732 1.00 88.50 389 ALA A O 1
ATOM 2999 N N . PRO A 1 390 ? -8.079 -21.566 20.905 1.00 84.94 390 PRO A N 1
ATOM 3000 C CA . PRO A 1 390 ? -9.384 -21.862 21.484 1.00 84.94 390 PRO A CA 1
ATOM 3001 C C . PRO A 1 390 ? -9.888 -20.659 22.282 1.00 84.94 390 PRO A C 1
ATOM 3003 O O . PRO A 1 390 ? -9.132 -20.040 23.040 1.00 84.94 390 PRO A O 1
ATOM 3006 N N . GLN A 1 391 ? -11.162 -20.307 22.115 1.00 79.69 391 GLN A N 1
ATOM 3007 C CA . GLN A 1 391 ? -11.776 -19.289 22.952 1.00 79.69 391 GLN A CA 1
ATOM 3008 C C . GLN A 1 391 ? -11.732 -19.778 24.410 1.00 79.69 391 GLN A C 1
ATOM 3010 O O . GLN A 1 391 ? -12.183 -20.894 24.682 1.00 79.69 391 GLN A O 1
ATOM 3015 N N . PRO A 1 392 ? -11.176 -18.996 25.357 1.00 76.31 392 PRO A N 1
ATOM 3016 C CA . PRO A 1 392 ? -11.174 -19.399 26.756 1.00 76.31 392 PRO A CA 1
ATOM 3017 C C . PRO A 1 392 ? -12.618 -19.654 27.190 1.00 76.31 392 PRO A C 1
ATOM 3019 O O . PRO A 1 392 ? -13.496 -18.846 26.881 1.00 76.31 392 PRO A O 1
ATOM 3022 N N . HIS A 1 393 ? -12.859 -20.788 27.858 1.00 70.12 393 HIS A N 1
ATOM 3023 C CA . HIS A 1 393 ? -14.184 -21.212 28.307 1.00 70.12 393 HIS A CA 1
ATOM 3024 C C . HIS A 1 393 ? -14.771 -20.193 29.294 1.00 70.12 393 HIS A C 1
ATOM 3026 O O . HIS A 1 393 ? -14.677 -20.336 30.513 1.00 70.12 393 HIS A O 1
ATOM 3032 N N . GLY A 1 394 ? -15.392 -19.143 28.762 1.00 61.94 394 GLY A N 1
ATOM 3033 C CA . GLY A 1 394 ? -16.289 -18.286 29.511 1.00 61.94 394 GLY A CA 1
ATOM 3034 C C . GLY A 1 394 ? -17.491 -19.129 29.909 1.00 61.94 394 GLY A C 1
ATOM 3035 O O . GLY A 1 394 ? -18.175 -19.677 29.043 1.00 61.94 394 GLY A O 1
ATOM 3036 N N . ARG A 1 395 ? -17.717 -19.273 31.219 1.00 49.91 395 ARG A N 1
ATOM 3037 C CA . ARG A 1 395 ? -18.875 -19.973 31.790 1.00 49.91 395 ARG A CA 1
ATOM 3038 C C . ARG A 1 395 ? -20.160 -19.439 31.137 1.00 49.91 395 ARG A C 1
ATOM 3040 O O . ARG A 1 395 ? -20.604 -18.355 31.492 1.00 49.91 395 ARG A O 1
ATOM 3047 N N . GLY A 1 396 ? -20.737 -20.175 30.183 1.00 56.31 396 GLY A N 1
ATOM 3048 C CA . GLY A 1 396 ? -22.087 -19.910 29.668 1.00 56.31 396 GLY A CA 1
ATOM 3049 C C . GLY A 1 396 ? -22.290 -19.848 28.150 1.00 56.31 396 GLY A C 1
ATOM 3050 O O . GLY A 1 396 ? -23.443 -19.797 27.739 1.00 56.31 396 GLY A O 1
ATOM 3051 N N . SER A 1 397 ? -21.253 -19.893 27.304 1.00 50.69 397 SER A N 1
ATOM 3052 C CA . SER A 1 397 ? -21.451 -19.929 25.841 1.00 50.69 397 SER A CA 1
ATOM 3053 C C . SER A 1 397 ? -20.956 -21.252 25.259 1.00 50.69 397 SER A C 1
ATOM 3055 O O . SER A 1 397 ? -19.756 -21.477 25.143 1.00 50.69 397 SER A O 1
ATOM 3057 N N . GLY A 1 398 ? -21.885 -22.148 24.915 1.00 55.06 398 GLY A N 1
ATOM 3058 C CA . GLY A 1 398 ? -21.618 -23.488 24.369 1.00 55.06 398 GLY A CA 1
ATOM 3059 C C . GLY A 1 398 ? -21.062 -23.517 22.937 1.00 55.06 398 GLY A C 1
ATOM 3060 O O . GLY A 1 398 ? -21.209 -24.523 22.251 1.00 55.06 398 GLY A O 1
ATOM 3061 N N . GLY A 1 399 ? -20.457 -22.427 22.460 1.00 58.78 399 GLY A N 1
ATOM 3062 C CA . GLY A 1 399 ? -19.829 -22.357 21.145 1.00 58.78 399 GLY A CA 1
ATOM 3063 C C . GLY A 1 399 ? -18.343 -22.695 21.225 1.00 58.78 399 GLY A C 1
ATOM 3064 O O . GLY A 1 399 ? -17.582 -21.981 21.873 1.00 58.78 399 GLY A O 1
ATOM 3065 N N . SER A 1 400 ? -17.914 -23.746 20.526 1.00 63.62 400 SER A N 1
ATOM 3066 C CA . SER A 1 400 ? -16.497 -24.036 20.265 1.00 63.62 400 SER A CA 1
ATOM 3067 C C . SER A 1 400 ? -15.926 -23.026 19.256 1.00 63.62 400 SER A C 1
ATOM 3069 O O . SER A 1 400 ? -15.656 -23.363 18.104 1.00 63.62 400 SER A O 1
ATOM 3071 N N . GLY A 1 401 ? -15.807 -21.759 19.658 1.00 79.25 401 GLY A N 1
ATOM 3072 C CA . GLY A 1 401 ? -15.196 -20.708 18.849 1.00 79.25 401 GLY A CA 1
ATOM 3073 C C . GLY A 1 401 ? -13.671 -20.721 18.962 1.00 79.25 401 GLY A C 1
ATOM 3074 O O . GLY A 1 401 ? -13.123 -20.952 20.039 1.00 79.25 401 GLY A O 1
ATOM 3075 N N . SER A 1 402 ? -12.970 -20.437 17.864 1.00 87.69 402 SER A N 1
ATOM 3076 C CA . SER A 1 402 ? -11.560 -20.041 17.899 1.00 87.69 402 SER A CA 1
ATOM 3077 C C . SER A 1 402 ? -11.435 -18.530 17.696 1.00 87.69 402 SER A C 1
ATOM 3079 O O . SER A 1 402 ? -12.215 -17.917 16.963 1.00 87.69 402 SER A O 1
ATOM 3081 N N . ILE A 1 403 ? -10.467 -17.914 18.371 1.00 91.31 403 ILE A N 1
ATOM 3082 C CA . ILE A 1 403 ? -10.176 -16.480 18.289 1.00 91.31 403 ILE A CA 1
ATOM 3083 C C . ILE A 1 403 ? -8.782 -16.310 17.695 1.00 91.31 403 ILE A C 1
ATOM 3085 O O . ILE A 1 403 ? -7.842 -16.991 18.100 1.00 91.31 403 ILE A O 1
ATOM 3089 N N . TRP A 1 404 ? -8.655 -15.395 16.736 1.00 93.94 404 TRP A N 1
ATOM 3090 C CA . TRP A 1 404 ? -7.358 -14.994 16.202 1.00 93.94 404 TRP A CA 1
ATOM 3091 C C . TRP A 1 404 ? -6.537 -14.286 17.281 1.00 93.94 404 TRP A C 1
ATOM 3093 O O . TRP A 1 404 ? -7.034 -13.338 17.889 1.00 93.94 404 TRP A O 1
ATOM 3103 N N . ARG A 1 405 ? -5.294 -14.718 17.491 1.00 94.81 405 ARG A N 1
ATOM 3104 C CA . ARG A 1 405 ? -4.313 -14.022 18.326 1.00 94.81 405 ARG A CA 1
ATOM 3105 C C . ARG A 1 405 ? -3.116 -13.651 17.474 1.00 94.81 405 ARG A C 1
ATOM 3107 O O . ARG A 1 405 ? -2.333 -14.520 17.094 1.00 94.81 405 ARG A O 1
ATOM 3114 N N . GLY A 1 406 ? -3.002 -12.361 17.178 1.00 96.38 406 GLY A N 1
ATOM 3115 C CA . GLY A 1 406 ? -1.858 -11.840 16.449 1.00 96.38 406 GLY A CA 1
ATOM 3116 C C . GLY A 1 406 ? -0.595 -11.857 17.304 1.00 96.38 406 GLY A C 1
ATOM 3117 O O . GLY A 1 406 ? -0.647 -11.603 18.507 1.00 96.38 406 GLY A O 1
ATOM 3118 N N . ARG A 1 407 ? 0.556 -12.098 16.683 1.00 97.00 407 ARG A N 1
ATOM 3119 C CA . ARG A 1 407 ? 1.857 -11.793 17.273 1.00 97.00 407 ARG A CA 1
ATOM 3120 C C . ARG A 1 407 ? 1.965 -10.281 17.451 1.00 97.00 407 ARG A C 1
ATOM 3122 O O . ARG A 1 407 ? 1.570 -9.523 16.568 1.00 97.00 407 ARG A O 1
ATOM 3129 N N . MET A 1 408 ? 2.499 -9.834 18.582 1.00 97.75 408 MET A N 1
ATOM 3130 C CA . MET A 1 408 ? 2.739 -8.409 18.801 1.00 97.75 408 MET A CA 1
ATOM 3131 C C . MET A 1 408 ? 3.797 -7.896 17.817 1.00 97.75 408 MET A C 1
ATOM 3133 O O . MET A 1 408 ? 4.803 -8.562 17.581 1.00 97.75 408 MET A O 1
ATOM 3137 N N . SER A 1 409 ? 3.540 -6.760 17.178 1.00 98.00 409 SER A N 1
ATOM 3138 C CA . SER A 1 409 ? 4.380 -6.200 16.116 1.00 98.00 409 SER A CA 1
ATOM 3139 C C . SER A 1 409 ? 4.236 -4.678 16.044 1.00 98.00 409 SER A C 1
ATOM 3141 O O . SER A 1 409 ? 3.224 -4.142 16.511 1.00 98.00 409 SER A O 1
ATOM 3143 N N . PRO A 1 410 ? 5.220 -3.966 15.467 1.00 98.25 410 PRO A N 1
ATOM 3144 C CA . PRO A 1 410 ? 5.045 -2.573 15.085 1.00 98.25 410 PRO A CA 1
ATOM 3145 C C . PRO A 1 410 ? 3.894 -2.400 14.087 1.00 98.25 410 PRO A C 1
ATOM 3147 O O . PRO A 1 410 ? 3.726 -3.206 13.175 1.00 98.25 410 PRO A O 1
ATOM 3150 N N . VAL A 1 411 ? 3.109 -1.340 14.260 1.00 98.38 411 VAL A N 1
ATOM 3151 C CA . VAL A 1 411 ? 1.973 -0.979 13.408 1.00 98.38 411 VAL A CA 1
ATOM 3152 C C . VAL A 1 411 ? 2.002 0.524 13.144 1.00 98.38 411 VAL A C 1
ATOM 3154 O O . VAL A 1 411 ? 2.144 1.318 14.076 1.00 98.38 411 VAL A O 1
ATOM 3157 N N . LEU A 1 412 ? 1.821 0.908 11.883 1.00 98.25 412 LEU A N 1
ATOM 3158 C CA . LEU A 1 412 ? 1.688 2.291 11.435 1.00 98.25 412 LEU A CA 1
ATOM 3159 C C . LEU A 1 412 ? 0.215 2.633 11.236 1.00 98.25 412 LEU A C 1
ATOM 3161 O O . LEU A 1 412 ? -0.509 1.912 10.550 1.00 98.25 412 LEU A O 1
ATOM 3165 N N . ILE A 1 413 ? -0.228 3.746 11.809 1.00 98.12 413 ILE A N 1
ATOM 3166 C CA . ILE A 1 413 ? -1.607 4.233 11.684 1.00 98.12 413 ILE A CA 1
ATOM 3167 C C . ILE A 1 413 ? -1.643 5.690 11.217 1.00 98.12 413 ILE A C 1
ATOM 3169 O O . ILE A 1 413 ? -0.606 6.343 11.136 1.00 98.12 413 ILE A O 1
ATOM 3173 N N . ASP A 1 414 ? -2.850 6.175 10.935 1.00 96.31 414 ASP A N 1
ATOM 3174 C CA . ASP A 1 414 ? -3.169 7.575 10.637 1.00 96.31 414 ASP A CA 1
ATOM 3175 C C . ASP A 1 414 ? -2.457 8.139 9.397 1.00 96.31 414 ASP A C 1
ATOM 3177 O O . ASP A 1 414 ? -1.485 8.891 9.464 1.00 96.31 414 ASP A O 1
ATOM 3181 N N . HIS A 1 415 ? -2.946 7.731 8.224 1.00 98.12 415 HIS A N 1
ATOM 3182 C CA . HIS A 1 415 ? -2.415 8.163 6.925 1.00 98.12 415 HIS A CA 1
ATOM 3183 C C . HIS A 1 415 ? -3.318 9.177 6.218 1.00 98.12 415 HIS A C 1
ATOM 3185 O O . HIS A 1 415 ? -3.023 9.581 5.095 1.00 98.12 415 HIS A O 1
ATOM 3191 N N . ALA A 1 416 ? -4.422 9.591 6.846 1.00 96.44 416 ALA A N 1
ATOM 3192 C CA . ALA A 1 416 ? -5.431 10.448 6.223 1.00 96.44 416 ALA A CA 1
ATOM 3193 C C . ALA A 1 416 ? -4.901 11.836 5.804 1.00 96.44 416 ALA A C 1
ATOM 3195 O O . ALA A 1 416 ? -5.508 12.470 4.949 1.00 96.44 416 ALA A O 1
ATOM 3196 N N . ALA A 1 417 ? -3.769 12.286 6.355 1.00 95.94 417 ALA A N 1
ATOM 3197 C CA . ALA A 1 417 ? -3.102 13.533 5.973 1.00 95.94 417 ALA A CA 1
ATOM 3198 C C . ALA A 1 417 ? -2.149 13.390 4.762 1.00 95.94 417 ALA A C 1
ATOM 3200 O O . ALA A 1 417 ? -1.387 14.309 4.461 1.00 95.94 417 ALA A O 1
ATOM 3201 N N . GLY A 1 418 ? -2.155 12.244 4.071 1.00 97.12 418 GLY A N 1
ATOM 3202 C CA . GLY A 1 418 ? -1.388 12.043 2.842 1.00 97.12 418 GLY A CA 1
ATOM 3203 C C . GLY A 1 418 ? -2.024 12.683 1.597 1.00 97.12 418 GLY A C 1
ATOM 3204 O O . GLY A 1 418 ? -3.203 13.021 1.551 1.00 97.12 418 GLY A O 1
ATOM 3205 N N . PHE A 1 419 ? -1.210 12.817 0.554 1.00 96.44 419 PHE A N 1
ATOM 3206 C CA . PHE A 1 419 ? -1.470 13.414 -0.755 1.00 96.44 419 PHE A CA 1
ATOM 3207 C C . PHE A 1 419 ? -1.913 14.877 -0.686 1.00 96.44 419 PHE A C 1
ATOM 3209 O O . PHE A 1 419 ? -2.568 15.396 -1.588 1.00 96.44 419 PHE A O 1
ATOM 3216 N N . ARG A 1 420 ? -1.546 15.575 0.384 1.00 94.00 420 ARG A N 1
ATOM 3217 C CA . ARG A 1 420 ? -1.759 17.012 0.495 1.00 94.00 420 ARG A CA 1
ATOM 3218 C C . ARG A 1 420 ? -0.891 17.768 -0.504 1.00 94.00 420 ARG A C 1
ATOM 3220 O O . ARG A 1 420 ? 0.294 17.478 -0.644 1.00 94.00 420 ARG A O 1
ATOM 3227 N N . GLN A 1 421 ? -1.493 18.732 -1.197 1.00 88.94 421 GLN A N 1
ATOM 3228 C CA . GLN A 1 421 ? -0.816 19.499 -2.248 1.00 88.94 421 GLN A CA 1
ATOM 3229 C C . GLN A 1 421 ? 0.280 20.415 -1.691 1.00 88.94 421 GLN A C 1
ATOM 3231 O O . GLN A 1 421 ? 1.269 20.672 -2.370 1.00 88.94 421 GLN A O 1
ATOM 3236 N N . ASP A 1 422 ? 0.104 20.889 -0.459 1.00 91.25 422 ASP A N 1
ATOM 3237 C CA . ASP A 1 422 ? 1.009 21.786 0.257 1.00 91.25 422 ASP A CA 1
ATOM 3238 C C . ASP A 1 422 ? 2.024 21.045 1.143 1.00 91.25 422 ASP A C 1
ATOM 3240 O O . ASP A 1 422 ? 2.963 21.654 1.657 1.00 91.25 422 ASP A O 1
ATOM 3244 N N . ALA A 1 423 ? 1.862 19.733 1.326 1.00 94.19 423 ALA A N 1
ATOM 3245 C CA . ALA A 1 423 ? 2.765 18.942 2.143 1.00 94.19 423 ALA A CA 1
ATOM 3246 C C . ALA A 1 423 ? 4.051 18.600 1.382 1.00 94.19 423 ALA A C 1
ATOM 3248 O O . ALA A 1 423 ? 4.036 18.142 0.237 1.00 94.19 423 ALA A O 1
ATOM 3249 N N . PHE A 1 424 ? 5.181 18.758 2.068 1.00 95.94 424 PHE A N 1
ATOM 3250 C CA . PHE A 1 424 ? 6.484 18.330 1.584 1.00 95.94 424 PHE A CA 1
ATOM 3251 C C . PHE A 1 424 ? 7.172 17.466 2.636 1.00 95.94 424 PHE A C 1
ATOM 3253 O O . PHE A 1 424 ? 7.413 17.884 3.768 1.00 95.94 424 PHE A O 1
ATOM 3260 N N . VAL A 1 425 ? 7.497 16.243 2.243 1.00 96.81 425 VAL A N 1
ATOM 3261 C CA . VAL A 1 425 ? 8.221 15.245 3.015 1.00 96.81 425 VAL A CA 1
ATOM 3262 C C . VAL A 1 425 ? 9.341 14.722 2.131 1.00 96.81 425 VAL A C 1
ATOM 3264 O O . VAL A 1 425 ? 9.106 14.271 1.009 1.00 96.81 425 VAL A O 1
ATOM 3267 N N . CYS A 1 426 ? 10.570 14.759 2.636 1.00 97.25 426 CYS A N 1
ATOM 3268 C CA . CYS A 1 426 ? 11.730 14.208 1.948 1.00 97.25 426 CYS A CA 1
ATOM 3269 C C . CYS A 1 426 ? 12.562 13.321 2.883 1.00 97.25 426 CYS A C 1
ATOM 3271 O O . CYS A 1 426 ? 12.307 13.232 4.087 1.00 97.25 426 CYS A O 1
ATOM 3273 N N . LEU A 1 427 ? 13.566 12.652 2.315 1.00 97.94 427 LEU A N 1
ATOM 3274 C CA . LEU A 1 427 ? 14.464 11.758 3.050 1.00 97.94 427 LEU A CA 1
ATOM 3275 C C . LEU A 1 427 ? 15.380 12.501 4.037 1.00 97.94 427 LEU A C 1
ATOM 3277 O O . LEU A 1 427 ? 15.905 11.869 4.951 1.00 97.94 427 LEU A O 1
ATOM 3281 N N . ASP A 1 428 ? 15.549 13.817 3.879 1.00 97.00 428 ASP A N 1
ATOM 3282 C CA . ASP A 1 428 ? 16.384 14.657 4.749 1.00 97.00 428 ASP A CA 1
ATOM 3283 C C . ASP A 1 428 ? 15.675 15.112 6.024 1.00 97.00 428 ASP A C 1
ATOM 3285 O O . ASP A 1 428 ? 16.320 15.602 6.948 1.00 97.00 428 ASP A O 1
ATOM 3289 N N . HIS A 1 429 ? 14.353 14.953 6.097 1.00 94.62 429 HIS A N 1
ATOM 3290 C CA . HIS A 1 429 ? 13.595 15.358 7.271 1.00 94.62 429 HIS A CA 1
ATOM 3291 C C . HIS A 1 429 ? 13.853 14.429 8.463 1.00 94.62 429 HIS A C 1
ATOM 3293 O O . HIS A 1 429 ? 13.906 13.201 8.331 1.00 94.62 429 HIS A O 1
ATOM 3299 N N . GLU A 1 430 ? 13.888 15.031 9.650 1.00 92.56 430 GLU A N 1
ATOM 3300 C CA . GLU A 1 430 ? 13.912 14.344 10.941 1.00 92.56 430 GLU A CA 1
ATOM 3301 C C . GLU A 1 430 ? 12.700 13.412 11.080 1.00 92.56 430 GLU A C 1
ATOM 3303 O O . GLU A 1 430 ? 11.570 13.799 10.757 1.00 92.56 430 GLU A O 1
ATOM 3308 N N . ASN A 1 431 ? 12.916 12.159 11.490 1.00 89.50 431 ASN A N 1
ATOM 3309 C CA . ASN A 1 431 ? 11.821 11.199 11.656 1.00 89.50 431 ASN A CA 1
ATOM 3310 C C . ASN A 1 431 ? 11.164 11.301 13.037 1.00 89.50 431 ASN A C 1
ATOM 3312 O O . ASN A 1 431 ? 11.647 11.979 13.938 1.00 89.50 431 ASN A O 1
ATOM 3316 N N . ALA A 1 432 ? 10.050 10.592 13.211 1.00 89.25 432 ALA A N 1
ATOM 3317 C CA . ALA A 1 432 ? 9.266 10.616 14.444 1.00 89.25 432 ALA A CA 1
ATOM 3318 C C . ALA A 1 432 ? 10.026 10.166 15.710 1.00 89.25 432 ALA A C 1
ATOM 3320 O O . ALA A 1 432 ? 9.537 10.395 16.815 1.00 89.25 432 ALA A O 1
ATOM 3321 N N . PHE A 1 433 ? 11.185 9.522 15.557 1.00 90.81 433 PHE A N 1
ATOM 3322 C CA . PHE A 1 433 ? 12.049 9.041 16.638 1.00 90.81 433 PHE A CA 1
ATOM 3323 C C . PHE A 1 433 ? 13.345 9.848 16.769 1.00 90.81 433 PHE A C 1
ATOM 3325 O O . PHE A 1 433 ? 14.212 9.474 17.553 1.00 90.81 433 PHE A O 1
ATOM 3332 N N . LEU A 1 434 ? 13.467 10.951 16.028 1.00 92.38 434 LEU A N 1
ATOM 3333 C CA . LEU A 1 434 ? 14.618 11.844 16.049 1.00 92.38 434 LEU A CA 1
ATOM 3334 C C . LEU A 1 434 ? 15.955 11.138 15.728 1.00 92.38 434 LEU A C 1
ATOM 3336 O O . LEU A 1 434 ? 16.975 11.395 16.368 1.00 92.38 434 LEU A O 1
ATOM 3340 N N . THR A 1 435 ? 15.949 10.191 14.778 1.00 91.00 435 THR A N 1
ATOM 3341 C CA . THR A 1 435 ? 17.161 9.443 14.376 1.00 91.00 435 THR A CA 1
ATOM 3342 C C . THR A 1 435 ? 17.844 9.996 13.119 1.00 91.00 435 THR A C 1
ATOM 3344 O O . THR A 1 435 ? 18.658 9.305 12.505 1.00 91.00 435 THR A O 1
ATOM 3347 N N . GLY A 1 436 ? 17.492 11.208 12.709 1.00 94.31 436 GLY A N 1
ATOM 3348 C CA . GLY A 1 436 ? 18.043 11.927 11.573 1.00 94.31 436 GLY A CA 1
ATOM 3349 C C . GLY A 1 436 ? 17.462 11.545 10.204 1.00 94.31 436 GLY A C 1
ATOM 3350 O O . GLY A 1 436 ? 16.459 10.823 10.099 1.00 94.31 436 GLY A O 1
ATOM 3351 N N . PRO A 1 437 ? 18.113 12.038 9.132 1.00 96.25 437 PRO A N 1
ATOM 3352 C CA . PRO A 1 437 ? 17.803 11.706 7.746 1.00 96.25 437 PRO A CA 1
ATOM 3353 C C . PRO A 1 437 ? 17.816 10.203 7.456 1.00 96.25 437 PRO A C 1
ATOM 3355 O O . PRO A 1 437 ? 18.634 9.442 7.974 1.00 96.25 437 PRO A O 1
ATOM 3358 N N . THR A 1 438 ? 16.968 9.772 6.527 1.00 97.56 438 THR A N 1
ATOM 3359 C CA . THR A 1 438 ? 16.970 8.390 6.034 1.00 97.56 438 THR A CA 1
ATOM 3360 C C . THR A 1 438 ? 18.017 8.230 4.936 1.00 97.56 438 THR A C 1
ATOM 3362 O O . THR A 1 438 ? 17.850 8.698 3.811 1.00 97.56 438 THR A O 1
ATOM 3365 N N . ARG A 1 439 ? 19.125 7.570 5.285 1.00 97.81 439 ARG A N 1
ATOM 3366 C CA . ARG A 1 439 ? 20.250 7.257 4.380 1.00 97.81 439 ARG A CA 1
ATOM 3367 C C . ARG A 1 439 ? 20.393 5.775 4.063 1.00 97.81 439 ARG A C 1
ATOM 3369 O O . ARG A 1 439 ? 21.222 5.408 3.243 1.00 97.81 439 ARG A O 1
ATOM 3376 N N . ARG A 1 440 ? 19.592 4.934 4.714 1.00 98.19 440 ARG A N 1
ATOM 3377 C CA . ARG A 1 440 ? 19.594 3.485 4.528 1.00 98.19 440 ARG A CA 1
ATOM 3378 C C . ARG A 1 440 ? 18.198 3.006 4.168 1.00 98.19 440 ARG A C 1
ATOM 3380 O O . ARG A 1 440 ? 17.225 3.622 4.604 1.00 98.19 440 ARG A O 1
ATOM 3387 N N . ILE A 1 441 ? 18.100 1.931 3.394 1.00 98.38 441 ILE A N 1
ATOM 3388 C CA . ILE A 1 441 ? 16.832 1.394 2.882 1.00 98.38 441 ILE A CA 1
ATOM 3389 C C . ILE A 1 441 ? 16.765 -0.124 3.016 1.00 98.38 441 ILE A C 1
ATOM 3391 O O . ILE A 1 441 ? 17.756 -0.806 2.794 1.00 98.38 441 ILE A O 1
ATOM 3395 N N . SER A 1 442 ? 15.597 -0.665 3.363 1.00 97.88 442 SER A N 1
ATOM 3396 C CA . SER A 1 442 ? 15.336 -2.109 3.319 1.00 97.88 442 SER A CA 1
ATOM 3397 C C . SER A 1 442 ? 15.598 -2.683 1.926 1.00 97.88 442 SER A C 1
ATOM 3399 O O . SER A 1 442 ? 15.082 -2.153 0.941 1.00 97.88 442 SER A O 1
ATOM 3401 N N . ALA A 1 443 ? 16.337 -3.794 1.828 1.00 97.06 443 ALA A N 1
ATOM 3402 C CA . ALA A 1 443 ? 16.576 -4.492 0.561 1.00 97.06 443 ALA A CA 1
ATOM 3403 C C . ALA A 1 443 ? 15.263 -4.816 -0.167 1.00 97.06 443 ALA A C 1
ATOM 3405 O O . ALA A 1 443 ? 15.135 -4.610 -1.378 1.00 97.06 443 ALA A O 1
ATOM 3406 N N . ARG A 1 444 ? 14.254 -5.262 0.590 1.00 95.44 444 ARG A N 1
ATOM 3407 C CA . ARG A 1 444 ? 12.927 -5.573 0.059 1.00 95.44 444 ARG A CA 1
ATOM 3408 C C . ARG A 1 444 ? 12.244 -4.332 -0.505 1.00 95.44 444 ARG A C 1
ATOM 3410 O O . ARG A 1 444 ? 11.845 -4.352 -1.667 1.00 95.44 444 ARG A O 1
ATOM 3417 N N . THR A 1 445 ? 12.131 -3.261 0.277 1.00 97.06 445 THR A N 1
ATOM 3418 C CA . THR A 1 445 ? 11.486 -2.012 -0.164 1.00 97.06 445 THR A CA 1
ATOM 3419 C C . THR A 1 445 ? 12.214 -1.420 -1.363 1.00 97.06 445 THR A C 1
ATOM 3421 O O . THR A 1 445 ? 11.584 -1.017 -2.339 1.00 97.06 445 THR A O 1
ATOM 3424 N N . TYR A 1 446 ? 13.546 -1.446 -1.342 1.00 98.00 446 TYR A N 1
ATOM 3425 C CA . TYR A 1 446 ? 14.374 -0.930 -2.421 1.00 98.00 446 TYR A CA 1
ATOM 3426 C C . TYR A 1 446 ? 14.130 -1.655 -3.748 1.00 98.00 446 TYR A C 1
ATOM 3428 O O . TYR A 1 446 ? 13.973 -1.023 -4.796 1.00 98.00 446 TYR A O 1
ATOM 3436 N N . LEU A 1 447 ? 14.027 -2.984 -3.708 1.00 95.25 447 LEU A N 1
ATOM 3437 C CA . LEU A 1 447 ? 13.642 -3.780 -4.866 1.00 95.25 447 LEU A CA 1
ATOM 3438 C C . LEU A 1 447 ? 12.200 -3.470 -5.301 1.00 95.25 447 LEU A C 1
ATOM 3440 O O . LEU A 1 447 ? 11.944 -3.245 -6.482 1.00 95.25 447 LEU A O 1
ATOM 3444 N N . ARG A 1 448 ? 11.252 -3.413 -4.359 1.00 95.50 448 ARG A N 1
ATOM 3445 C CA . ARG A 1 448 ? 9.822 -3.220 -4.656 1.00 95.50 448 ARG A CA 1
ATOM 3446 C C . ARG A 1 448 ? 9.486 -1.849 -5.233 1.00 95.50 448 ARG A C 1
ATOM 3448 O O . ARG A 1 448 ? 8.586 -1.772 -6.065 1.00 95.50 448 ARG A O 1
ATOM 3455 N N . LEU A 1 449 ? 10.242 -0.800 -4.910 1.00 97.25 449 LEU A N 1
ATOM 3456 C CA . LEU A 1 449 ? 10.105 0.511 -5.557 1.00 97.25 449 LEU A CA 1
ATOM 3457 C C . LEU A 1 449 ? 10.262 0.426 -7.086 1.00 97.25 449 LEU A C 1
ATOM 3459 O O . LEU A 1 449 ? 9.536 1.102 -7.816 1.00 97.25 449 LEU A O 1
ATOM 3463 N N . ARG A 1 450 ? 11.155 -0.436 -7.591 1.00 95.56 450 ARG A N 1
ATOM 3464 C CA . ARG A 1 450 ? 11.371 -0.625 -9.040 1.00 95.56 450 ARG A CA 1
ATOM 3465 C C . ARG A 1 450 ? 10.170 -1.260 -9.738 1.00 95.56 450 ARG A C 1
ATOM 3467 O O . ARG A 1 450 ? 9.959 -1.015 -10.919 1.00 95.56 450 ARG A O 1
ATOM 3474 N N . PHE A 1 451 ? 9.371 -2.024 -8.999 1.00 93.06 451 PHE A N 1
ATOM 3475 C CA . PHE A 1 451 ? 8.169 -2.678 -9.509 1.00 93.06 451 PHE A CA 1
ATOM 3476 C C . PHE A 1 451 ? 6.902 -1.828 -9.387 1.00 93.06 451 PHE A C 1
ATOM 3478 O O . PHE A 1 451 ? 5.860 -2.232 -9.895 1.00 93.06 451 PHE A O 1
ATOM 3485 N N . LEU A 1 452 ? 6.951 -0.665 -8.731 1.00 94.50 452 LEU A N 1
ATOM 3486 C CA . LEU A 1 452 ? 5.816 0.253 -8.750 1.00 94.50 452 LEU A CA 1
ATOM 3487 C C . LEU A 1 452 ? 5.678 0.876 -10.141 1.00 94.50 452 LEU A C 1
ATOM 3489 O O . LEU A 1 452 ? 6.604 1.490 -10.654 1.00 94.50 452 LEU A O 1
ATOM 3493 N N . ASP A 1 453 ? 4.513 0.759 -10.757 1.00 94.44 453 ASP A N 1
ATOM 3494 C CA . ASP A 1 453 ? 4.225 1.387 -12.041 1.00 94.44 453 ASP A CA 1
ATOM 3495 C C . ASP A 1 453 ? 2.796 1.937 -12.071 1.00 94.44 453 ASP A C 1
ATOM 3497 O O . ASP A 1 453 ? 1.977 1.667 -11.186 1.00 94.44 453 ASP A O 1
ATOM 3501 N N . ALA A 1 454 ? 2.500 2.763 -13.076 1.00 95.69 454 ALA A N 1
ATOM 3502 C CA . ALA A 1 454 ? 1.186 3.383 -13.192 1.00 95.69 454 ALA A CA 1
ATOM 3503 C C . ALA A 1 454 ? 0.053 2.345 -13.308 1.00 95.69 454 ALA A C 1
ATOM 3505 O O . ALA A 1 454 ? -0.944 2.516 -12.609 1.00 95.69 454 ALA A O 1
ATOM 3506 N N . PRO A 1 455 ? 0.156 1.266 -14.114 1.00 93.56 455 PRO A N 1
ATOM 3507 C CA . PRO A 1 455 ? -0.912 0.269 -14.185 1.00 93.56 455 PRO A CA 1
ATOM 3508 C C . PRO A 1 455 ? -1.163 -0.460 -12.855 1.00 93.56 455 PRO A C 1
ATOM 3510 O O . PRO A 1 455 ? -2.321 -0.594 -12.458 1.00 93.56 455 PRO A O 1
ATOM 3513 N N . SER A 1 456 ? -0.116 -0.867 -12.127 1.00 91.94 456 SER A N 1
ATOM 3514 C CA . SER A 1 456 ? -0.251 -1.516 -10.815 1.00 91.94 456 SER A CA 1
ATOM 3515 C C . SER A 1 456 ? -0.872 -0.568 -9.791 1.00 91.94 456 SER A C 1
ATOM 3517 O O . SER A 1 456 ? -1.780 -0.961 -9.059 1.00 91.94 456 SER A O 1
ATOM 3519 N N . LEU A 1 457 ? -0.427 0.694 -9.759 1.00 95.62 457 LEU A N 1
ATOM 3520 C CA . 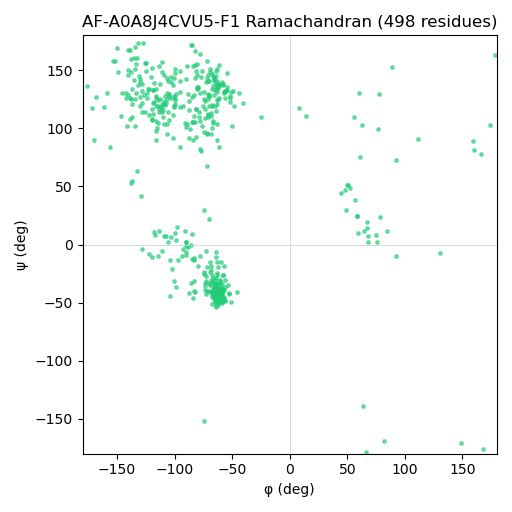LEU A 1 457 ? -0.968 1.713 -8.855 1.00 95.62 457 LEU A CA 1
ATOM 3521 C C . LEU A 1 457 ? -2.419 2.048 -9.181 1.00 95.62 457 LEU A C 1
ATOM 3523 O O . LEU A 1 457 ? -3.236 2.102 -8.270 1.00 95.62 457 LEU A O 1
ATOM 3527 N N . ARG A 1 458 ? -2.773 2.207 -10.460 1.00 95.56 458 ARG A N 1
ATOM 3528 C CA . ARG A 1 458 ? -4.170 2.379 -10.874 1.00 95.56 458 ARG A CA 1
ATOM 3529 C C . ARG A 1 458 ? -4.998 1.186 -10.438 1.00 95.56 458 ARG A C 1
ATOM 3531 O O . ARG A 1 458 ? -6.021 1.376 -9.803 1.00 95.56 458 ARG A O 1
ATOM 3538 N N . SER A 1 459 ? -4.545 -0.038 -10.700 1.00 92.12 459 SER A N 1
ATOM 3539 C CA . SER A 1 459 ? -5.281 -1.236 -10.291 1.00 92.12 459 SER A CA 1
ATOM 3540 C C . SER A 1 459 ? -5.509 -1.300 -8.776 1.00 92.12 459 SER A C 1
ATOM 3542 O O . SER A 1 459 ? -6.563 -1.770 -8.353 1.00 92.12 459 SER A O 1
ATOM 3544 N N . ALA A 1 460 ? -4.539 -0.868 -7.967 1.00 93.56 460 ALA A N 1
ATOM 3545 C CA . ALA A 1 460 ? -4.613 -0.943 -6.509 1.00 93.56 460 ALA A CA 1
ATOM 3546 C C . ALA A 1 460 ? -5.340 0.251 -5.866 1.00 93.56 460 ALA A C 1
ATOM 3548 O O . ALA A 1 460 ? -5.990 0.091 -4.833 1.00 93.56 460 ALA A O 1
ATOM 3549 N N . LEU A 1 461 ? -5.229 1.442 -6.461 1.00 96.50 461 LEU A N 1
ATOM 3550 C CA . LEU A 1 461 ? -5.644 2.721 -5.876 1.00 96.50 461 LEU A CA 1
ATOM 3551 C C . LEU A 1 461 ? -6.774 3.413 -6.657 1.00 96.50 461 LEU A C 1
ATOM 3553 O O . LEU A 1 461 ? -7.108 4.565 -6.371 1.00 96.50 461 LEU A O 1
ATOM 3557 N N . HIS A 1 462 ? -7.366 2.735 -7.644 1.00 92.12 462 HIS A N 1
ATOM 3558 C CA . HIS A 1 462 ? -8.442 3.283 -8.467 1.00 92.12 462 HIS A CA 1
ATOM 3559 C C . HIS A 1 462 ? -9.585 3.845 -7.610 1.00 92.12 462 HIS A C 1
ATOM 3561 O O . HIS A 1 462 ? -10.136 3.157 -6.748 1.00 92.12 462 HIS A O 1
ATOM 3567 N N . GLY A 1 463 ? -9.968 5.094 -7.885 1.00 93.06 463 GLY A N 1
ATOM 3568 C CA . GLY A 1 463 ? -11.041 5.793 -7.174 1.00 93.06 463 GLY A CA 1
ATOM 3569 C C . GLY A 1 463 ? -10.661 6.303 -5.780 1.00 93.06 463 GLY A C 1
ATOM 3570 O O . GLY A 1 463 ? -11.519 6.857 -5.097 1.00 93.06 463 GLY A O 1
ATOM 3571 N N . ILE A 1 464 ? -9.405 6.124 -5.355 1.00 96.38 464 ILE A N 1
ATOM 3572 C CA . ILE A 1 464 ? -8.869 6.636 -4.084 1.00 96.38 464 ILE A CA 1
ATOM 3573 C C . ILE A 1 464 ? -7.973 7.854 -4.329 1.00 96.38 464 ILE A C 1
ATOM 3575 O O . ILE A 1 464 ? -8.081 8.846 -3.610 1.00 96.38 464 ILE A O 1
ATOM 3579 N N . VAL A 1 465 ? -7.112 7.769 -5.344 1.00 96.81 465 VAL A N 1
ATOM 3580 C CA . VAL A 1 465 ? -6.197 8.834 -5.782 1.00 96.81 465 VAL A CA 1
ATOM 3581 C C . VAL A 1 465 ? -6.398 9.126 -7.268 1.00 96.81 465 VAL A C 1
ATOM 3583 O O . VAL A 1 465 ? -6.887 8.265 -8.009 1.00 96.81 465 VAL A O 1
ATOM 3586 N N . THR A 1 466 ? -6.033 10.327 -7.709 1.00 96.88 466 THR A N 1
ATOM 3587 C CA . THR A 1 466 ? -6.128 10.730 -9.121 1.00 96.88 466 THR A CA 1
ATOM 3588 C C . THR A 1 466 ? -4.930 10.248 -9.946 1.00 96.88 466 THR A C 1
ATOM 3590 O O . THR A 1 466 ? -3.901 9.830 -9.407 1.00 96.88 466 THR A O 1
ATOM 3593 N N . ASP A 1 467 ? -5.034 10.315 -11.275 1.00 97.06 467 ASP A N 1
ATOM 3594 C CA . ASP A 1 467 ? -3.919 9.985 -12.171 1.00 97.06 467 ASP A CA 1
ATOM 3595 C C . ASP A 1 467 ? -2.729 10.942 -11.995 1.00 97.06 467 ASP A C 1
ATOM 3597 O O . ASP A 1 467 ? -1.573 10.522 -12.085 1.00 97.06 467 ASP A O 1
ATOM 3601 N N . GLU A 1 468 ? -2.992 12.213 -11.689 1.00 97.25 468 GLU A N 1
ATOM 3602 C CA . GLU A 1 468 ? -1.965 13.208 -11.375 1.00 97.25 468 GLU A CA 1
ATOM 3603 C C . GLU A 1 468 ? -1.234 12.853 -10.076 1.00 97.25 468 GLU A C 1
ATOM 3605 O O . GLU A 1 468 ? -0.007 12.940 -10.010 1.00 97.25 468 GLU A O 1
ATOM 3610 N N . GLU A 1 469 ? -1.962 12.394 -9.055 1.00 97.75 469 GLU A N 1
ATOM 3611 C CA . GLU A 1 469 ? -1.379 11.930 -7.794 1.00 97.75 469 GLU A CA 1
ATOM 3612 C C . GLU A 1 469 ? -0.532 10.665 -7.987 1.00 97.75 469 GLU A C 1
ATOM 3614 O O . GLU A 1 469 ? 0.545 10.550 -7.391 1.00 97.75 469 GLU A O 1
ATOM 3619 N N . ILE A 1 470 ? -0.963 9.746 -8.861 1.00 98.31 470 ILE A N 1
ATOM 3620 C CA . ILE A 1 470 ? -0.172 8.573 -9.267 1.00 98.31 470 ILE A CA 1
ATOM 3621 C C . ILE A 1 470 ? 1.111 9.013 -9.976 1.00 98.31 470 ILE A C 1
ATOM 3623 O O . ILE A 1 470 ? 2.192 8.532 -9.635 1.00 98.31 470 ILE A O 1
ATOM 3627 N N . ALA A 1 471 ? 1.026 9.949 -10.924 1.00 98.00 471 ALA A N 1
ATOM 3628 C CA . ALA A 1 471 ? 2.197 10.477 -11.618 1.00 98.00 471 ALA A CA 1
ATOM 3629 C C . ALA A 1 471 ? 3.176 11.162 -10.645 1.00 98.00 471 ALA A C 1
ATOM 3631 O O . ALA A 1 471 ? 4.384 10.921 -10.703 1.00 98.00 471 ALA A O 1
ATOM 3632 N N . ALA A 1 472 ? 2.665 11.953 -9.697 1.00 97.88 472 ALA A N 1
ATOM 3633 C CA . ALA A 1 472 ? 3.470 12.596 -8.663 1.00 97.88 472 ALA A CA 1
ATOM 3634 C C . ALA A 1 472 ? 4.114 11.582 -7.702 1.00 97.88 472 ALA A C 1
ATOM 3636 O O . ALA A 1 472 ? 5.252 11.768 -7.268 1.00 97.88 472 ALA A O 1
ATOM 3637 N N . LEU A 1 473 ? 3.414 10.500 -7.345 1.00 98.38 473 LEU A N 1
ATOM 3638 C CA . LEU A 1 473 ? 3.977 9.400 -6.557 1.00 98.38 473 LEU A CA 1
ATOM 3639 C C . LEU A 1 473 ? 5.116 8.706 -7.312 1.00 98.38 473 LEU A C 1
ATOM 3641 O O . LEU A 1 473 ? 6.181 8.501 -6.734 1.00 98.38 473 LEU A O 1
ATOM 3645 N N . LEU A 1 474 ? 4.931 8.394 -8.598 1.00 98.50 474 LEU A N 1
ATOM 3646 C CA . LEU A 1 474 ? 5.965 7.751 -9.417 1.00 98.50 474 LEU A CA 1
ATOM 3647 C C . LEU A 1 474 ? 7.199 8.639 -9.604 1.00 98.50 474 LEU A C 1
ATOM 3649 O O . LEU A 1 474 ? 8.315 8.142 -9.497 1.00 98.50 474 LEU A O 1
ATOM 3653 N N . SER A 1 475 ? 7.010 9.949 -9.780 1.00 98.38 475 SER A N 1
ATOM 3654 C CA . SER A 1 475 ? 8.115 10.915 -9.817 1.00 98.38 475 SER A CA 1
ATOM 3655 C C . SER A 1 475 ? 8.936 10.893 -8.519 1.00 98.38 475 SER A C 1
ATOM 3657 O O . SER A 1 475 ? 10.164 10.800 -8.545 1.00 98.38 475 SER A O 1
ATOM 3659 N N . ARG A 1 476 ? 8.267 10.873 -7.356 1.00 98.38 476 ARG A N 1
ATOM 3660 C CA . ARG A 1 476 ? 8.936 10.739 -6.048 1.00 98.38 476 ARG A CA 1
ATOM 3661 C C . ARG A 1 476 ? 9.640 9.396 -5.894 1.00 98.38 476 ARG A C 1
ATOM 3663 O O . ARG A 1 476 ? 10.759 9.351 -5.391 1.00 98.38 476 ARG A O 1
ATOM 3670 N N . ARG A 1 477 ? 9.014 8.310 -6.353 1.00 98.38 477 ARG A N 1
ATOM 3671 C CA . ARG A 1 477 ? 9.628 6.979 -6.405 1.00 98.38 477 ARG A CA 1
ATOM 3672 C C . ARG A 1 477 ? 10.926 7.008 -7.211 1.00 98.38 477 ARG A C 1
ATOM 3674 O O . ARG A 1 477 ? 11.930 6.495 -6.725 1.00 98.38 477 ARG A O 1
ATOM 3681 N N . ASP A 1 478 ? 10.919 7.602 -8.404 1.00 98.62 478 ASP A N 1
ATOM 3682 C CA . ASP A 1 478 ? 12.094 7.674 -9.283 1.00 98.62 478 ASP A CA 1
ATOM 3683 C C . ASP A 1 478 ? 13.219 8.502 -8.643 1.00 98.62 478 ASP A C 1
ATOM 3685 O O . ASP A 1 478 ? 14.379 8.088 -8.655 1.00 98.62 478 ASP A O 1
ATOM 3689 N N . ALA A 1 479 ? 12.875 9.626 -8.003 1.00 98.50 479 ALA A N 1
ATOM 3690 C CA . ALA A 1 479 ? 13.831 10.447 -7.262 1.00 98.50 479 ALA A CA 1
ATOM 3691 C C . ALA A 1 479 ? 14.478 9.681 -6.094 1.00 98.50 479 ALA A C 1
ATOM 3693 O O . ALA A 1 479 ? 15.693 9.748 -5.912 1.00 98.50 479 ALA A O 1
ATOM 3694 N N . MET A 1 480 ? 13.696 8.908 -5.330 1.00 98.56 480 MET A N 1
ATOM 3695 C CA . MET A 1 480 ? 14.234 8.065 -4.256 1.00 98.56 480 MET A CA 1
ATOM 3696 C C . MET A 1 480 ? 15.144 6.959 -4.791 1.00 98.56 480 MET A C 1
ATOM 3698 O O . MET A 1 480 ? 16.201 6.723 -4.212 1.00 98.56 480 MET A O 1
ATOM 3702 N N . LEU A 1 481 ? 14.766 6.288 -5.886 1.00 98.69 481 LEU A N 1
ATOM 3703 C CA . LEU A 1 481 ? 15.623 5.278 -6.511 1.00 98.69 481 LEU A CA 1
ATOM 3704 C C . LEU A 1 481 ? 16.953 5.890 -6.943 1.00 98.69 481 LEU A C 1
ATOM 3706 O O . LEU A 1 481 ? 17.994 5.386 -6.543 1.00 98.69 481 LEU A O 1
ATOM 3710 N N . SER A 1 482 ? 16.919 7.025 -7.648 1.00 98.50 482 SER A N 1
ATOM 3711 C CA . SER A 1 482 ? 18.135 7.738 -8.047 1.00 98.50 482 SER A CA 1
ATOM 3712 C C . SER A 1 482 ? 19.002 8.129 -6.849 1.00 98.50 482 SER A C 1
ATOM 3714 O O . SER A 1 482 ? 20.226 8.060 -6.937 1.00 98.50 482 SER A O 1
ATOM 3716 N N . PHE A 1 483 ? 18.385 8.546 -5.741 1.00 98.56 483 PHE A N 1
ATOM 3717 C CA . PHE A 1 483 ? 19.093 8.897 -4.515 1.00 98.56 483 PHE A CA 1
ATOM 3718 C C . PHE A 1 483 ? 19.814 7.687 -3.904 1.00 98.56 483 PHE A C 1
ATOM 3720 O O . PHE A 1 483 ? 21.018 7.750 -3.660 1.00 98.56 483 PHE A O 1
ATOM 3727 N N . PHE A 1 484 ? 19.113 6.568 -3.697 1.00 98.62 484 PHE A N 1
ATOM 3728 C CA . PHE A 1 484 ? 19.726 5.366 -3.123 1.00 98.62 484 PHE A CA 1
ATOM 3729 C C . PHE A 1 484 ? 20.705 4.681 -4.083 1.00 98.62 484 PHE A C 1
ATOM 3731 O O . PHE A 1 484 ? 21.722 4.175 -3.620 1.00 98.62 484 PHE A O 1
ATOM 3738 N N . ASP A 1 485 ? 20.459 4.706 -5.396 1.00 98.56 485 ASP A N 1
ATOM 3739 C CA . ASP A 1 485 ? 21.401 4.210 -6.409 1.00 98.56 485 ASP A CA 1
ATOM 3740 C C . ASP A 1 485 ? 22.718 4.999 -6.347 1.00 98.56 485 ASP A C 1
ATOM 3742 O O . ASP A 1 485 ? 23.796 4.404 -6.374 1.00 98.56 485 ASP A O 1
ATOM 3746 N N . GLY A 1 486 ? 22.637 6.327 -6.192 1.00 98.56 486 GLY A N 1
ATOM 3747 C CA . GLY A 1 486 ? 23.800 7.190 -5.979 1.00 98.56 486 GLY A CA 1
ATOM 3748 C C . GLY A 1 486 ? 24.559 6.841 -4.698 1.00 98.56 486 GLY A C 1
ATOM 3749 O O . GLY A 1 486 ? 25.762 6.596 -4.748 1.00 98.56 486 GLY A O 1
ATOM 3750 N N . LEU A 1 487 ? 23.854 6.719 -3.568 1.00 98.50 487 LEU A N 1
ATOM 3751 C CA . LEU A 1 487 ? 24.479 6.324 -2.302 1.00 98.50 487 LEU A CA 1
ATOM 3752 C C . LEU A 1 487 ? 25.153 4.950 -2.394 1.00 98.50 487 LEU A C 1
ATOM 3754 O O . LEU A 1 487 ? 26.254 4.784 -1.882 1.00 98.50 487 LEU A O 1
ATOM 3758 N N . VAL A 1 488 ? 24.523 3.966 -3.043 1.00 98.62 488 VAL A N 1
ATOM 3759 C CA . VAL A 1 488 ? 25.110 2.629 -3.235 1.00 98.62 488 VAL A CA 1
ATOM 3760 C C . VAL A 1 488 ? 26.371 2.708 -4.093 1.00 98.62 488 VAL A C 1
ATOM 3762 O O . VAL A 1 488 ? 27.359 2.050 -3.775 1.00 98.62 488 VAL A O 1
ATOM 3765 N N . ALA A 1 489 ? 26.363 3.514 -5.157 1.00 98.38 489 ALA A N 1
ATOM 3766 C CA . ALA A 1 489 ? 27.534 3.705 -6.007 1.00 98.38 489 ALA A CA 1
ATOM 3767 C C . ALA A 1 489 ? 28.704 4.369 -5.259 1.00 98.38 489 ALA A C 1
ATOM 3769 O O . ALA A 1 489 ? 29.860 4.037 -5.513 1.00 98.38 489 ALA A O 1
ATOM 3770 N N . GLU A 1 490 ? 28.410 5.290 -4.340 1.00 98.56 490 GLU A N 1
ATOM 3771 C CA . GLU A 1 490 ? 29.414 6.027 -3.566 1.00 98.56 490 GLU A CA 1
ATOM 3772 C C . GLU A 1 490 ? 29.927 5.257 -2.343 1.00 98.56 490 GLU A C 1
ATOM 3774 O O . GLU A 1 490 ? 31.115 5.315 -2.029 1.00 98.56 490 GLU A O 1
ATOM 3779 N N . GLN A 1 491 ? 29.036 4.564 -1.632 1.00 98.44 491 GLN A N 1
ATOM 3780 C CA . GLN A 1 491 ? 29.297 4.029 -0.292 1.00 98.44 491 GLN A CA 1
ATOM 3781 C C . GLN A 1 491 ? 29.290 2.501 -0.235 1.00 98.44 491 GLN A C 1
ATOM 3783 O O . GLN A 1 491 ? 29.683 1.947 0.786 1.00 98.44 491 GLN A O 1
ATOM 3788 N N . GLY A 1 492 ? 28.868 1.806 -1.291 1.00 98.06 492 GLY A N 1
ATOM 3789 C CA . GLY A 1 492 ? 28.712 0.351 -1.290 1.00 98.06 492 GLY A CA 1
ATOM 3790 C C . GLY A 1 492 ? 27.327 -0.106 -0.821 1.00 98.06 492 GLY A C 1
ATOM 3791 O O . GLY A 1 492 ? 26.626 0.577 -0.067 1.00 98.06 492 GLY A O 1
ATOM 3792 N N . TYR A 1 493 ? 26.914 -1.280 -1.298 1.00 97.81 493 TYR A N 1
ATOM 3793 C CA . TYR A 1 493 ? 25.564 -1.809 -1.090 1.00 97.81 493 TYR A CA 1
ATOM 3794 C C . TYR A 1 493 ? 25.291 -2.105 0.388 1.00 97.81 493 TYR A C 1
ATOM 3796 O O . TYR A 1 493 ? 24.259 -1.710 0.915 1.00 97.81 493 TYR A O 1
ATOM 3804 N N . GLU A 1 494 ? 26.237 -2.733 1.076 1.00 97.31 494 GLU A N 1
ATOM 3805 C CA . GLU A 1 494 ? 26.167 -3.140 2.481 1.00 97.31 494 GLU A CA 1
ATOM 3806 C C . GLU A 1 494 ? 26.033 -1.966 3.467 1.00 97.31 494 GLU A C 1
ATOM 3808 O O . GLU A 1 494 ? 25.461 -2.108 4.551 1.00 97.31 494 GLU A O 1
ATOM 3813 N N . ASN A 1 495 ? 26.515 -0.781 3.084 1.00 97.88 495 ASN A N 1
ATOM 3814 C CA . ASN A 1 495 ? 26.436 0.413 3.924 1.00 97.88 495 ASN A CA 1
ATOM 3815 C C . ASN A 1 495 ? 25.071 1.107 3.804 1.00 97.88 495 ASN A C 1
ATOM 3817 O O . ASN A 1 495 ? 24.558 1.663 4.781 1.00 97.88 495 ASN A O 1
ATOM 3821 N N . VAL A 1 496 ? 24.438 1.014 2.633 1.00 98.31 496 VAL A N 1
ATOM 3822 C CA . VAL A 1 496 ? 23.182 1.708 2.313 1.00 98.31 496 VAL A CA 1
ATOM 3823 C C . VAL A 1 496 ? 21.967 0.797 2.463 1.00 98.31 496 VAL A C 1
ATOM 3825 O O . VAL A 1 496 ? 20.909 1.237 2.912 1.00 98.31 496 VAL A O 1
ATOM 3828 N N . VAL A 1 497 ? 22.087 -0.479 2.119 1.00 98.38 497 VAL A N 1
ATOM 3829 C CA . VAL A 1 497 ? 20.960 -1.406 2.074 1.00 98.38 497 VAL A CA 1
ATOM 3830 C C . VAL A 1 497 ? 20.927 -2.271 3.331 1.00 98.38 497 VAL A C 1
ATOM 3832 O O . VAL A 1 497 ? 21.902 -2.915 3.704 1.00 98.38 497 VAL A O 1
ATOM 3835 N N . LEU A 1 498 ? 19.779 -2.261 4.002 1.00 97.19 498 LEU A N 1
ATOM 3836 C CA . LEU A 1 498 ? 19.487 -3.046 5.193 1.00 97.19 498 LEU A CA 1
ATOM 3837 C C . LEU A 1 498 ? 19.012 -4.438 4.777 1.00 97.19 498 LEU A C 1
ATOM 3839 O O . LEU A 1 498 ? 18.057 -4.566 4.003 1.00 97.19 498 LEU A O 1
ATOM 3843 N N . GLU A 1 499 ? 19.642 -5.474 5.321 1.00 90.62 499 GLU A N 1
ATOM 3844 C CA . GLU A 1 499 ? 19.132 -6.839 5.203 1.00 90.62 499 GLU A CA 1
ATOM 3845 C C . GLU A 1 499 ? 17.802 -6.977 5.961 1.00 90.62 499 GLU A C 1
ATOM 3847 O O . GLU A 1 499 ? 17.579 -6.321 6.983 1.00 90.62 499 GLU A O 1
ATOM 3852 N N . SER A 1 500 ? 16.886 -7.753 5.373 1.00 69.06 500 SER A N 1
ATOM 3853 C CA . SER A 1 500 ? 15.484 -7.884 5.802 1.00 69.06 500 SER A CA 1
ATOM 3854 C C . SER A 1 500 ? 15.282 -8.962 6.851 1.00 69.06 500 SER A C 1
ATOM 3856 O O . SER A 1 500 ? 15.928 -10.022 6.708 1.00 69.06 500 SER A O 1
#

Sequence (500 aa):
MLAKALGFRHYLTWSNHPPKGRQSLSRRGLSHPALVSAAPVVDIGSVPTTADGLMQHLHERCTSADQPFCWRTTGPGTSADELQARTVSLNERTDSPALSTDFQPASKTGSPQYRSGEAFGSSDPLRLQTSLRSGAEEQLLLDGNLLLEVDEHCAQTHPGSVCCTSTAVEKDATHNSCVVTLKTTVKVTDSRLQVAPAELEELAWLAVRDTATEAVLVLNRQGNLSAGRQERHRFVCNMLRNGTIRDAKRMENGFGHVSYIVTLEDKSTGKRIRAAFKPRVEGDCEGWHRVPIEVAAYQLNLMLGMDVVPPAVMRGDCDVDWTRYPQGGAFIYWCAGARQLNTVSMSDWSVPGPVLLSDTRILDVLIQNSDRHAGHFLYAEHWADGDYAPQPHGRGSGGSGSIWRGRMSPVLIDHAAGFRQDAFVCLDHENAFLTGPTRRISARTYLRLRFLDAPSLRSALHGIVTDEEIAALLSRRDAMLSFFDGLVAEQGYENVVLES

Radius of gyration: 31.24 Å; Cα contacts (8 Å, |Δi|>4): 632; chains: 1; bounding box: 67×84×97 Å

Mean predicted aligned error: 15.0 Å

Solvent-accessible surface area (backbone atoms only — not comparable to full-atom values): 31124 Å² total; per-residue (Å²): 122,73,72,76,77,67,80,72,85,76,91,75,90,80,83,84,87,84,83,87,81,89,80,87,84,80,93,79,88,81,90,79,86,89,81,89,76,87,72,85,82,76,81,79,69,83,75,59,92,44,74,68,46,45,54,49,55,52,51,54,59,67,69,68,59,94,67,97,79,80,84,79,81,82,73,84,88,75,77,97,82,81,86,88,84,87,88,80,85,88,76,91,80,92,80,85,82,90,78,89,78,89,84,84,87,86,87,80,89,79,84,85,84,89,82,88,82,86,91,83,90,85,89,85,81,91,80,93,73,93,71,96,81,86,80,82,86,78,82,79,89,65,93,81,74,69,64,71,54,76,48,76,49,75,45,71,85,44,96,47,32,39,33,37,36,37,40,36,42,40,49,40,80,91,78,74,44,73,50,78,46,78,49,63,46,68,44,79,73,32,91,84,64,86,71,54,73,70,57,48,49,54,53,33,54,51,50,50,52,52,51,53,49,50,51,50,46,50,55,55,71,66,45,80,59,54,72,70,34,48,52,33,48,52,52,51,50,46,41,53,60,69,30,45,77,78,45,61,44,83,44,68,50,100,83,70,54,60,33,28,47,29,35,28,29,35,88,88,78,68,50,70,50,52,24,36,35,38,58,56,51,83,76,21,61,88,29,60,40,28,36,55,34,35,32,43,49,24,49,48,31,41,58,34,61,66,76,35,45,54,56,37,31,73,40,57,64,44,75,58,79,93,39,81,31,76,74,14,25,28,26,28,55,50,54,51,84,59,42,56,33,89,81,48,64,61,88,71,40,76,53,59,53,72,42,54,58,24,51,50,50,54,51,27,39,52,33,17,35,64,79,68,41,52,88,36,30,28,33,17,30,33,86,49,46,64,50,75,39,76,52,77,86,58,95,85,63,95,66,94,46,70,40,81,45,36,43,65,24,63,34,49,54,88,42,20,34,28,70,26,90,88,44,78,46,58,55,73,48,69,44,56,81,69,76,47,48,59,76,45,39,28,48,58,41,61,56,28,57,74,71,63,45,69,71,58,46,45,72,70,31,64,92,60,58,52,73,68,54,51,52,52,27,51,52,47,47,52,52,49,50,54,51,53,53,49,46,28,74,75,63,36,55,81,74,27,39,37,86,124

pLDDT: mean 76.7, std 27.74, range [25.23, 98.81]

Nearest PDB structures (foldseek):
  6fad-assembly3_C  TM=3.895E-01  e=3.000E-02  Homo sapiens
  5myv-assembly2_B  TM=4.806E-01  e=3.217E-01  Homo sapiens
  5xv7-assembly1_A  TM=4.412E-01  e=3.395E-01  Homo sapiens
  6hiv-assembly1_CQ  TM=2.282E-01  e=2.934E+00  Trypanosoma brucei brucei

Organism: NCBI:txid1737510

Foldseek 3Di:
DVVVVPPDDDDDDDDDDDDDDDDDDDDDDDDDDDDDDDDDDDPPPDDDPDPVSNVVVVVVVVPPDPDDDDDDDPDDDDDDDPPDDDDDDDDDDDDDDDDDDDDDDDDDDDDDDDDDDDDDDDDDDDDDDDDDDDDDPPPDDDPDAWDWDWDWDWDCLDVQKIKIKIWTWGADPPVRDIDIDIDIDMDGRDPVDDDDPVVRVVSRVVVSVVVVLVVLLVDLVVFDDDPLLVVLLVVVLCQLAPFDFPDWDWDADPVRQIKIWTWGADPVPRDIFIWIWRAQDPVCVLLLALQLVLLVLVLVCRLLVNLFAFRKDFDAWDDGPNDTRRRGGIITGDFPPKDQCVVDDLVLAPDRPLAVQLSVLLSCQLFLQPVAASNQKIFGFRSRAFDWDFDPPDPPDPDRDTDTTGDTHIHGDDRSSTPNPPGHGDQQDQHNVRPGGQQAYEPSSLVSLVSDDLVSSCVSQPPSDDSVSSVVSNVSSVVVNVSLVVSCVVPNCVVHYDYD